Protein AF-0000000087713038 (afdb_homodimer)

pLDDT: mean 96.02, std 3.94, range [68.38, 98.88]

Sequence (460 aa):
MVIEFHNYREWTELLGDDREWKIQFSQHLLSSKMIWKASQMGSMLFPMRYDLLLVSSDGISNSKLNNFLGYVSRIAPVNLRACLGYSETPLKAQEKGYECVKKLEAGSTQLMEYPDSSVVIAHFDLNGFTSLTNETSPYTSFTEAQKFYTEVLETVYPLGGLVQYMGGDNIVALLSQDVIDQVITQVENNPRIKVGIGIGRNAREALRNATKALTDIRKDRREVWKLLQEMVIEFHNYREWTELLGDDREWKIQFSQHLLSSKMIWKASQMGSMLFPMRYDLLLVSSDGISNSKLNNFLGYVSRIAPVNLRACLGYSETPLKAQEKGYECVKKLEAGSTQLMEYPDSSVVIAHFDLNGFTSLTNETSPYTSFTEAQKFYTEVLETVYPLGGLVQYMGGDNIVALLSQDVIDQVITQVENNPRIKVGIGIGRNAREALRNATKALTDIRKDRREVWKLLQE

Organism: NCBI:txid1293036

Secondary structure (DSSP, 8-state):
-EEEETTHHHHHHTT-SS-HHHHHHHHHHHHHHHHHHHHHTT--EE-TTSSEEEE--TT--HHHHHHHHHHHHHH-SS-EEEE----SSHHHHHHHHHHHHTTSPTT-EE--------EEEEEEEETTHHHHHHHS-HHHHHHHHHHHHHHHHHHHGGGT-EEEEEETTEEEEEE-GGGHHHHHHHHHT-TTEEEEEEEESSHHHHHHHHHHHHHHHHHSTT-SEEEEE-/-EEEETTHHHHHHTT-TT-HHHHHHHHHHHHHHHHHHHHHTT--EE-TTSSEEEE--TT--HHHHHHHHHHHHHH-SS-EEEE----SSHHHHHHHHHHHHTTSPTT-EE--------EEEEEEEETTHHHHHHHS-HHHHHHHHHHHHHHHHHHHGGGT-EEEEEETTEEEEEE-GGGHHHHHHHHHT-TTEEEEEEEESSHHHHHHHHHHHHHHHHHSTT-SEEEEE-

Nearest PDB structures (foldseek):
  2qv6-assembly1_B  TM=8.670E-01  e=4.146E-17  Methanocaldococcus jannaschii
  5d0h-assembly1_B  TM=7.505E-01  e=4.498E-05  Mycobacterium avium subsp. avium 10-9275
  5d0h-assembly1_A  TM=7.548E-01  e=5.846E-05  Mycobacterium avium subsp. avium 10-9275
  4wp3-assembly2_B  TM=6.889E-01  e=4.757E-04  Mycobacterium avium
  8hbe-assembly1_A  TM=6.962E-01  e=1.190E-03  Homo sapiens

Foldseek 3Di:
DKKAQPCVVVLQVVCDPPRPVVVVVLLVVLQVVLQVLLVVQPWGKFCDPSRMIDIFCFLGDVVSVVVSQVVSCVSPPGFMEWEFFDDQALQNRVVRGVVVRVPDDTNDYYYDDDHHDKKKKKKKAFPCLVVVCVVPHPVVSVVVLVVVQVVVCVQCVVQRKDKHDPDRNIIMIITHPVCVVVVVVVQVVPVGMAMFMAIDSYHNRRVVRRVVQVVVCVVVVPHRYYYDYD/DKKAQPCVVVVQVVCDPPRVVVVVVLLVVLQVVLQVLLVVQPWGKACDPSRMIDIFCFLGDVVSVVVSQVVSCVSPPGFMEWEFFDDQALQVRVVRGVVVRVPDDTNDYYYDDDHHDKKKKKKKAFPCLVVVCVVPHPVVSVVVLVVVQVVVCVQCVVQRKDKHDPDRNIIMIITRPVCVVVVVVVQVVPVGMAMFMAIDSYHNRRVVRRVVQVVVCVVVVPHRYYYDYD

Structure (mmCIF, N/CA/C/O backbone):
data_AF-0000000087713038-model_v1
#
loop_
_entity.id
_entity.type
_entity.pdbx_description
1 polymer 'GTP cyclohydrolase III'
#
loop_
_atom_site.group_PDB
_atom_site.id
_atom_site.type_symbol
_atom_site.label_atom_id
_atom_site.label_alt_id
_atom_site.label_comp_id
_atom_site.label_asym_id
_atom_site.label_entity_id
_atom_site.label_seq_id
_atom_site.pdbx_PDB_ins_code
_atom_site.Cartn_x
_atom_site.Cartn_y
_atom_site.Cartn_z
_atom_site.occupancy
_atom_site.B_iso_or_equiv
_atom_site.auth_seq_id
_atom_site.auth_comp_id
_atom_site.auth_asym_id
_atom_site.auth_atom_id
_atom_site.pdbx_PDB_model_num
ATOM 1 N N . MET A 1 1 ? 1.886 17.422 10.555 1 98.19 1 MET A N 1
ATOM 2 C CA . MET A 1 1 ? 3.156 17 11.141 1 98.19 1 MET A CA 1
ATOM 3 C C . MET A 1 1 ? 3.865 15.992 10.242 1 98.19 1 MET A C 1
ATOM 5 O O . MET A 1 1 ? 3.24 15.062 9.727 1 98.19 1 MET A O 1
ATOM 9 N N . VAL A 1 2 ? 5.141 16.234 10.031 1 98.31 2 VAL A N 1
ATOM 10 C CA . VAL A 1 2 ? 5.996 15.32 9.273 1 98.31 2 VAL A CA 1
ATOM 11 C C . VAL A 1 2 ? 6.824 14.484 10.242 1 98.31 2 VAL A C 1
ATOM 13 O O . VAL A 1 2 ? 7.434 15.016 11.172 1 98.31 2 VAL A O 1
ATOM 16 N N . ILE A 1 3 ? 6.82 13.219 10.078 1 98.56 3 ILE A N 1
ATOM 17 C CA . ILE A 1 3 ? 7.613 12.273 10.867 1 98.56 3 ILE A CA 1
ATOM 18 C C . ILE A 1 3 ? 8.578 11.523 9.953 1 98.56 3 ILE A C 1
ATOM 20 O O . ILE A 1 3 ? 8.164 10.969 8.93 1 98.56 3 ILE A O 1
ATOM 24 N N . GLU A 1 4 ? 9.805 11.531 10.305 1 97.94 4 GLU A N 1
ATOM 25 C CA . GLU A 1 4 ? 10.82 10.781 9.562 1 97.94 4 GLU A CA 1
ATOM 26 C C . GLU A 1 4 ? 11.484 9.734 10.453 1 97.94 4 GLU A C 1
ATOM 28 O O . GLU A 1 4 ? 11.93 10.039 11.555 1 97.94 4 GLU A O 1
ATOM 33 N N . PHE A 1 5 ? 11.484 8.492 10.047 1 98.06 5 PHE A N 1
ATOM 34 C CA . PHE A 1 5 ? 12.336 7.48 10.664 1 98.06 5 PHE A CA 1
ATOM 35 C C . PHE A 1 5 ? 13.781 7.629 10.195 1 98.06 5 PHE A C 1
ATOM 37 O O . PHE A 1 5 ? 14.117 7.242 9.078 1 98.06 5 PHE A O 1
ATOM 44 N N . HIS A 1 6 ? 14.562 8.203 11.07 1 96.5 6 HIS A N 1
ATOM 45 C CA . HIS A 1 6 ? 15.93 8.594 10.742 1 96.5 6 HIS A CA 1
ATOM 46 C C . HIS A 1 6 ? 16.828 7.375 10.57 1 96.5 6 HIS A C 1
ATOM 48 O O . HIS A 1 6 ? 16.844 6.48 11.414 1 96.5 6 HIS A O 1
ATOM 54 N N . ASN A 1 7 ? 17.609 7.324 9.398 1 95.12 7 ASN A N 1
ATOM 55 C CA . ASN A 1 7 ? 18.516 6.23 9.039 1 95.12 7 ASN A CA 1
ATOM 56 C C . ASN A 1 7 ? 17.75 4.93 8.805 1 95.12 7 ASN A C 1
ATOM 58 O O . ASN A 1 7 ? 18.219 3.855 9.172 1 95.12 7 ASN A O 1
ATOM 62 N N . TYR A 1 8 ? 16.531 5.09 8.328 1 95.62 8 TYR A N 1
ATOM 63 C CA . TYR A 1 8 ? 15.68 3.945 8.047 1 95.62 8 TYR A CA 1
ATOM 64 C C . TYR A 1 8 ? 16.344 2.996 7.059 1 95.62 8 TYR A C 1
ATOM 66 O O . TYR A 1 8 ? 16.344 1.777 7.254 1 95.62 8 TYR A O 1
ATOM 74 N N . ARG A 1 9 ? 16.922 3.535 6.016 1 91.56 9 ARG A N 1
ATOM 75 C CA . ARG A 1 9 ? 17.594 2.713 5.008 1 91.56 9 ARG A CA 1
ATOM 76 C C . ARG A 1 9 ? 18.734 1.905 5.629 1 91.56 9 ARG A C 1
ATOM 78 O O . ARG A 1 9 ? 18.891 0.72 5.328 1 91.56 9 ARG A O 1
ATOM 85 N N . GLU A 1 10 ? 19.547 2.609 6.41 1 93.94 10 GLU A N 1
ATOM 86 C CA . GLU A 1 10 ? 20.641 1.917 7.09 1 93.94 10 GLU A CA 1
ATOM 87 C C . GLU A 1 10 ? 20.125 0.769 7.949 1 93.94 10 GLU A C 1
ATOM 89 O O . GLU A 1 10 ? 20.703 -0.32 7.957 1 93.94 10 GLU A O 1
ATOM 94 N N . TRP A 1 11 ? 19.062 1.013 8.672 1 96.69 11 TRP A N 1
ATOM 95 C CA . TRP A 1 11 ? 18.453 -0.031 9.492 1 96.69 11 TRP A CA 1
ATOM 96 C C . TRP A 1 11 ? 18.031 -1.214 8.633 1 96.69 11 TRP A C 1
ATOM 98 O O . TRP A 1 11 ? 18.297 -2.369 8.969 1 96.69 11 TRP A O 1
ATOM 108 N N . THR A 1 12 ? 17.328 -0.94 7.477 1 95.5 12 THR A N 1
ATOM 109 C CA . THR A 1 12 ? 16.828 -2.025 6.633 1 95.5 12 THR A CA 1
ATOM 110 C C . THR A 1 12 ? 18 -2.838 6.066 1 95.5 12 THR A C 1
ATOM 112 O O . THR A 1 12 ? 17.875 -4.051 5.879 1 95.5 12 THR A O 1
ATOM 115 N N . GLU A 1 13 ? 19.062 -2.223 5.77 1 91.88 13 GLU A N 1
ATOM 116 C CA . GLU A 1 13 ? 20.219 -2.914 5.199 1 91.88 13 GLU A CA 1
ATOM 117 C C . GLU A 1 13 ? 20.875 -3.826 6.23 1 91.88 13 GLU A C 1
ATOM 119 O O . GLU A 1 13 ? 21.484 -4.844 5.875 1 91.88 13 GLU A O 1
ATOM 124 N N . LEU A 1 14 ? 20.766 -3.455 7.496 1 95.38 14 LEU A N 1
ATOM 125 C CA . LEU A 1 14 ? 21.328 -4.27 8.57 1 95.38 14 LEU A CA 1
ATOM 126 C C . LEU A 1 14 ? 20.578 -5.59 8.703 1 95.38 14 LEU A C 1
ATOM 128 O O . LEU A 1 14 ? 21.078 -6.535 9.32 1 95.38 14 LEU A O 1
ATOM 132 N N . LEU A 1 15 ? 19.391 -5.727 8.062 1 96.38 15 LEU A N 1
ATOM 133 C CA . LEU A 1 15 ? 18.547 -6.898 8.211 1 96.38 15 LEU A CA 1
ATOM 134 C C . LEU A 1 15 ? 18.984 -8.016 7.27 1 96.38 15 LEU A C 1
ATOM 136 O O . LEU A 1 15 ? 18.406 -9.102 7.281 1 96.38 15 LEU A O 1
ATOM 140 N N . GLY A 1 16 ? 19.969 -7.793 6.387 1 95.62 16 GLY A N 1
ATOM 141 C CA . GLY A 1 16 ? 20.484 -8.805 5.477 1 95.62 16 GLY A CA 1
ATOM 142 C C . GLY A 1 16 ? 19.703 -8.883 4.176 1 95.62 16 GLY A C 1
ATOM 143 O O . GLY A 1 16 ? 18.891 -8.008 3.879 1 95.62 16 GLY A O 1
ATOM 144 N N . ASP A 1 17 ? 19.891 -9.93 3.406 1 94.81 17 ASP A N 1
ATOM 145 C CA . ASP A 1 17 ? 19.297 -10.055 2.082 1 94.81 17 ASP A CA 1
ATOM 146 C C . ASP A 1 17 ? 17.875 -10.609 2.174 1 94.81 17 ASP A C 1
ATOM 148 O O . ASP A 1 17 ? 17.094 -10.484 1.231 1 94.81 17 ASP A O 1
ATOM 152 N N . ASP A 1 18 ? 17.578 -11.297 3.332 1 97.44 18 ASP A N 1
ATOM 153 C CA . ASP A 1 18 ? 16.234 -11.812 3.578 1 97.44 18 ASP A CA 1
ATOM 154 C C . ASP A 1 18 ? 15.414 -10.828 4.406 1 97.44 18 ASP A C 1
ATOM 156 O O . ASP A 1 18 ? 14.734 -11.227 5.352 1 97.44 18 ASP A O 1
ATOM 160 N N . ARG A 1 19 ? 15.438 -9.609 3.963 1 97.75 19 ARG A N 1
ATOM 161 C CA . ARG A 1 19 ? 14.953 -8.547 4.844 1 97.75 19 ARG A CA 1
ATOM 162 C C . ARG A 1 19 ? 13.555 -8.094 4.438 1 97.75 19 ARG A C 1
ATOM 164 O O . ARG A 1 19 ? 12.852 -7.461 5.227 1 97.75 19 ARG A O 1
ATOM 171 N N . GLU A 1 20 ? 13.117 -8.367 3.258 1 97.44 20 GLU A N 1
ATOM 172 C CA . GLU A 1 20 ? 11.953 -7.684 2.719 1 97.44 20 GLU A CA 1
ATOM 173 C C . GLU A 1 20 ? 10.695 -8.016 3.523 1 97.44 20 GLU A C 1
ATOM 175 O O . GLU A 1 20 ? 9.883 -7.141 3.805 1 97.44 20 GLU A O 1
ATOM 180 N N . TRP A 1 21 ? 10.5 -9.375 3.859 1 97.88 21 TRP A N 1
ATOM 181 C CA . TRP A 1 21 ? 9.32 -9.711 4.645 1 97.88 21 TRP A CA 1
ATOM 182 C C . TRP A 1 21 ? 9.383 -9.07 6.027 1 97.88 21 TRP A C 1
ATOM 184 O O . TRP A 1 21 ? 8.352 -8.703 6.598 1 97.88 21 TRP A O 1
ATOM 194 N N . LYS A 1 22 ? 10.617 -8.898 6.621 1 98.38 22 LYS A N 1
ATOM 195 C CA . LYS A 1 22 ? 10.789 -8.242 7.918 1 98.38 22 LYS A CA 1
ATOM 196 C C . LYS A 1 22 ? 10.383 -6.77 7.848 1 98.38 22 LYS A C 1
ATOM 198 O O . LYS A 1 22 ? 9.703 -6.262 8.742 1 98.38 22 LYS A O 1
ATOM 203 N N . ILE A 1 23 ? 10.828 -6.188 6.762 1 98.25 23 ILE A N 1
ATOM 204 C CA . ILE A 1 23 ? 10.516 -4.777 6.543 1 98.25 23 ILE A CA 1
ATOM 205 C C . ILE A 1 23 ? 9.008 -4.602 6.379 1 98.25 23 ILE A C 1
ATOM 207 O O . ILE A 1 23 ? 8.406 -3.742 7.023 1 98.25 23 ILE A O 1
ATOM 211 N N . GLN A 1 24 ? 8.391 -5.414 5.523 1 98.25 24 GLN A N 1
ATOM 212 C CA . GLN A 1 24 ? 6.957 -5.328 5.277 1 98.25 24 GLN A CA 1
ATOM 213 C C . GLN A 1 24 ? 6.16 -5.586 6.555 1 98.25 24 GLN A C 1
ATOM 215 O O . GLN A 1 24 ? 5.18 -4.891 6.832 1 98.25 24 GLN A O 1
ATOM 220 N N . PHE A 1 25 ? 6.547 -6.656 7.293 1 98.5 25 PHE A N 1
ATOM 221 C CA . PHE A 1 25 ? 5.922 -6.957 8.578 1 98.5 25 PHE A CA 1
ATOM 222 C C . PHE A 1 25 ? 5.949 -5.738 9.492 1 98.5 25 PHE A C 1
ATOM 224 O O . PHE A 1 25 ? 4.918 -5.34 10.031 1 98.5 25 PHE A O 1
ATOM 231 N N . SER A 1 26 ? 7.141 -5.129 9.609 1 98.25 26 SER A N 1
ATOM 232 C CA . SER A 1 26 ? 7.344 -3.996 10.508 1 98.25 26 SER A CA 1
ATOM 233 C C . SER A 1 26 ? 6.555 -2.775 10.055 1 98.25 26 SER A C 1
ATOM 235 O O . SER A 1 26 ? 5.934 -2.088 10.867 1 98.25 26 SER A O 1
ATOM 237 N N . GLN A 1 27 ? 6.586 -2.516 8.742 1 98.38 27 GLN A N 1
ATOM 238 C CA . GLN A 1 27 ? 5.887 -1.362 8.188 1 98.38 27 GLN A CA 1
ATOM 239 C C . GLN A 1 27 ? 4.387 -1.442 8.453 1 98.38 27 GLN A C 1
ATOM 241 O O . GLN A 1 27 ? 3.779 -0.468 8.898 1 98.38 27 GLN A O 1
ATOM 246 N N . HIS A 1 28 ? 3.814 -2.582 8.227 1 98.5 28 HIS A N 1
ATOM 247 C CA . HIS A 1 28 ? 2.377 -2.748 8.414 1 98.5 28 HIS A CA 1
ATOM 248 C C . HIS A 1 28 ? 2.004 -2.723 9.891 1 98.5 28 HIS A C 1
ATOM 250 O O . HIS A 1 28 ? 0.994 -2.127 10.273 1 98.5 28 HIS A O 1
ATOM 256 N N . LEU A 1 29 ? 2.785 -3.41 10.688 1 98.5 29 LEU A N 1
ATOM 257 C CA . LEU A 1 29 ? 2.518 -3.414 12.117 1 98.5 29 LEU A CA 1
ATOM 258 C C . LEU A 1 29 ? 2.582 -2 12.688 1 98.5 29 LEU A C 1
ATOM 260 O O . LEU A 1 29 ? 1.672 -1.571 13.398 1 98.5 29 LEU A O 1
ATOM 264 N N . LEU A 1 30 ? 3.688 -1.295 12.352 1 98.62 30 LEU A N 1
ATOM 265 C CA . LEU A 1 30 ? 3.875 0.068 12.844 1 98.62 30 LEU A CA 1
ATOM 266 C C . LEU A 1 30 ? 2.744 0.975 12.359 1 98.62 30 LEU A C 1
ATOM 268 O O . LEU A 1 30 ? 2.205 1.764 13.141 1 98.62 30 LEU A O 1
ATOM 272 N N . SER A 1 31 ? 2.375 0.835 11.078 1 98.56 31 SER A N 1
ATOM 273 C CA . SER A 1 31 ? 1.285 1.642 10.539 1 98.56 31 SER A CA 1
ATOM 274 C C . SER A 1 31 ? -0.022 1.366 11.281 1 98.56 31 SER A C 1
ATOM 276 O O . SER A 1 31 ? -0.768 2.295 11.594 1 98.56 31 SER A O 1
ATOM 278 N N . SER A 1 32 ? -0.336 0.066 11.555 1 98.69 32 SER A N 1
ATOM 279 C CA . SER A 1 32 ? -1.55 -0.291 12.273 1 98.69 32 SER A CA 1
ATOM 280 C C . SER A 1 32 ? -1.593 0.378 13.648 1 98.69 32 SER A C 1
ATOM 282 O O . SER A 1 32 ? -2.592 1.003 14.008 1 98.69 32 SER A O 1
ATOM 284 N N . LYS A 1 33 ? -0.528 0.336 14.352 1 98.75 33 LYS A N 1
ATOM 285 C CA . LYS A 1 33 ? -0.448 0.899 15.695 1 98.75 33 LYS A CA 1
ATOM 286 C C . LYS A 1 33 ? -0.525 2.424 15.656 1 98.75 33 LYS A C 1
ATOM 288 O O . LYS A 1 33 ? -1.182 3.037 16.5 1 98.75 33 LYS A O 1
ATOM 293 N N . MET A 1 34 ? 0.142 3 14.695 1 98.88 34 MET A N 1
ATOM 294 C CA . MET A 1 34 ? 0.13 4.457 14.586 1 98.88 34 MET A CA 1
ATOM 295 C C . MET A 1 34 ? -1.252 4.961 14.18 1 98.88 34 MET A C 1
ATOM 297 O O . MET A 1 34 ? -1.694 6.012 14.648 1 98.88 34 MET A O 1
ATOM 301 N N . ILE A 1 35 ? -1.904 4.211 13.305 1 98.75 35 ILE A N 1
ATOM 302 C CA . ILE A 1 35 ? -3.258 4.562 12.891 1 98.75 35 ILE A CA 1
ATOM 303 C C . ILE A 1 35 ? -4.188 4.543 14.102 1 98.75 35 ILE A C 1
ATOM 305 O O . ILE A 1 35 ? -4.965 5.477 14.312 1 98.75 35 ILE A O 1
ATOM 309 N N . TRP A 1 36 ? -4.105 3.508 14.859 1 98.62 36 TRP A N 1
ATOM 310 C CA . TRP A 1 36 ? -4.91 3.391 16.078 1 98.62 36 TRP A CA 1
ATOM 311 C C . TRP A 1 36 ? -4.66 4.566 17.016 1 98.62 36 TRP A C 1
ATOM 313 O O . TRP A 1 36 ? -5.602 5.238 17.438 1 98.62 36 TRP A O 1
ATOM 323 N N . LYS A 1 37 ? -3.408 4.844 17.312 1 98.75 37 LYS A N 1
ATOM 324 C CA . LYS A 1 37 ? -3.066 5.906 18.25 1 98.75 37 LYS A CA 1
ATOM 325 C C . LYS A 1 37 ? -3.488 7.273 17.719 1 98.75 37 LYS A C 1
ATOM 327 O O . LYS A 1 37 ? -3.996 8.109 18.469 1 98.75 37 LYS A O 1
ATOM 332 N N . ALA A 1 38 ? -3.25 7.508 16.422 1 98.75 38 ALA A N 1
ATOM 333 C CA . ALA A 1 38 ? -3.684 8.758 15.805 1 98.75 38 ALA A CA 1
ATOM 334 C C . ALA A 1 38 ? -5.195 8.93 15.906 1 98.75 38 ALA A C 1
ATOM 336 O O . ALA A 1 38 ? -5.691 10.023 16.172 1 98.75 38 ALA A O 1
ATOM 337 N N . SER A 1 39 ? -5.926 7.801 15.695 1 98.38 39 SER A N 1
ATOM 338 C CA . SER A 1 39 ? -7.379 7.867 15.797 1 98.38 39 SER A CA 1
ATOM 339 C C . SER A 1 39 ? -7.824 8.211 17.219 1 98.38 39 SER A C 1
ATOM 341 O O . SER A 1 39 ? -8.82 8.906 17.406 1 98.38 39 SER A O 1
ATOM 343 N N . GLN A 1 40 ? -7.121 7.773 18.188 1 98.12 40 GLN A N 1
ATOM 344 C CA . GLN A 1 40 ? -7.473 8.047 19.578 1 98.12 40 GLN A CA 1
ATOM 345 C C . GLN A 1 40 ? -7.379 9.539 19.891 1 98.12 40 GLN A C 1
ATOM 347 O O . GLN A 1 40 ? -8.094 10.039 20.766 1 98.12 40 GLN A O 1
ATOM 352 N N . MET A 1 41 ? -6.602 10.258 19.203 1 97.88 41 MET A N 1
ATOM 353 C CA . MET A 1 41 ? -6.484 11.688 19.484 1 97.88 41 MET A CA 1
ATOM 354 C C . MET A 1 41 ? -7.312 12.5 18.484 1 97.88 41 MET A C 1
ATOM 356 O O . MET A 1 41 ? -7.348 13.734 18.562 1 97.88 41 MET A O 1
ATOM 360 N N . GLY A 1 42 ? -7.949 11.789 17.562 1 98.06 42 GLY A N 1
ATOM 361 C CA . GLY A 1 42 ? -8.852 12.469 16.656 1 98.06 42 GLY A CA 1
ATOM 362 C C . GLY A 1 42 ? -8.203 12.836 15.328 1 98.06 42 GLY A C 1
ATOM 363 O O . GLY A 1 42 ? -8.68 13.727 14.617 1 98.06 42 GLY A O 1
ATOM 364 N N . SER A 1 43 ? -7.125 12.164 15.031 1 98.38 43 SER A N 1
ATOM 365 C CA . SER A 1 43 ? -6.379 12.5 13.82 1 98.38 43 SER A CA 1
ATOM 366 C C . SER A 1 43 ? -6.34 11.328 12.852 1 98.38 43 SER A C 1
ATOM 368 O O . SER A 1 43 ? -7.047 10.336 13.031 1 98.38 43 SER A O 1
ATOM 370 N N . MET A 1 44 ? -5.695 11.594 11.758 1 98.12 44 MET A N 1
ATOM 371 C CA . MET A 1 44 ? -5.496 10.602 10.711 1 98.12 44 MET A CA 1
ATOM 372 C C . MET A 1 44 ? -4.023 10.5 10.328 1 98.12 44 MET A C 1
ATOM 374 O O . MET A 1 44 ? -3.336 11.516 10.219 1 98.12 44 MET A O 1
ATOM 378 N N . LEU A 1 45 ? -3.557 9.312 10.195 1 98.31 45 LEU A N 1
ATOM 379 C CA . LEU A 1 45 ? -2.189 9.055 9.758 1 98.31 45 LEU A CA 1
ATOM 380 C C . LEU A 1 45 ? -2.143 8.781 8.258 1 98.31 45 LEU A C 1
ATOM 382 O O . LEU A 1 45 ? -2.984 8.047 7.727 1 98.31 45 LEU A O 1
ATOM 386 N N . PHE A 1 46 ? -1.236 9.391 7.574 1 97.81 46 PHE A N 1
ATOM 387 C CA . PHE A 1 46 ? -0.814 9.016 6.23 1 97.81 46 PHE A CA 1
ATOM 388 C C . PHE A 1 46 ? 0.501 8.25 6.27 1 97.81 46 PHE A C 1
ATOM 390 O O . PHE A 1 46 ? 1.559 8.836 6.523 1 97.81 46 PHE A O 1
ATOM 397 N N . PRO A 1 47 ? 0.455 7.004 5.957 1 97.12 47 PRO A N 1
ATOM 398 C CA . PRO A 1 47 ? 1.682 6.207 6.047 1 97.12 47 PRO A CA 1
ATOM 399 C C . PRO A 1 47 ? 2.693 6.559 4.957 1 97.12 47 PRO A C 1
ATOM 401 O O . PRO A 1 47 ? 3.879 6.246 5.086 1 97.12 47 PRO A O 1
ATOM 404 N N . MET A 1 48 ? 2.246 7.172 3.846 1 95.19 48 MET A N 1
ATOM 405 C CA . MET A 1 48 ? 3.09 7.59 2.729 1 95.19 48 MET A CA 1
ATOM 406 C C . MET A 1 48 ? 4.02 6.461 2.299 1 95.19 48 MET A C 1
ATOM 408 O O . MET A 1 48 ? 3.562 5.391 1.889 1 95.19 48 MET A O 1
ATOM 412 N N . ARG A 1 49 ? 5.371 6.668 2.451 1 94.69 49 ARG A N 1
ATOM 413 C CA . ARG A 1 49 ? 6.352 5.68 2.018 1 94.69 49 ARG A CA 1
ATOM 414 C C . ARG A 1 49 ? 6.828 4.828 3.191 1 94.69 49 ARG A C 1
ATOM 416 O O . ARG A 1 49 ? 7.805 4.09 3.07 1 94.69 49 ARG A O 1
ATOM 423 N N . TYR A 1 50 ? 6.258 4.867 4.305 1 96.81 50 TYR A N 1
ATOM 424 C CA . TYR A 1 50 ? 6.449 4.086 5.523 1 96.81 50 TYR A CA 1
ATOM 425 C C . TYR A 1 50 ? 7.648 4.594 6.312 1 96.81 50 TYR A C 1
ATOM 427 O O . TYR A 1 50 ? 7.746 4.371 7.52 1 96.81 50 TYR A O 1
ATOM 435 N N . ASP A 1 51 ? 8.641 5.23 5.707 1 96.44 51 ASP A N 1
ATOM 436 C CA . ASP A 1 51 ? 9.75 5.824 6.445 1 96.44 51 ASP A CA 1
ATOM 437 C C . ASP A 1 51 ? 9.523 7.32 6.66 1 96.44 51 ASP A C 1
ATOM 439 O O . ASP A 1 51 ? 10.242 7.953 7.441 1 96.44 51 ASP A O 1
ATOM 443 N N . LEU A 1 52 ? 8.695 7.852 5.895 1 97.31 52 LEU A N 1
ATOM 444 C CA . LEU A 1 52 ? 8.18 9.211 6.004 1 97.31 52 LEU A CA 1
ATOM 445 C C . LEU A 1 52 ? 6.66 9.203 6.137 1 97.31 52 LEU A C 1
ATOM 447 O O . LEU A 1 52 ? 5.961 8.641 5.293 1 97.31 52 LEU A O 1
ATOM 451 N N . LEU A 1 53 ? 6.16 9.781 7.195 1 98.12 53 LEU A N 1
ATOM 452 C CA . LEU A 1 53 ? 4.734 9.734 7.504 1 98.12 53 LEU A CA 1
ATOM 453 C C . LEU A 1 53 ? 4.191 11.133 7.773 1 98.12 53 LEU A C 1
ATOM 455 O O . LEU A 1 53 ? 4.945 12.031 8.141 1 98.12 53 LEU A O 1
ATOM 459 N N . LEU A 1 54 ? 2.932 11.273 7.594 1 98.44 54 LEU A N 1
ATOM 460 C CA . LEU A 1 54 ? 2.26 12.539 7.875 1 98.44 54 LEU A CA 1
ATOM 461 C C . LEU A 1 54 ? 1.076 12.328 8.812 1 98.44 54 LEU A C 1
ATOM 463 O O . LEU A 1 54 ? 0.351 11.336 8.695 1 98.44 54 LEU A O 1
ATOM 467 N N . VAL A 1 55 ? 0.854 13.203 9.68 1 98.38 55 VAL A N 1
ATOM 468 C CA . VAL A 1 55 ? -0.298 13.242 10.57 1 98.38 55 VAL A CA 1
ATOM 469 C C . VAL A 1 55 ? -0.973 14.609 10.484 1 98.38 55 VAL A C 1
ATOM 471 O O . VAL A 1 55 ? -0.315 15.641 10.625 1 98.38 55 VAL A O 1
ATOM 474 N N . SER A 1 56 ? -2.232 14.578 10.133 1 97.75 56 SER A N 1
ATOM 475 C CA . SER A 1 56 ? -2.988 15.82 10.203 1 97.75 56 SER A CA 1
ATOM 476 C C . SER A 1 56 ? -3.145 16.297 11.641 1 97.75 56 SER A C 1
ATOM 478 O O . SER A 1 56 ? -3.656 15.555 12.492 1 97.75 56 SER A O 1
ATOM 480 N N . SER A 1 57 ? -2.773 17.531 11.938 1 97.94 57 SER A N 1
ATOM 481 C CA . SER A 1 57 ? -2.623 17.906 13.344 1 97.94 57 SER A CA 1
ATOM 482 C C . SER A 1 57 ? -3.592 19.016 13.719 1 97.94 57 SER A C 1
ATOM 484 O O . SER A 1 57 ? -3.615 19.469 14.867 1 97.94 57 SER A O 1
ATOM 486 N N . ASP A 1 58 ? -4.41 19.469 12.805 1 97.31 58 ASP A N 1
ATOM 487 C CA . ASP A 1 58 ? -5.414 20.469 13.172 1 97.31 58 ASP A CA 1
ATOM 488 C C . ASP A 1 58 ? -6.387 19.906 14.211 1 97.31 58 ASP A C 1
ATOM 490 O O . 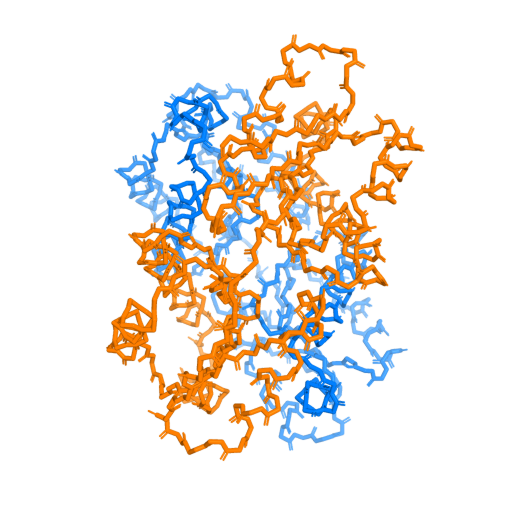ASP A 1 58 ? -6.832 18.766 14.102 1 97.31 58 ASP A O 1
ATOM 494 N N . GLY A 1 59 ? -6.652 20.703 15.219 1 97.19 59 GLY A N 1
ATOM 495 C CA . GLY A 1 59 ? -7.59 20.312 16.266 1 97.19 59 GLY A CA 1
ATOM 496 C C . GLY A 1 59 ? -6.98 19.391 17.297 1 97.19 59 GLY A C 1
ATOM 497 O O . GLY A 1 59 ? -7.688 18.875 18.156 1 97.19 59 GLY A O 1
ATOM 498 N N . ILE A 1 60 ? -5.727 19.172 17.203 1 98.06 60 ILE A N 1
ATOM 499 C CA . ILE A 1 60 ? -5.035 18.297 18.141 1 98.06 60 ILE A CA 1
ATOM 500 C C . ILE A 1 60 ? -4.027 19.109 18.953 1 98.06 60 ILE A C 1
ATOM 502 O O . ILE A 1 60 ? -3.213 19.844 18.391 1 98.06 60 ILE A O 1
ATOM 506 N N . SER A 1 61 ? -4.062 19 20.281 1 97 61 SER A N 1
ATOM 507 C CA . SER A 1 61 ? -3.141 19.75 21.125 1 97 61 SER A CA 1
ATOM 508 C C . SER A 1 61 ? -1.72 19.203 21.016 1 97 61 SER A C 1
ATOM 510 O O . SER A 1 61 ? -1.521 18.031 20.719 1 97 61 SER A O 1
ATOM 512 N N . ASN A 1 62 ? -0.745 20.047 21.266 1 97.12 62 ASN A N 1
ATOM 513 C CA . ASN A 1 62 ? 0.651 19.625 21.25 1 97.12 62 ASN A CA 1
ATOM 514 C C . ASN A 1 62 ? 0.913 18.531 22.266 1 97.12 62 ASN A C 1
ATOM 516 O O . ASN A 1 62 ? 1.757 17.656 22.047 1 97.12 62 ASN A O 1
ATOM 520 N N . SER A 1 63 ? 0.224 18.578 23.359 1 97.56 63 SER A N 1
ATOM 521 C CA . SER A 1 63 ? 0.365 17.547 24.359 1 97.56 63 SER A CA 1
ATOM 522 C C . SER A 1 63 ? -0.003 16.172 23.812 1 97.56 63 SER A C 1
ATOM 524 O O . SER A 1 63 ? 0.717 15.195 24.016 1 97.56 63 SER A O 1
ATOM 526 N N . LYS A 1 64 ? -1.127 16.109 23.078 1 98.25 64 LYS A N 1
ATOM 527 C CA . LYS A 1 64 ? -1.553 14.859 22.469 1 98.25 64 LYS A CA 1
ATOM 528 C C . LYS A 1 64 ? -0.563 14.414 21.391 1 98.25 64 LYS A C 1
ATOM 530 O O . LYS A 1 64 ? -0.257 13.227 21.281 1 98.25 64 LYS A O 1
ATOM 535 N N . LEU A 1 65 ? -0.046 15.352 20.641 1 98.5 65 LEU A N 1
ATOM 536 C CA . LEU A 1 65 ? 0.93 15.047 19.609 1 98.5 65 LEU A CA 1
ATOM 537 C C . LEU A 1 65 ? 2.221 14.508 20.203 1 98.5 65 LEU A C 1
ATOM 539 O O . LEU A 1 65 ? 2.807 13.555 19.688 1 98.5 65 LEU A O 1
ATOM 543 N N . ASN A 1 66 ? 2.625 15.195 21.281 1 98 66 ASN A N 1
ATOM 544 C CA . ASN A 1 66 ? 3.818 14.727 21.984 1 98 66 ASN A CA 1
ATOM 545 C C . ASN A 1 66 ? 3.637 13.305 22.516 1 98 66 ASN A C 1
ATOM 547 O O . ASN A 1 66 ? 4.559 12.492 22.438 1 98 66 ASN A O 1
ATOM 551 N N . ASN A 1 67 ? 2.506 13.055 23.078 1 98.44 67 ASN A N 1
ATOM 552 C CA . ASN A 1 67 ? 2.201 11.703 23.562 1 98.44 67 ASN A CA 1
ATOM 553 C C . ASN A 1 67 ? 2.242 10.688 22.422 1 98.44 67 ASN A C 1
ATOM 555 O O . ASN A 1 67 ? 2.76 9.586 22.578 1 98.44 67 ASN A O 1
ATOM 559 N N . PHE A 1 68 ? 1.672 11.055 21.312 1 98.81 68 PHE A N 1
ATOM 560 C CA . PHE A 1 68 ? 1.701 10.219 20.109 1 98.81 68 PHE A CA 1
ATOM 561 C C . PHE A 1 68 ? 3.137 9.93 19.688 1 98.81 68 PHE A C 1
ATOM 563 O O . PHE A 1 68 ? 3.506 8.781 19.469 1 98.81 68 PHE A O 1
ATOM 570 N N . LEU A 1 69 ? 3.973 10.953 19.594 1 98.69 69 LEU A N 1
ATOM 571 C CA . LEU A 1 69 ? 5.359 10.797 19.172 1 98.69 69 LEU A CA 1
ATOM 572 C C . LEU A 1 69 ? 6.145 9.953 20.156 1 98.69 69 LEU A C 1
ATOM 574 O O . LEU A 1 69 ? 7.023 9.18 19.766 1 98.69 69 LEU A O 1
ATOM 578 N N . GLY A 1 70 ? 5.863 10.203 21.469 1 98.5 70 GLY A N 1
ATOM 579 C CA . GLY A 1 70 ? 6.465 9.336 22.469 1 98.5 70 GLY A CA 1
ATOM 580 C C . GLY A 1 70 ? 6.133 7.871 22.266 1 98.5 70 GLY A C 1
ATOM 581 O O . GLY A 1 70 ? 7.008 7.012 22.391 1 98.5 70 GLY A O 1
ATOM 582 N N . TYR A 1 71 ? 4.848 7.59 22 1 98.62 71 TYR A N 1
ATOM 583 C CA . TYR A 1 71 ? 4.402 6.23 21.703 1 98.62 71 TYR A CA 1
ATOM 584 C C . TYR A 1 71 ? 5.141 5.656 20.5 1 98.62 71 TYR A C 1
ATOM 586 O O . TYR A 1 71 ? 5.672 4.547 20.562 1 98.62 71 TYR A O 1
ATOM 594 N N . VAL A 1 72 ? 5.234 6.41 19.406 1 98.5 72 VAL A N 1
ATOM 595 C CA . VAL A 1 72 ? 5.859 5.969 18.156 1 98.5 72 VAL A CA 1
ATOM 596 C C . VAL A 1 72 ? 7.344 5.699 18.391 1 98.5 72 VAL A C 1
ATOM 598 O O . VAL A 1 72 ? 7.891 4.715 17.891 1 98.5 72 VAL A O 1
ATOM 601 N N . SER A 1 73 ? 8 6.586 19.156 1 98.12 73 SER A N 1
ATOM 602 C CA . SER A 1 73 ? 9.422 6.449 19.422 1 98.12 73 SER A CA 1
ATOM 603 C C . SER A 1 73 ? 9.727 5.133 20.125 1 98.12 73 SER A C 1
ATOM 605 O O . SER A 1 73 ? 10.805 4.559 19.953 1 98.12 73 SER A O 1
ATOM 607 N N . ARG A 1 74 ? 8.789 4.613 20.906 1 97.75 74 ARG A N 1
ATOM 608 C CA . ARG A 1 74 ? 9 3.393 21.688 1 97.75 74 ARG A CA 1
ATOM 609 C C . ARG A 1 74 ? 8.859 2.156 20.797 1 97.75 74 ARG A C 1
ATOM 611 O O . ARG A 1 74 ? 9.461 1.118 21.078 1 97.75 74 ARG A O 1
ATOM 618 N N . ILE A 1 75 ? 8.094 2.324 19.75 1 97.81 75 ILE A N 1
ATOM 619 C CA . ILE A 1 75 ? 7.801 1.111 19 1 97.81 75 ILE A CA 1
ATOM 620 C C . ILE A 1 75 ? 8.586 1.122 17.688 1 97.81 75 ILE A C 1
ATOM 622 O O . ILE A 1 75 ? 8.695 0.094 17.016 1 97.81 75 ILE A O 1
ATOM 626 N N . ALA A 1 76 ? 9.062 2.277 17.219 1 97.69 76 ALA A N 1
ATOM 627 C CA . ALA A 1 76 ? 9.773 2.412 15.953 1 97.69 76 ALA A CA 1
ATOM 628 C C . ALA A 1 76 ? 11.125 1.697 16 1 97.69 76 ALA A C 1
ATOM 630 O O . ALA A 1 76 ? 11.781 1.673 17.047 1 97.69 76 ALA A O 1
ATOM 631 N N . PRO A 1 77 ? 11.555 1.189 14.906 1 96.5 77 PRO A N 1
ATOM 632 C CA . PRO A 1 77 ? 12.828 0.468 14.875 1 96.5 77 PRO A CA 1
ATOM 633 C C . PRO A 1 77 ? 14.031 1.403 14.875 1 96.5 77 PRO A C 1
ATOM 635 O O . PRO A 1 77 ? 15.164 0.96 15.109 1 96.5 77 PRO A O 1
ATOM 638 N N . VAL A 1 78 ? 13.898 2.648 14.484 1 98 78 VAL A N 1
ATOM 639 C CA . VAL A 1 78 ? 14.945 3.664 14.469 1 98 78 VAL A CA 1
ATOM 640 C C . VAL A 1 78 ? 14.453 4.934 15.148 1 98 78 VAL A C 1
ATOM 642 O O . VAL A 1 78 ? 13.258 5.074 15.414 1 98 78 VAL A O 1
ATOM 645 N N . ASN A 1 79 ? 15.359 5.824 15.391 1 97.81 79 ASN A N 1
ATOM 646 C CA . ASN A 1 79 ? 14.969 7.121 15.93 1 97.81 79 ASN A CA 1
ATOM 647 C C . ASN A 1 79 ? 14.109 7.906 14.938 1 97.81 79 ASN A C 1
ATOM 649 O O . ASN A 1 79 ? 14.281 7.773 13.727 1 97.81 79 ASN A O 1
ATOM 653 N N . LEU A 1 80 ? 13.273 8.68 15.516 1 98.56 80 LEU A N 1
ATOM 654 C CA . LEU A 1 80 ? 12.461 9.492 14.617 1 98.56 80 LEU A CA 1
ATOM 655 C C . LEU A 1 80 ? 12.789 10.977 14.797 1 98.56 80 LEU A C 1
ATOM 657 O O . LEU A 1 80 ? 13.43 11.367 15.773 1 98.56 80 LEU A O 1
ATOM 661 N N . ARG A 1 81 ? 12.531 11.727 13.82 1 98.62 81 ARG A N 1
ATOM 662 C CA . ARG A 1 81 ? 12.461 13.18 13.828 1 98.62 81 ARG A CA 1
ATOM 663 C C . ARG A 1 81 ? 11.094 13.664 13.359 1 98.62 81 ARG A C 1
ATOM 665 O O . ARG A 1 81 ? 10.5 13.078 12.453 1 98.62 81 ARG A O 1
ATOM 672 N N . ALA A 1 82 ? 10.625 14.711 14.008 1 98.69 82 ALA A N 1
ATOM 673 C CA . ALA A 1 82 ? 9.289 15.164 13.633 1 98.69 82 ALA A CA 1
ATOM 674 C C . ALA A 1 82 ? 9.141 16.672 13.836 1 98.69 82 ALA A C 1
ATOM 676 O O . ALA A 1 82 ? 9.734 17.234 14.75 1 98.69 82 ALA A O 1
ATOM 677 N N . CYS A 1 83 ? 8.406 17.266 12.945 1 98.5 83 CYS A N 1
ATOM 678 C CA . CYS A 1 83 ? 8.109 18.688 13.016 1 98.5 83 CYS A CA 1
ATOM 679 C C . CYS A 1 83 ? 6.691 18.969 12.539 1 98.5 83 CYS A C 1
ATOM 681 O O . CYS A 1 83 ? 6.188 18.297 11.633 1 98.5 83 CYS A O 1
ATOM 683 N N . LEU A 1 84 ? 6.125 19.938 13.172 1 97.56 84 LEU A N 1
ATOM 684 C CA . LEU A 1 84 ? 4.871 20.484 12.672 1 97.56 84 LEU A CA 1
ATOM 685 C C . LEU A 1 84 ? 5.125 21.5 11.562 1 97.56 84 LEU A C 1
ATOM 687 O O . LEU A 1 84 ? 6.066 22.297 11.648 1 97.56 84 LEU A O 1
ATOM 691 N N . GLY A 1 85 ? 4.383 21.344 10.516 1 96.81 85 GLY A N 1
ATOM 692 C CA . GLY A 1 85 ? 4.363 22.359 9.469 1 96.81 85 GLY A CA 1
ATOM 693 C C . GLY A 1 85 ? 3.004 23 9.281 1 96.81 85 GLY A C 1
ATOM 694 O O . GLY A 1 85 ? 1.974 22.344 9.438 1 96.81 85 GLY A O 1
ATOM 695 N N . TYR A 1 86 ? 3.031 24.266 9.008 1 96.31 86 TYR A N 1
ATOM 696 C CA . TYR A 1 86 ? 1.801 25.031 8.836 1 96.31 86 TYR A CA 1
ATOM 697 C C . TYR A 1 86 ? 1.871 25.906 7.594 1 96.31 86 TYR A C 1
ATOM 699 O O . TYR A 1 86 ? 2.881 26.562 7.352 1 96.31 86 TYR A O 1
ATOM 707 N N . SER A 1 87 ? 0.846 25.812 6.773 1 97.19 87 SER A N 1
ATOM 708 C CA . SER A 1 87 ? 0.749 26.641 5.574 1 97.19 87 SER A CA 1
ATOM 709 C C . SER A 1 87 ? -0.675 26.656 5.027 1 97.19 87 SER A C 1
ATOM 711 O O . SER A 1 87 ? -1.585 26.094 5.637 1 97.19 87 SER A O 1
ATOM 713 N N . GLU A 1 88 ? -0.917 27.328 3.959 1 95.94 88 GLU A N 1
ATOM 714 C CA . GLU A 1 88 ? -2.242 27.547 3.387 1 95.94 88 GLU A CA 1
ATOM 715 C C . GLU A 1 88 ? -2.803 26.266 2.773 1 95.94 88 GLU A C 1
ATOM 717 O O . GLU A 1 88 ? -4.016 26.141 2.605 1 95.94 88 GLU A O 1
ATOM 722 N N . THR A 1 89 ? -1.926 25.375 2.385 1 97.81 89 THR A N 1
ATOM 723 C CA . THR A 1 89 ? -2.367 24.094 1.831 1 97.81 89 THR A CA 1
ATOM 724 C C . THR A 1 89 ? -1.67 22.938 2.531 1 97.81 89 THR A C 1
ATOM 726 O O . THR A 1 89 ? -0.562 23.094 3.049 1 97.81 89 THR A O 1
ATOM 729 N N . PRO A 1 90 ? -2.279 21.781 2.559 1 97.88 90 PRO A N 1
ATOM 730 C CA . PRO A 1 90 ? -1.625 20.609 3.145 1 97.88 90 PRO A CA 1
ATOM 731 C C . PRO A 1 90 ? -0.261 20.328 2.52 1 97.88 90 PRO A C 1
ATOM 733 O O . PRO A 1 90 ? 0.685 19.969 3.23 1 97.88 90 PRO A O 1
ATOM 736 N N . LEU A 1 91 ? -0.143 20.469 1.198 1 98.12 91 LEU A N 1
ATOM 737 C CA . LEU A 1 91 ? 1.104 20.219 0.485 1 98.12 91 LEU A CA 1
ATOM 738 C C . LEU A 1 91 ? 2.205 21.156 0.968 1 98.12 91 LEU A C 1
ATOM 740 O O . LEU A 1 91 ? 3.309 20.719 1.293 1 98.12 91 LEU A O 1
ATOM 744 N N . LYS A 1 92 ? 1.948 22.453 1.014 1 97.81 92 LYS A N 1
ATOM 745 C CA . LYS A 1 92 ? 2.934 23.422 1.482 1 97.81 92 LYS A CA 1
ATOM 746 C C . LYS A 1 92 ? 3.26 23.203 2.957 1 97.81 92 LYS A C 1
ATOM 748 O O . LYS A 1 92 ? 4.402 23.406 3.381 1 97.81 92 LYS A O 1
ATOM 753 N N . ALA A 1 93 ? 2.234 22.844 3.742 1 97.62 93 ALA A N 1
ATOM 754 C CA . ALA A 1 93 ? 2.461 22.578 5.16 1 97.62 93 ALA A CA 1
ATOM 755 C C . ALA A 1 93 ? 3.459 21.438 5.352 1 97.62 93 ALA A C 1
ATOM 757 O O . ALA A 1 93 ? 4.387 21.547 6.156 1 97.62 93 ALA A O 1
ATOM 758 N N . GLN A 1 94 ? 3.266 20.328 4.676 1 97.25 94 GLN A N 1
ATOM 759 C CA . GLN A 1 94 ? 4.184 19.203 4.828 1 97.25 94 GLN A CA 1
ATOM 760 C C . GLN A 1 94 ? 5.582 19.578 4.344 1 97.25 94 GLN A C 1
ATOM 762 O O . GLN A 1 94 ? 6.578 19.094 4.891 1 97.25 94 GLN A O 1
ATOM 767 N N . GLU A 1 95 ? 5.715 20.453 3.273 1 97.5 95 GLU A N 1
ATOM 768 C CA . GLU A 1 95 ? 7.016 20.906 2.807 1 97.5 95 GLU A CA 1
ATOM 769 C C . GLU A 1 95 ? 7.754 21.688 3.902 1 97.5 95 GLU A C 1
ATOM 771 O O . GLU A 1 95 ? 8.945 21.453 4.133 1 97.5 95 GLU A O 1
ATOM 776 N N . LYS A 1 96 ? 7.043 22.594 4.512 1 97.25 96 LYS A N 1
ATOM 777 C CA . LYS A 1 96 ? 7.629 23.359 5.609 1 97.25 96 LYS A CA 1
ATOM 778 C C . LYS A 1 96 ? 8.016 22.453 6.773 1 97.25 96 LYS A C 1
ATOM 780 O O . LYS A 1 96 ? 9.07 22.625 7.387 1 97.25 96 LYS A O 1
ATOM 785 N N . GLY A 1 97 ? 7.102 21.516 7.109 1 97.56 97 GLY A N 1
ATOM 786 C CA . GLY A 1 97 ? 7.43 20.547 8.141 1 97.56 97 GLY A CA 1
ATOM 787 C C . GLY A 1 97 ? 8.688 19.75 7.844 1 97.56 97 GLY A C 1
ATOM 788 O O . GLY A 1 97 ? 9.492 19.5 8.742 1 97.56 97 GLY A O 1
ATOM 789 N N . TYR A 1 98 ? 8.875 19.359 6.582 1 97.69 98 TYR A N 1
ATOM 790 C CA . TYR A 1 98 ? 10.047 18.578 6.219 1 97.69 98 TYR A CA 1
ATOM 791 C C . TYR A 1 98 ? 11.312 19.422 6.285 1 97.69 98 TYR A C 1
ATOM 793 O O . TYR A 1 98 ? 12.375 18.922 6.672 1 97.69 98 TYR A O 1
ATOM 801 N N . GLU A 1 99 ? 11.289 20.656 5.875 1 96.75 99 GLU A N 1
ATOM 802 C CA . GLU A 1 99 ? 12.438 21.562 6.008 1 96.75 99 GLU A CA 1
ATOM 803 C C . GLU A 1 99 ? 12.906 21.641 7.457 1 96.75 99 GLU A C 1
ATOM 805 O O . GLU A 1 99 ? 14.109 21.719 7.719 1 96.75 99 GLU A O 1
ATOM 810 N N . CYS A 1 100 ? 11.922 21.688 8.289 1 97.69 100 CYS A N 1
ATOM 811 C CA . CYS A 1 100 ? 12.227 21.703 9.719 1 97.69 100 CYS A CA 1
ATOM 812 C C . CYS A 1 100 ? 12.844 20.375 10.156 1 97.69 100 CYS A C 1
ATOM 814 O O . CYS A 1 100 ? 13.844 20.359 10.883 1 97.69 100 CYS A O 1
ATOM 816 N N . VAL A 1 101 ? 12.32 19.25 9.781 1 97.81 101 VAL A N 1
ATOM 817 C CA . VAL A 1 101 ? 12.781 17.906 10.156 1 97.81 101 VAL A CA 1
ATOM 818 C C . VAL A 1 101 ? 14.242 17.734 9.75 1 97.81 101 VAL A C 1
ATOM 820 O O . VAL A 1 101 ? 15.047 17.203 10.516 1 97.81 101 VAL A O 1
ATOM 823 N N . LYS A 1 102 ? 14.609 18.234 8.602 1 95.38 102 LYS A N 1
ATOM 824 C CA . LYS A 1 102 ? 15.953 18.062 8.047 1 95.38 102 LYS A CA 1
ATOM 825 C C . LYS A 1 102 ? 17 18.719 8.938 1 95.38 102 LYS A C 1
ATOM 827 O O . LYS A 1 102 ? 18.172 18.359 8.898 1 95.38 102 LYS A O 1
ATOM 832 N N . LYS A 1 103 ? 16.641 19.641 9.742 1 96.38 103 LYS A N 1
ATOM 833 C CA . LYS A 1 103 ? 17.562 20.406 10.57 1 96.38 103 LYS A CA 1
ATOM 834 C C . LYS A 1 103 ? 17.656 19.812 11.977 1 96.38 103 LYS A C 1
ATOM 836 O O . LYS A 1 103 ? 18.438 20.281 12.797 1 96.38 103 LYS A O 1
ATOM 841 N N . LEU A 1 104 ? 16.859 18.828 12.258 1 97.75 104 LEU A N 1
ATOM 842 C CA . LEU A 1 104 ? 16.812 18.266 13.602 1 97.75 104 LEU A CA 1
ATOM 843 C C . LEU A 1 104 ? 17.812 17.125 13.758 1 97.75 104 LEU A C 1
ATOM 845 O O . LEU A 1 104 ? 18.125 16.422 12.789 1 97.75 104 LEU A O 1
ATOM 849 N N . GLU A 1 105 ? 18.234 16.938 14.961 1 97.19 105 GLU A N 1
ATOM 850 C CA . GLU A 1 105 ? 19.031 15.773 15.328 1 97.19 105 GLU A CA 1
ATOM 851 C C . GLU A 1 105 ? 18.172 14.523 15.469 1 97.19 105 GLU A C 1
ATOM 853 O O . GLU A 1 105 ? 16.953 14.625 15.656 1 97.19 105 GLU A O 1
ATOM 858 N N . ALA A 1 106 ? 18.812 13.406 15.391 1 94.81 106 ALA A N 1
ATOM 859 C CA . ALA A 1 106 ? 18.109 12.141 15.578 1 94.81 106 ALA A CA 1
ATOM 860 C C . ALA A 1 106 ? 17.375 12.109 16.922 1 94.81 106 ALA A C 1
ATOM 862 O O . ALA A 1 106 ? 17.938 12.469 17.953 1 94.81 106 ALA A O 1
ATOM 863 N N . GLY A 1 107 ? 16.047 11.727 16.828 1 96.25 107 GLY A N 1
ATOM 864 C CA . GLY A 1 107 ? 15.266 11.578 18.047 1 96.25 107 GLY A CA 1
ATOM 865 C C . GLY A 1 107 ? 14.648 12.875 18.516 1 96.25 107 GLY A C 1
ATOM 866 O O . GLY A 1 107 ? 13.953 12.898 19.547 1 96.25 107 GLY A O 1
ATOM 867 N N . SER A 1 108 ? 14.859 13.969 17.797 1 97.31 108 SER A N 1
ATOM 868 C CA . SER A 1 108 ? 14.336 15.266 18.219 1 97.31 108 SER A CA 1
ATOM 869 C C . SER A 1 108 ? 13.047 15.609 17.5 1 97.31 108 SER A C 1
ATOM 871 O O . SER A 1 108 ? 12.828 15.172 16.359 1 97.31 108 SER A O 1
ATOM 873 N N . THR A 1 109 ? 12.25 16.297 18.172 1 97.62 109 THR A N 1
ATOM 874 C CA . THR A 1 109 ? 10.984 16.766 17.609 1 97.62 109 THR A CA 1
ATOM 875 C C . THR A 1 109 ? 10.773 18.25 17.906 1 97.62 109 THR A C 1
ATOM 877 O O . THR A 1 109 ? 11.32 18.766 18.875 1 97.62 109 THR A O 1
ATOM 880 N N . GLN A 1 110 ? 10.086 18.906 17.062 1 96.75 110 GLN A N 1
ATOM 881 C CA . GLN A 1 110 ? 9.727 20.312 17.234 1 96.75 110 GLN A CA 1
ATOM 882 C C . GLN A 1 110 ? 8.266 20.562 16.906 1 96.75 110 GLN A C 1
ATOM 884 O O . GLN A 1 110 ? 7.859 20.453 15.742 1 96.75 110 GLN A O 1
ATOM 889 N N . LEU A 1 111 ? 7.516 20.891 17.906 1 96.75 111 LEU A N 1
ATOM 890 C CA . LEU A 1 111 ? 6.09 21.156 17.75 1 96.75 111 LEU A CA 1
ATOM 891 C C . LEU A 1 111 ? 5.766 22.609 18.109 1 96.75 111 LEU A C 1
ATOM 893 O O . LEU A 1 111 ? 5.336 22.891 19.219 1 96.75 111 LEU A O 1
ATOM 897 N N . MET A 1 112 ? 5.879 23.438 17.156 1 94.94 112 MET A N 1
ATOM 898 C CA . MET A 1 112 ? 5.527 24.844 17.375 1 94.94 112 MET A CA 1
ATOM 899 C C . MET A 1 112 ? 4.016 25.031 17.375 1 94.94 112 MET A C 1
ATOM 901 O O . MET A 1 112 ? 3.281 24.219 16.828 1 94.94 112 MET A O 1
ATOM 905 N N . GLU A 1 113 ? 3.656 26.047 17.984 1 93.38 113 GLU A N 1
ATOM 906 C CA . GLU A 1 113 ? 2.229 26.359 18.031 1 93.38 113 GLU A CA 1
ATOM 907 C C . GLU A 1 113 ? 1.783 27.078 16.75 1 93.38 113 GLU A C 1
ATOM 909 O O . GLU A 1 113 ? 2.41 28.047 16.328 1 93.38 113 GLU A O 1
ATOM 914 N N . TYR A 1 114 ? 0.785 26.516 16.188 1 94.44 114 TYR A N 1
ATOM 915 C CA . TYR A 1 114 ? 0.161 27.125 15.023 1 94.44 114 TYR A CA 1
ATOM 916 C C . TYR A 1 114 ? -1.35 27.219 15.203 1 94.44 114 TYR A C 1
ATOM 918 O O . TYR A 1 114 ? -1.936 26.5 16.016 1 94.44 114 TYR A O 1
ATOM 926 N N . PRO A 1 115 ? -1.988 28.172 14.547 1 93.88 115 PRO A N 1
ATOM 927 C CA . PRO A 1 115 ? -3.451 28.219 14.586 1 93.88 115 PRO A CA 1
ATOM 928 C C . PRO A 1 115 ? -4.098 26.969 13.992 1 93.88 115 PRO A C 1
ATOM 930 O O . PRO A 1 115 ? -3.52 26.328 13.102 1 93.88 115 PRO A O 1
ATOM 933 N N . ASP A 1 116 ? -5.258 26.656 14.516 1 93.19 116 ASP A N 1
ATOM 934 C CA . ASP A 1 116 ? -6.031 25.547 13.977 1 93.19 116 ASP A CA 1
ATOM 935 C C . ASP A 1 116 ? -6.961 26.016 12.859 1 93.19 116 ASP A C 1
ATOM 937 O O . ASP A 1 116 ? -7.438 27.156 12.883 1 93.19 116 ASP A O 1
ATOM 941 N N . SER A 1 117 ? -7.191 25.203 11.906 1 93.25 117 SER A N 1
ATOM 942 C CA . SER A 1 117 ? -8.188 25.375 10.852 1 93.25 117 SER A CA 1
ATOM 943 C C . SER A 1 117 ? -9.07 24.141 10.711 1 93.25 117 SER A C 1
ATOM 945 O O . SER A 1 117 ? -8.734 23.078 11.234 1 93.25 117 SER A O 1
ATOM 947 N N . SER A 1 118 ? -10.227 24.422 10.07 1 96.56 118 SER A N 1
ATOM 948 C CA . SER A 1 118 ? -11.039 23.25 9.734 1 96.56 118 SER A CA 1
ATOM 949 C C . SER A 1 118 ? -10.305 22.344 8.758 1 96.56 118 SER A C 1
ATOM 951 O O . SER A 1 118 ? -9.523 22.797 7.926 1 96.56 118 SER A O 1
ATOM 953 N N . VAL A 1 119 ? -10.617 21.078 8.953 1 98.25 119 VAL A N 1
ATOM 954 C CA . VAL A 1 119 ? -10.016 20.078 8.086 1 98.25 119 VAL A CA 1
ATOM 955 C C . VAL A 1 119 ? -11.031 19.625 7.027 1 98.25 119 VAL A C 1
ATOM 957 O O . VAL A 1 119 ? -12.203 19.422 7.336 1 98.25 119 VAL A O 1
ATOM 960 N N . VAL A 1 120 ? -10.602 19.562 5.789 1 98.75 120 VAL A N 1
ATOM 961 C CA . VAL A 1 120 ? -11.445 19.125 4.684 1 98.75 120 VAL A CA 1
ATOM 962 C C . VAL A 1 120 ? -10.898 17.812 4.109 1 98.75 120 VAL A C 1
ATOM 964 O O . VAL A 1 120 ? -9.727 17.734 3.742 1 98.75 120 VAL A O 1
ATOM 967 N N . ILE A 1 121 ? -11.773 16.797 4.031 1 98.81 121 ILE A N 1
ATOM 968 C CA . ILE A 1 121 ? -11.391 15.523 3.447 1 98.81 121 ILE A CA 1
ATOM 969 C C . ILE A 1 121 ? -12.383 15.133 2.355 1 98.81 121 ILE A C 1
ATOM 971 O O . ILE A 1 121 ? -13.602 15.242 2.547 1 98.81 121 ILE A O 1
ATOM 975 N N . ALA A 1 122 ? -11.906 14.828 1.216 1 98.81 122 ALA A N 1
ATOM 976 C CA . ALA A 1 122 ? -12.695 14.234 0.14 1 98.81 122 ALA A CA 1
ATOM 977 C C . ALA A 1 122 ? -12.484 12.727 0.079 1 98.81 122 ALA A C 1
ATOM 979 O O . ALA A 1 122 ? -11.344 12.242 0.081 1 98.81 122 ALA A O 1
ATOM 980 N N . HIS A 1 123 ? -13.508 11.992 0.144 1 98.56 123 HIS A N 1
ATOM 981 C CA . HIS A 1 123 ? -13.523 10.531 0.023 1 98.56 123 HIS A CA 1
ATOM 982 C C . HIS A 1 123 ? -14.086 10.102 -1.328 1 98.56 123 HIS A C 1
ATOM 984 O O . HIS A 1 123 ? -15.289 10.211 -1.571 1 98.56 123 HIS A O 1
ATOM 990 N N . PHE A 1 124 ? -13.195 9.594 -2.195 1 97.75 124 PHE A N 1
ATOM 991 C CA . PHE A 1 124 ? -13.555 9.219 -3.557 1 97.75 124 PHE A CA 1
ATOM 992 C C . PHE A 1 124 ? -13.906 7.738 -3.629 1 97.75 124 PHE A C 1
ATOM 994 O O . PHE A 1 124 ? -13.328 6.918 -2.914 1 97.75 124 PHE A O 1
ATOM 1001 N N . ASP A 1 125 ? -14.781 7.492 -4.52 1 93.25 125 ASP A N 1
ATOM 1002 C CA . ASP A 1 125 ? -15.219 6.129 -4.801 1 93.25 125 ASP A CA 1
ATOM 1003 C C . ASP A 1 125 ? -15.438 5.922 -6.297 1 93.25 125 ASP A C 1
ATOM 1005 O O . ASP A 1 125 ? -15.852 6.84 -7.004 1 93.25 125 ASP A O 1
ATOM 1009 N N . LEU A 1 126 ? -15.086 4.75 -6.734 1 92.19 126 LEU A N 1
ATOM 1010 C CA . LEU A 1 126 ? -15.219 4.387 -8.141 1 92.19 126 LEU A CA 1
ATOM 1011 C C . LEU A 1 126 ? -16.516 3.619 -8.391 1 92.19 126 LEU A C 1
ATOM 1013 O O . LEU A 1 126 ? -16.766 2.596 -7.75 1 92.19 126 LEU A O 1
ATOM 1017 N N . ASN A 1 127 ? -17.297 4.07 -9.406 1 89.25 127 ASN A N 1
ATOM 1018 C CA . ASN A 1 127 ? -18.531 3.385 -9.766 1 89.25 127 ASN A CA 1
ATOM 1019 C C . ASN A 1 127 ? -18.266 2.051 -10.445 1 89.25 127 ASN A C 1
ATOM 1021 O O . ASN A 1 127 ? -17.359 1.952 -11.289 1 89.25 127 ASN A O 1
ATOM 1025 N N . GLY A 1 128 ? -19.047 1.075 -10.016 1 86.88 128 GLY A N 1
ATOM 1026 C CA . GLY A 1 128 ? -19 -0.204 -10.703 1 86.88 128 GLY A CA 1
ATOM 1027 C C . GLY A 1 128 ? -17.75 -1.004 -10.406 1 86.88 128 GLY A C 1
ATOM 1028 O O . GLY A 1 128 ? -17.344 -1.857 -11.203 1 86.88 128 GLY A O 1
ATOM 1029 N N . PHE A 1 129 ? -17.078 -0.696 -9.352 1 89.06 129 PHE A N 1
ATOM 1030 C CA . PHE A 1 129 ? -15.812 -1.361 -9.039 1 89.06 129 PHE A CA 1
ATOM 1031 C C . PHE A 1 129 ? -16.047 -2.828 -8.695 1 89.06 129 PHE A C 1
ATOM 1033 O O . PHE A 1 129 ? -15.273 -3.697 -9.102 1 89.06 129 PHE A O 1
ATOM 1040 N N . THR A 1 130 ? -17.094 -3.066 -7.93 1 84 130 THR A N 1
ATOM 1041 C CA . THR A 1 130 ? -17.422 -4.441 -7.57 1 84 130 THR A CA 1
ATOM 1042 C C . THR A 1 130 ? -17.719 -5.27 -8.812 1 84 130 THR A C 1
ATOM 1044 O O . THR A 1 130 ? -17.234 -6.391 -8.953 1 84 130 THR A O 1
ATOM 1047 N N . SER A 1 131 ? -18.531 -4.723 -9.688 1 88.12 131 SER A N 1
ATOM 1048 C CA . SER A 1 131 ? -18.844 -5.398 -10.938 1 88.12 131 SER A CA 1
ATOM 1049 C C . SER A 1 131 ? -17.594 -5.621 -11.781 1 88.12 131 SER A C 1
ATOM 1051 O O . SER A 1 131 ? -17.438 -6.672 -12.406 1 88.12 131 SER A O 1
ATOM 1053 N N . LEU A 1 132 ? -16.688 -4.652 -11.797 1 89.5 132 LEU A N 1
ATOM 1054 C CA . LEU A 1 132 ? -15.438 -4.777 -12.523 1 89.5 132 LEU A CA 1
ATOM 1055 C C . LEU A 1 132 ? -14.641 -5.98 -12.031 1 89.5 132 LEU A C 1
ATOM 1057 O O . LEU A 1 132 ? -14.125 -6.762 -12.828 1 89.5 132 LEU A O 1
ATOM 1061 N N . THR A 1 133 ? -14.539 -6.133 -10.75 1 87.75 133 THR A N 1
ATOM 1062 C CA . THR A 1 133 ? -13.805 -7.246 -10.172 1 87.75 133 THR A CA 1
ATOM 1063 C C . THR A 1 133 ? -14.438 -8.578 -10.562 1 87.75 133 THR A C 1
ATOM 1065 O O . THR A 1 133 ? -13.734 -9.5 -10.992 1 87.75 133 THR A 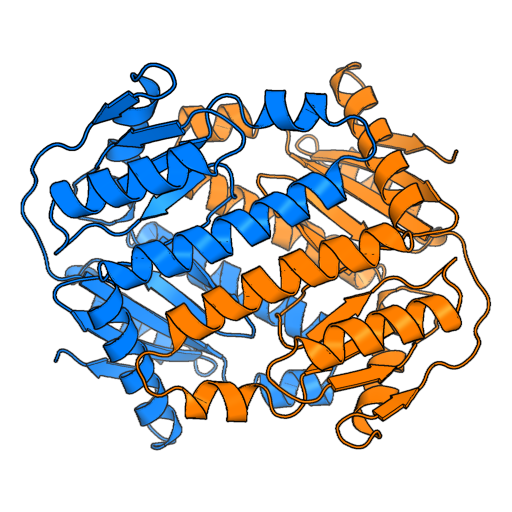O 1
ATOM 1068 N N . ASN A 1 134 ? -15.805 -8.594 -10.438 1 89 134 ASN A N 1
ATOM 1069 C CA . ASN A 1 134 ? -16.516 -9.828 -10.758 1 89 134 ASN A CA 1
ATOM 1070 C C . ASN A 1 134 ? -16.375 -10.195 -12.227 1 89 134 ASN A C 1
ATOM 1072 O O . ASN A 1 134 ? -16.344 -11.383 -12.57 1 89 134 ASN A O 1
ATOM 1076 N N . GLU A 1 135 ? -16.281 -9.203 -13.07 1 91.5 135 GLU A N 1
ATOM 1077 C CA . GLU A 1 135 ? -16.266 -9.43 -14.516 1 91.5 135 GLU A CA 1
ATOM 1078 C C . GLU A 1 135 ? -14.836 -9.656 -15.023 1 91.5 135 GLU A C 1
ATOM 1080 O O . GLU A 1 135 ? -14.641 -10.078 -16.172 1 91.5 135 GLU A O 1
ATOM 1085 N N . THR A 1 136 ? -13.859 -9.352 -14.227 1 91.19 136 THR A N 1
ATOM 1086 C CA . THR A 1 136 ? -12.469 -9.523 -14.625 1 91.19 136 THR A CA 1
ATOM 1087 C C . THR A 1 136 ? -11.727 -10.391 -13.617 1 91.19 136 THR A C 1
ATOM 1089 O O . THR A 1 136 ? -11.977 -11.594 -13.523 1 91.19 136 THR A O 1
ATOM 1092 N N . SER A 1 137 ? -10.789 -9.852 -12.805 1 92.25 137 SER A N 1
ATOM 1093 C CA . SER A 1 137 ? -10.023 -10.555 -11.781 1 92.25 137 SER A CA 1
ATOM 1094 C C . SER A 1 137 ? -9.578 -9.609 -10.672 1 92.25 137 SER A C 1
ATOM 1096 O O . SER A 1 137 ? -9.609 -8.391 -10.836 1 92.25 137 SER A O 1
ATOM 1098 N N . PRO A 1 138 ? -9.242 -10.281 -9.562 1 92.31 138 PRO A N 1
ATOM 1099 C CA . PRO A 1 138 ? -8.758 -9.461 -8.453 1 92.31 138 PRO A CA 1
ATOM 1100 C C . PRO A 1 138 ? -7.609 -8.539 -8.852 1 92.31 138 PRO A C 1
ATOM 1102 O O . PRO A 1 138 ? -7.621 -7.352 -8.523 1 92.31 138 PRO A O 1
ATOM 1105 N N . TYR A 1 139 ? -6.676 -9.039 -9.617 1 96.12 139 TYR A N 1
ATOM 1106 C CA . TYR A 1 139 ? -5.5 -8.234 -9.938 1 96.12 139 TYR A CA 1
ATOM 1107 C C . TYR A 1 139 ? -5.836 -7.172 -10.977 1 96.12 139 TYR A C 1
ATOM 1109 O O . TYR A 1 139 ? -5.32 -6.051 -10.922 1 96.12 139 TYR A O 1
ATOM 1117 N N . THR A 1 140 ? -6.707 -7.496 -11.945 1 94.69 140 THR A N 1
ATOM 1118 C CA . THR A 1 140 ? -7.133 -6.496 -12.914 1 94.69 140 THR A CA 1
ATOM 1119 C C . THR A 1 140 ? -7.863 -5.348 -12.227 1 94.69 140 THR A C 1
ATOM 1121 O O . THR A 1 140 ? -7.609 -4.176 -12.523 1 94.69 140 THR A O 1
ATOM 1124 N N . SER A 1 141 ? -8.812 -5.727 -11.352 1 95 141 SER A N 1
ATOM 1125 C CA . SER A 1 141 ? -9.5 -4.68 -10.609 1 95 141 SER A CA 1
ATOM 1126 C C . SER A 1 141 ? -8.516 -3.877 -9.758 1 95 141 SER A C 1
ATOM 1128 O O . SER A 1 141 ? -8.672 -2.664 -9.602 1 95 141 SER A O 1
ATOM 1130 N N . PHE A 1 142 ? -7.5 -4.57 -9.141 1 96.19 142 PHE A N 1
ATOM 1131 C CA . PHE A 1 142 ? -6.461 -3.902 -8.367 1 96.19 142 PHE A CA 1
ATOM 1132 C C . PHE A 1 142 ? -5.699 -2.904 -9.227 1 96.19 142 PHE A C 1
ATOM 1134 O O . PHE A 1 142 ? -5.484 -1.761 -8.82 1 96.19 142 PHE A O 1
ATOM 1141 N N . THR A 1 143 ? -5.316 -3.297 -10.438 1 95.81 143 THR A N 1
ATOM 1142 C CA . THR A 1 143 ? -4.594 -2.428 -11.352 1 95.81 143 THR A CA 1
ATOM 1143 C C . THR A 1 143 ? -5.422 -1.195 -11.703 1 95.81 143 THR A C 1
ATOM 1145 O O . THR A 1 143 ? -4.895 -0.081 -11.75 1 95.81 143 THR A O 1
ATOM 1148 N N . GLU A 1 144 ? -6.684 -1.427 -11.875 1 94.19 144 GLU A N 1
ATOM 1149 C CA . GLU A 1 144 ? -7.582 -0.312 -12.164 1 94.19 144 GLU A CA 1
ATOM 1150 C C . GLU A 1 144 ? -7.684 0.637 -10.977 1 94.19 144 GLU A C 1
ATOM 1152 O O . GLU A 1 144 ? -7.746 1.855 -11.148 1 94.19 144 GLU A O 1
ATOM 1157 N N . ALA A 1 145 ? -7.781 0.074 -9.781 1 95.38 145 ALA A N 1
ATOM 1158 C CA . ALA A 1 145 ? -7.816 0.897 -8.578 1 95.38 145 ALA A CA 1
ATOM 1159 C C . ALA A 1 145 ? -6.555 1.745 -8.453 1 95.38 145 ALA A C 1
ATOM 1161 O O . ALA A 1 145 ? -6.621 2.918 -8.078 1 95.38 145 ALA A O 1
ATOM 1162 N N . GLN A 1 146 ? -5.391 1.16 -8.789 1 96.5 146 GLN A N 1
ATOM 1163 C CA . GLN A 1 146 ? -4.129 1.891 -8.711 1 96.5 146 GLN A CA 1
ATOM 1164 C C . GLN A 1 146 ? -4.074 3.004 -9.758 1 96.5 146 GLN A C 1
ATOM 1166 O O . GLN A 1 146 ? -3.537 4.082 -9.492 1 96.5 146 GLN A O 1
ATOM 1171 N N . LYS A 1 147 ? -4.527 2.729 -10.938 1 94.19 147 LYS A N 1
ATOM 1172 C CA . LYS A 1 147 ? -4.609 3.768 -11.953 1 94.19 147 LYS A CA 1
ATOM 1173 C C . LYS A 1 147 ? -5.508 4.914 -11.5 1 94.19 147 LYS A C 1
ATOM 1175 O O . LYS A 1 147 ? -5.172 6.086 -11.695 1 94.19 147 LYS A O 1
ATOM 1180 N N . PHE A 1 148 ? -6.668 4.527 -10.938 1 95.12 148 PHE A N 1
ATOM 1181 C CA . PHE A 1 148 ? -7.582 5.527 -10.398 1 95.12 148 PHE A CA 1
ATOM 1182 C C . PHE A 1 148 ? -6.895 6.355 -9.32 1 95.12 148 PHE A C 1
ATOM 1184 O O . PHE A 1 148 ? -7.016 7.582 -9.305 1 95.12 148 PHE A O 1
ATOM 1191 N N . TYR A 1 149 ? -6.18 5.664 -8.445 1 97 149 TYR A N 1
ATOM 1192 C CA . TYR A 1 149 ? -5.426 6.332 -7.387 1 97 149 TYR A CA 1
ATOM 1193 C C . TYR A 1 149 ? -4.457 7.352 -7.969 1 97 149 TYR A C 1
ATOM 1195 O O . TYR A 1 149 ? -4.422 8.508 -7.531 1 97 149 TYR A O 1
ATOM 1203 N N . THR A 1 150 ? -3.738 6.973 -8.961 1 96.06 150 THR A N 1
ATOM 1204 C CA . THR A 1 150 ? -2.766 7.848 -9.602 1 96.06 150 THR A CA 1
ATOM 1205 C C . THR A 1 150 ? -3.461 9.031 -10.266 1 96.06 150 THR A C 1
ATOM 1207 O O . THR A 1 150 ? -2.951 10.156 -10.242 1 96.06 150 THR A O 1
ATOM 1210 N N . GLU A 1 151 ? -4.578 8.781 -10.836 1 94.62 151 GLU A N 1
ATOM 1211 C CA . GLU A 1 151 ? -5.367 9.852 -11.438 1 94.62 151 GLU A CA 1
ATOM 1212 C C . GLU A 1 151 ? -5.781 10.883 -10.391 1 94.62 151 GLU A C 1
ATOM 1214 O O . GLU A 1 151 ? -5.684 12.086 -10.625 1 94.62 151 GLU A O 1
ATOM 1219 N N . VAL A 1 152 ? -6.297 10.391 -9.258 1 96.81 152 VAL A N 1
ATOM 1220 C CA . VAL A 1 152 ? -6.711 11.289 -8.188 1 96.81 152 VAL A CA 1
ATOM 1221 C C . VAL A 1 152 ? -5.5 12.062 -7.668 1 96.81 152 VAL A C 1
ATOM 1223 O O . VAL A 1 152 ? -5.578 13.273 -7.445 1 96.81 152 VAL A O 1
ATOM 1226 N N . LEU A 1 153 ? -4.324 11.367 -7.547 1 97.12 153 LEU A N 1
ATOM 1227 C CA . LEU A 1 153 ? -3.088 12.016 -7.117 1 97.12 153 LEU A CA 1
ATOM 1228 C C . LEU A 1 153 ? -2.727 13.172 -8.047 1 97.12 153 LEU A C 1
ATOM 1230 O O . LEU A 1 153 ? -2.463 14.281 -7.582 1 97.12 153 LEU A O 1
ATOM 1234 N N . GLU A 1 154 ? -2.793 12.938 -9.297 1 95 154 GLU A N 1
ATOM 1235 C CA . GLU A 1 154 ? -2.391 13.914 -10.305 1 95 154 GLU A CA 1
ATOM 1236 C C . GLU A 1 154 ? -3.352 15.102 -10.336 1 95 154 GLU A C 1
ATOM 1238 O O . GLU A 1 154 ? -2.955 16.219 -10.672 1 95 154 GLU A O 1
ATOM 1243 N N . THR A 1 155 ? -4.598 14.875 -9.977 1 95.19 155 THR A N 1
ATOM 1244 C CA . THR A 1 155 ? -5.617 15.914 -9.984 1 95.19 155 THR A CA 1
ATOM 1245 C C . THR A 1 155 ? -5.516 16.781 -8.727 1 95.19 155 THR A C 1
ATOM 1247 O O . THR A 1 155 ? -5.664 18 -8.789 1 95.19 155 THR A O 1
ATOM 1250 N N . VAL A 1 156 ? -5.207 16.125 -7.621 1 97.75 156 VAL A N 1
ATOM 1251 C CA . VAL A 1 156 ? -5.285 16.781 -6.32 1 97.75 156 VAL A CA 1
ATOM 1252 C C . VAL A 1 156 ? -3.959 17.469 -6.008 1 97.75 156 VAL A C 1
ATOM 1254 O O . VAL A 1 156 ? -3.936 18.516 -5.359 1 97.75 156 VAL A O 1
ATOM 1257 N N . TYR A 1 157 ? -2.865 17.016 -6.586 1 97.75 157 TYR A N 1
ATOM 1258 C CA . TYR A 1 157 ? -1.532 17.531 -6.285 1 97.75 157 TYR A CA 1
ATOM 1259 C C . TYR A 1 157 ? -1.414 19 -6.668 1 97.75 157 TYR A C 1
ATOM 1261 O O . TYR A 1 157 ? -1.042 19.844 -5.836 1 97.75 157 TYR A O 1
ATOM 1269 N N . PRO A 1 158 ? -1.757 19.438 -7.898 1 97.31 158 PRO A N 1
ATOM 1270 C CA . PRO A 1 158 ? -1.642 20.844 -8.258 1 97.31 158 PRO A CA 1
ATOM 1271 C C . PRO A 1 158 ? -2.559 21.75 -7.422 1 97.31 158 PRO A C 1
ATOM 1273 O O . PRO A 1 158 ? -2.375 22.969 -7.391 1 97.31 158 PRO A O 1
ATOM 1276 N N . LEU A 1 159 ? -3.582 21.172 -6.734 1 98 159 LEU A N 1
ATOM 1277 C CA . LEU A 1 159 ? -4.504 21.938 -5.906 1 98 159 LEU A CA 1
ATOM 1278 C C . LEU A 1 159 ? -3.961 22.094 -4.488 1 98 159 LEU A C 1
ATOM 1280 O O . LEU A 1 159 ? -4.598 22.719 -3.639 1 98 159 LEU A O 1
ATOM 1284 N N . GLY A 1 160 ? -2.766 21.406 -4.227 1 98.06 160 GLY A N 1
ATOM 1285 C CA . GLY A 1 160 ? -2.137 21.531 -2.922 1 98.06 160 GLY A CA 1
ATOM 1286 C C . GLY A 1 160 ? -2.621 20.5 -1.924 1 98.06 160 GLY A C 1
ATOM 1287 O O . GLY A 1 160 ? -2.447 20.672 -0.715 1 98.06 160 GLY A O 1
ATOM 1288 N N . GLY A 1 161 ? -3.344 19.484 -2.412 1 98.38 161 GLY A N 1
ATOM 1289 C CA . GLY A 1 161 ? -3.877 18.453 -1.539 1 98.38 161 GLY A CA 1
ATOM 1290 C C . GLY A 1 161 ? -2.961 17.25 -1.404 1 98.38 161 GLY A C 1
ATOM 1291 O O . GLY A 1 161 ? -1.948 17.156 -2.102 1 98.38 161 GLY A O 1
ATOM 1292 N N . LEU A 1 162 ? -3.248 16.422 -0.455 1 98.5 162 LEU A N 1
ATOM 1293 C CA . LEU A 1 162 ? -2.57 15.156 -0.205 1 98.5 162 LEU A CA 1
ATOM 1294 C C . LEU A 1 162 ? -3.537 13.984 -0.353 1 98.5 162 LEU A C 1
ATOM 1296 O O . LEU A 1 162 ? -4.664 14.039 0.148 1 98.5 162 LEU A O 1
ATOM 1300 N N . VAL A 1 163 ? -3.129 12.953 -1.013 1 98.25 163 VAL A N 1
ATOM 1301 C CA . VAL A 1 163 ? -4.023 11.844 -1.316 1 98.25 163 VAL A CA 1
ATOM 1302 C C . VAL A 1 163 ? -3.488 10.555 -0.691 1 98.25 163 VAL A C 1
ATOM 1304 O O . VAL A 1 163 ? -2.273 10.336 -0.648 1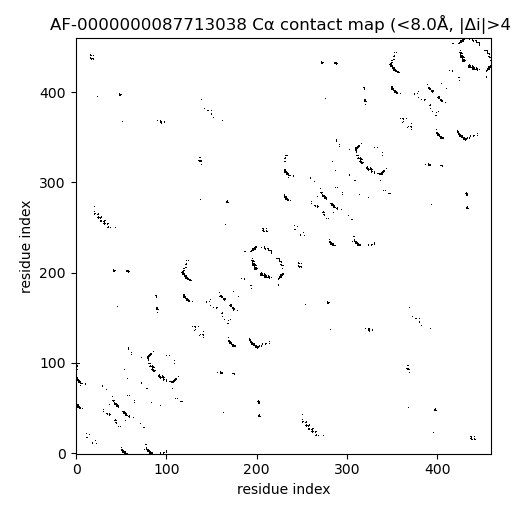 98.25 163 VAL A O 1
ATOM 1307 N N . GLN A 1 164 ? -4.328 9.766 -0.187 1 97.19 164 GLN A N 1
ATOM 1308 C CA . GLN A 1 164 ? -3.986 8.469 0.396 1 97.19 164 GLN A CA 1
ATOM 1309 C C . GLN A 1 164 ? -4.902 7.367 -0.132 1 97.19 164 GLN A C 1
ATOM 1311 O O . GLN A 1 164 ? -6.117 7.555 -0.224 1 97.19 164 GLN A O 1
ATOM 1316 N N . TYR A 1 165 ? -4.355 6.277 -0.513 1 96.62 165 TYR A N 1
ATOM 1317 C CA . TYR A 1 165 ? -5.094 5.066 -0.867 1 96.62 165 TYR A CA 1
ATOM 1318 C C . TYR A 1 165 ? -5.543 4.316 0.381 1 96.62 165 TYR A C 1
ATOM 1320 O O . TYR A 1 165 ? -4.723 3.988 1.244 1 96.62 165 TYR A O 1
ATOM 1328 N N . MET A 1 166 ? -6.891 3.969 0.543 1 96.19 166 MET A N 1
ATOM 1329 C CA . MET A 1 166 ? -7.449 3.396 1.765 1 96.19 166 MET A CA 1
ATOM 1330 C C . MET A 1 166 ? -7.75 1.912 1.581 1 96.19 166 MET A C 1
ATOM 1332 O O . MET A 1 166 ? -8.195 1.245 2.516 1 96.19 166 MET A O 1
ATOM 1336 N N . GLY A 1 167 ? -7.527 1.39 0.372 1 94.94 167 GLY A N 1
ATOM 1337 C CA . GLY A 1 167 ? -7.867 0.007 0.079 1 94.94 167 GLY A CA 1
ATOM 1338 C C . GLY A 1 167 ? -9.078 -0.13 -0.829 1 94.94 167 GLY A C 1
ATOM 1339 O O . GLY A 1 167 ? -9.969 0.718 -0.812 1 94.94 167 GLY A O 1
ATOM 1340 N N . GLY A 1 168 ? -9.188 -1.237 -1.564 1 94.25 168 GLY A N 1
ATOM 1341 C CA . GLY A 1 168 ? -10.258 -1.373 -2.543 1 94.25 168 GLY A CA 1
ATOM 1342 C C . GLY A 1 168 ? -10.195 -0.331 -3.643 1 94.25 168 GLY A C 1
ATOM 1343 O O . GLY A 1 168 ? -9.219 -0.272 -4.395 1 94.25 168 GLY A O 1
ATOM 1344 N N . ASP A 1 169 ? -11.242 0.413 -3.631 1 93.25 169 ASP A N 1
ATOM 1345 C CA . ASP A 1 169 ? -11.305 1.532 -4.566 1 93.25 169 ASP A CA 1
ATOM 1346 C C . ASP A 1 169 ? -11.414 2.863 -3.822 1 93.25 169 ASP A C 1
ATOM 1348 O O . ASP A 1 169 ? -11.727 3.893 -4.426 1 93.25 169 ASP A O 1
ATOM 1352 N N . ASN A 1 170 ? -11.203 2.836 -2.494 1 95.25 170 ASN A N 1
ATOM 1353 C CA . ASN A 1 170 ? -11.391 4.012 -1.652 1 95.25 170 ASN A CA 1
ATOM 1354 C C . ASN A 1 170 ? -10.141 4.887 -1.619 1 95.25 170 ASN A C 1
ATOM 1356 O O . ASN A 1 170 ? -9.062 4.418 -1.264 1 95.25 170 ASN A O 1
ATOM 1360 N N . ILE A 1 171 ? -10.297 6.094 -1.994 1 97.75 171 ILE A N 1
ATOM 1361 C CA . ILE A 1 171 ? -9.219 7.074 -1.999 1 97.75 171 ILE A CA 1
ATOM 1362 C C . ILE A 1 171 ? -9.656 8.328 -1.25 1 97.75 171 ILE A C 1
ATOM 1364 O O . ILE A 1 171 ? -10.766 8.828 -1.46 1 97.75 171 ILE A O 1
ATOM 1368 N N . VAL A 1 172 ? -8.805 8.852 -0.378 1 98.38 172 VAL A N 1
ATOM 1369 C CA . VAL A 1 172 ? -9.133 10.055 0.382 1 98.38 172 VAL A CA 1
ATOM 1370 C C . VAL A 1 172 ? -8.094 11.141 0.111 1 98.38 172 VAL A C 1
ATOM 1372 O O . VAL A 1 172 ? -6.922 10.836 -0.135 1 98.38 172 VAL A O 1
ATOM 1375 N N . ALA A 1 173 ? -8.547 12.336 0.155 1 98.62 173 ALA A N 1
ATOM 1376 C CA . ALA A 1 173 ? -7.676 13.492 -0.041 1 98.62 173 ALA A CA 1
ATOM 1377 C C . ALA A 1 173 ? -7.875 14.523 1.062 1 98.62 173 ALA A C 1
ATOM 1379 O O . ALA A 1 173 ? -9.016 14.844 1.423 1 98.62 173 ALA A O 1
ATOM 1380 N N . LEU A 1 174 ? -6.801 14.953 1.626 1 98.75 174 LEU A N 1
ATOM 1381 C CA . LEU A 1 174 ? -6.793 16.141 2.48 1 98.75 174 LEU A CA 1
ATOM 1382 C C . LEU A 1 174 ? -6.676 17.406 1.646 1 98.75 174 LEU A C 1
ATOM 1384 O O . LEU A 1 174 ? -5.738 17.547 0.86 1 98.75 174 LEU A O 1
ATOM 1388 N N . LEU A 1 175 ? -7.609 18.312 1.843 1 98.56 175 LEU A N 1
ATOM 1389 C CA . LEU A 1 175 ? -7.727 19.484 0.98 1 98.56 175 LEU A CA 1
ATOM 1390 C C . LEU A 1 175 ? -7.773 20.766 1.806 1 98.56 175 LEU A C 1
ATOM 1392 O O . LEU A 1 175 ? -8.047 20.734 3.008 1 98.56 175 LEU A O 1
ATOM 1396 N N . SER A 1 176 ? -7.445 21.844 1.035 1 97.88 176 SER A N 1
ATOM 1397 C CA . SER A 1 176 ? -7.844 23.156 1.546 1 97.88 176 SER A CA 1
ATOM 1398 C C . SER A 1 176 ? -9.289 23.469 1.188 1 97.88 176 SER A C 1
ATOM 1400 O O . SER A 1 176 ? -9.812 22.984 0.188 1 97.88 176 SER A O 1
ATOM 1402 N N . GLN A 1 177 ? -9.867 24.297 1.967 1 96.88 177 GLN A N 1
ATOM 1403 C CA . GLN A 1 177 ? -11.273 24.656 1.78 1 96.88 177 GLN A CA 1
ATOM 1404 C C . GLN A 1 177 ? -11.492 25.328 0.431 1 96.88 177 GLN A C 1
ATOM 1406 O O . GLN A 1 177 ? -12.539 25.141 -0.201 1 96.88 177 GLN A O 1
ATOM 1411 N N . ASP A 1 178 ? -10.586 26.062 -0.074 1 97.19 178 ASP A N 1
ATOM 1412 C CA . ASP A 1 178 ? -10.766 26.922 -1.236 1 97.19 178 ASP A CA 1
ATOM 1413 C C . ASP A 1 178 ? -10.758 26.109 -2.531 1 97.19 178 ASP A C 1
ATOM 1415 O O . ASP A 1 178 ? -11.078 26.641 -3.6 1 97.19 178 ASP A O 1
ATOM 1419 N N . VAL A 1 179 ? -10.414 24.812 -2.443 1 98.19 179 VAL A N 1
ATOM 1420 C CA . VAL A 1 179 ? -10.312 24.047 -3.686 1 98.19 179 VAL A CA 1
ATOM 1421 C C . VAL A 1 179 ? -11.477 23.062 -3.779 1 98.19 179 VAL A C 1
ATOM 1423 O O . VAL A 1 179 ? -11.531 22.25 -4.703 1 98.19 179 VAL A O 1
ATOM 1426 N N . ILE A 1 180 ? -12.398 23.109 -2.873 1 98.19 180 ILE A N 1
ATOM 1427 C CA . ILE A 1 180 ? -13.531 22.203 -2.83 1 98.19 180 ILE A CA 1
ATOM 1428 C C . ILE A 1 180 ? -14.281 22.25 -4.16 1 98.19 180 ILE A C 1
ATOM 1430 O O . ILE A 1 180 ? -14.578 21.203 -4.75 1 98.19 180 ILE A O 1
ATOM 1434 N N . ASP A 1 181 ? -14.516 23.438 -4.648 1 98.06 181 ASP A N 1
ATOM 1435 C CA . ASP A 1 181 ? -15.281 23.594 -5.879 1 98.06 181 ASP A CA 1
ATOM 1436 C C . ASP A 1 181 ? -14.562 22.969 -7.07 1 98.06 181 ASP A C 1
ATOM 1438 O O . ASP A 1 181 ? -15.195 22.422 -7.973 1 98.06 181 ASP A O 1
ATOM 1442 N N . GLN A 1 182 ? -13.281 23.094 -7.102 1 97.94 182 GLN A N 1
ATOM 1443 C CA . GLN A 1 182 ? -12.5 22.516 -8.188 1 97.94 182 GLN A CA 1
ATOM 1444 C C . GLN A 1 182 ? -12.594 20.984 -8.18 1 97.94 182 GLN A C 1
ATOM 1446 O O . GLN A 1 182 ? -12.711 20.359 -9.227 1 97.94 182 GLN A O 1
ATOM 1451 N N . VAL A 1 183 ? -12.57 20.406 -7.008 1 97.56 183 VAL A N 1
ATOM 1452 C CA . VAL A 1 183 ? -12.695 18.953 -6.867 1 97.56 183 VAL A CA 1
ATOM 1453 C C . VAL A 1 183 ? -14.086 18.516 -7.332 1 97.56 183 VAL A C 1
ATOM 1455 O O . VAL A 1 183 ? -14.211 17.547 -8.094 1 97.56 183 VAL A O 1
ATOM 1458 N N . ILE A 1 184 ? -15.109 19.25 -6.898 1 97.12 184 ILE A N 1
ATOM 1459 C CA . ILE A 1 184 ? -16.484 18.953 -7.277 1 97.12 184 ILE A CA 1
ATOM 1460 C C . ILE A 1 184 ? -16.625 18.984 -8.797 1 97.12 184 ILE A C 1
ATOM 1462 O O . ILE A 1 184 ? -17.203 18.078 -9.398 1 97.12 184 ILE A O 1
ATOM 1466 N N . THR A 1 185 ? -16.062 19.984 -9.438 1 96.56 185 THR A N 1
ATOM 1467 C CA . THR A 1 185 ? -16.141 20.141 -10.891 1 96.56 185 THR A CA 1
ATOM 1468 C C . THR A 1 185 ? -15.484 18.969 -11.594 1 96.56 185 THR A C 1
ATOM 1470 O O . THR A 1 185 ? -16.016 18.453 -12.586 1 96.56 185 THR A O 1
ATOM 1473 N N . GLN A 1 186 ? -14.383 18.531 -11.086 1 94.19 186 GLN A N 1
ATOM 1474 C CA . GLN A 1 186 ? -13.68 17.406 -11.68 1 94.19 186 GLN A CA 1
ATOM 1475 C C . GLN A 1 186 ? -14.516 16.141 -11.602 1 94.19 186 GLN A C 1
ATOM 1477 O O . GLN A 1 186 ? -14.57 15.367 -12.562 1 94.19 186 GLN A O 1
ATOM 1482 N N . VAL A 1 187 ? -15.133 15.93 -10.523 1 94.38 187 VAL A N 1
ATOM 1483 C CA . VAL A 1 187 ? -15.938 14.727 -10.312 1 94.38 187 VAL A CA 1
ATOM 1484 C C . VAL A 1 187 ? -17.188 14.789 -11.188 1 94.38 187 VAL A C 1
ATOM 1486 O O . VAL A 1 187 ? -17.594 13.781 -11.773 1 94.38 187 VAL A O 1
ATOM 1489 N N . GLU A 1 188 ? -17.812 15.945 -11.266 1 93.81 188 GLU A N 1
ATOM 1490 C CA . GLU A 1 188 ? -19.016 16.109 -12.094 1 93.81 188 GLU A CA 1
ATOM 1491 C C . GLU A 1 188 ? -18.719 15.82 -13.562 1 93.81 188 GLU A C 1
ATOM 1493 O O . GLU A 1 188 ? -19.594 15.375 -14.305 1 93.81 188 GLU A O 1
ATOM 1498 N N . ASN A 1 189 ? -17.453 15.969 -13.945 1 93 189 ASN A N 1
ATOM 1499 C CA . ASN A 1 189 ? -17.062 15.758 -15.328 1 93 189 ASN A CA 1
ATOM 1500 C C . ASN A 1 189 ? -16.562 14.328 -15.562 1 93 189 ASN A C 1
ATOM 1502 O O . ASN A 1 189 ? -16.125 13.992 -16.656 1 93 189 ASN A O 1
ATOM 1506 N N . ASN A 1 190 ? -16.594 13.508 -14.555 1 91.94 190 ASN A N 1
ATOM 1507 C CA . ASN A 1 190 ? -16.156 12.117 -14.633 1 91.94 190 ASN A CA 1
ATOM 1508 C C . ASN A 1 190 ? -17.234 11.164 -14.109 1 91.94 190 ASN A C 1
ATOM 1510 O O . ASN A 1 190 ? -17.297 10.898 -12.906 1 91.94 190 ASN A O 1
ATOM 1514 N N . PRO A 1 191 ? -18.016 10.586 -14.961 1 88.69 191 PRO A N 1
ATOM 1515 C CA . PRO A 1 191 ? -19.172 9.781 -14.555 1 88.69 191 PRO A CA 1
ATOM 1516 C C . PRO A 1 191 ? -18.781 8.508 -13.805 1 88.69 191 PRO A C 1
ATOM 1518 O O . PRO A 1 191 ? -19.625 7.84 -13.219 1 88.69 191 PRO A O 1
ATOM 1521 N N . ARG A 1 192 ? -17.578 8.211 -13.68 1 91.44 192 ARG A N 1
ATOM 1522 C CA . ARG A 1 192 ? -17.141 6.965 -13.047 1 91.44 192 ARG A CA 1
ATOM 1523 C C . ARG A 1 192 ? -16.875 7.168 -11.562 1 91.44 192 ARG A C 1
ATOM 1525 O O . ARG A 1 192 ? -16.625 6.203 -10.828 1 91.44 192 ARG A O 1
ATOM 1532 N N . ILE A 1 193 ? -16.953 8.438 -11.117 1 95 193 ILE A N 1
ATOM 1533 C CA . ILE A 1 193 ? -16.453 8.703 -9.773 1 95 193 ILE A CA 1
ATOM 1534 C C . ILE A 1 193 ? -17.531 9.406 -8.953 1 95 193 ILE A C 1
ATOM 1536 O O . ILE A 1 193 ? -18.312 10.188 -9.492 1 95 193 ILE A O 1
ATOM 1540 N N . LYS A 1 194 ? -17.625 9.117 -7.668 1 95.94 194 LYS A N 1
ATOM 1541 C CA . LYS A 1 194 ? -18.375 9.844 -6.648 1 95.94 194 LYS A CA 1
ATOM 1542 C C . LYS A 1 194 ? -17.453 10.359 -5.547 1 95.94 194 LYS A C 1
ATOM 1544 O O . LYS A 1 194 ? -16.375 9.812 -5.332 1 95.94 194 LYS A O 1
ATOM 1549 N N . VAL A 1 195 ? -17.938 11.414 -4.949 1 97.88 195 VAL A N 1
ATOM 1550 C CA . VAL A 1 195 ? -17.062 11.945 -3.902 1 97.88 195 VAL A CA 1
ATOM 1551 C C . VAL A 1 195 ? -17.922 12.453 -2.742 1 97.88 195 VAL A C 1
ATOM 1553 O O . VAL A 1 195 ? -18.891 13.195 -2.949 1 97.88 195 VAL A O 1
ATOM 1556 N N . GLY A 1 196 ? -17.703 11.977 -1.521 1 98.06 196 GLY A N 1
ATOM 1557 C CA . GLY A 1 196 ? -18.172 12.586 -0.283 1 98.06 196 GLY A CA 1
ATOM 1558 C C . GLY A 1 196 ? -17.141 13.516 0.335 1 98.06 196 GLY A C 1
ATOM 1559 O O . GLY A 1 196 ? -15.984 13.125 0.55 1 98.06 196 GLY A O 1
ATOM 1560 N N . ILE A 1 197 ? -17.5 14.688 0.58 1 98.75 197 ILE A N 1
ATOM 1561 C CA . ILE A 1 197 ? -16.609 15.664 1.174 1 98.75 197 ILE A CA 1
ATOM 1562 C C . ILE A 1 197 ? -17.047 15.984 2.6 1 98.75 197 ILE A C 1
ATOM 1564 O O . ILE A 1 197 ? -18.234 16.25 2.84 1 98.75 197 ILE A O 1
ATOM 1568 N N . GLY A 1 198 ? -16.109 15.859 3.523 1 98.75 198 GLY A N 1
ATOM 1569 C CA . GLY A 1 198 ? -16.375 16.156 4.922 1 98.75 198 GLY A CA 1
ATOM 1570 C C . GLY A 1 198 ? -15.508 17.266 5.477 1 98.75 198 GLY A C 1
ATOM 1571 O O . GLY A 1 198 ? -14.312 17.344 5.164 1 98.75 198 GLY A O 1
ATOM 1572 N N . ILE A 1 199 ? -16.078 18.125 6.242 1 98.56 199 ILE A N 1
ATOM 1573 C CA . ILE A 1 199 ? -15.375 19.188 6.98 1 98.56 199 ILE A CA 1
ATOM 1574 C C . ILE A 1 199 ? -15.516 18.938 8.484 1 98.56 199 ILE A C 1
ATOM 1576 O O . ILE A 1 199 ? -16.594 18.578 8.961 1 98.56 199 ILE A O 1
ATOM 1580 N N . GLY A 1 200 ? -14.43 19.016 9.203 1 98.25 200 GLY A N 1
ATOM 1581 C CA . GLY A 1 200 ? -14.438 18.812 10.648 1 98.25 200 GLY A CA 1
ATOM 1582 C C . GLY A 1 200 ? -13.352 19.609 11.359 1 98.25 200 GLY A C 1
ATOM 1583 O O . GLY A 1 200 ? -12.508 20.234 10.719 1 98.25 200 GLY A O 1
ATOM 1584 N N . ARG A 1 201 ? -13.422 19.594 12.734 1 97.31 201 ARG A N 1
ATOM 1585 C CA . ARG A 1 201 ? -12.453 20.312 13.57 1 97.31 201 ARG A CA 1
ATOM 1586 C C . ARG A 1 201 ? -11.102 19.609 13.562 1 97.31 201 ARG A C 1
ATOM 1588 O O . ARG A 1 201 ? -10.086 20.203 13.914 1 97.31 201 ARG A O 1
ATOM 1595 N N . ASN A 1 202 ? -11.148 18.328 13.273 1 98 202 ASN A N 1
ATOM 1596 C CA . ASN A 1 202 ? -9.945 17.516 13.109 1 98 202 ASN A CA 1
ATOM 1597 C C . ASN A 1 202 ? -10.109 16.469 12.008 1 98 202 ASN A C 1
ATOM 1599 O O . ASN A 1 202 ? -11.195 16.359 11.422 1 98 202 ASN A O 1
ATOM 1603 N N . ALA A 1 203 ? -9.102 15.82 11.703 1 98.44 203 ALA A N 1
ATOM 1604 C CA . ALA A 1 203 ? -9.086 14.938 10.539 1 98.44 203 ALA A CA 1
ATOM 1605 C C . ALA A 1 203 ? -10.062 13.789 10.711 1 98.44 203 ALA A C 1
ATOM 1607 O O . ALA A 1 203 ? -10.711 13.367 9.75 1 98.44 203 ALA A O 1
ATOM 1608 N N . ARG A 1 204 ? -10.195 13.242 11.914 1 98.56 204 ARG A N 1
ATOM 1609 C CA . ARG A 1 204 ? -11.109 12.125 12.133 1 98.56 204 ARG A CA 1
ATOM 1610 C C . ARG A 1 204 ? -12.555 12.547 11.883 1 98.56 204 ARG A C 1
ATOM 1612 O O . ARG A 1 204 ? -13.312 11.836 11.219 1 98.56 204 ARG A O 1
ATOM 1619 N N . GLU A 1 205 ? -12.93 13.672 12.453 1 98.38 205 GLU A N 1
ATOM 1620 C CA . GLU A 1 205 ? -14.273 14.195 12.227 1 98.38 205 GLU A CA 1
ATOM 1621 C C . GLU A 1 205 ? -14.531 14.445 10.742 1 98.38 205 GLU A C 1
ATOM 1623 O O . GLU A 1 205 ? -15.602 14.102 10.227 1 98.38 205 GLU A O 1
ATOM 1628 N N . ALA A 1 206 ? -13.586 15.055 10.078 1 98.75 206 ALA A N 1
ATOM 1629 C CA . ALA A 1 206 ? -13.734 15.32 8.648 1 98.75 206 ALA A CA 1
ATOM 1630 C C . ALA A 1 206 ? -13.898 14.023 7.859 1 98.75 206 ALA A C 1
ATOM 1632 O O . ALA A 1 206 ? -14.742 13.93 6.969 1 98.75 206 ALA A O 1
ATOM 1633 N N . LEU A 1 207 ? -13.102 13.039 8.18 1 98.69 207 LEU A N 1
ATOM 1634 C CA . LEU A 1 207 ? -13.164 11.75 7.5 1 98.69 207 LEU A CA 1
ATOM 1635 C C . LEU A 1 207 ? -14.5 11.062 7.766 1 98.69 207 LEU A C 1
ATOM 1637 O O . LEU A 1 207 ? -15.094 10.477 6.855 1 98.69 207 LEU A O 1
ATOM 1641 N N . ARG A 1 208 ? -14.969 11.078 9 1 98.5 208 ARG A N 1
ATOM 1642 C CA . ARG A 1 208 ? -16.281 10.547 9.336 1 98.5 208 ARG A CA 1
ATOM 1643 C C . ARG A 1 208 ? -17.375 11.195 8.484 1 98.5 208 ARG A C 1
ATOM 1645 O O . ARG A 1 208 ? -18.234 10.508 7.938 1 98.5 208 ARG A O 1
ATOM 1652 N N . ASN A 1 209 ? -17.328 12.516 8.438 1 98.69 209 ASN A N 1
ATOM 1653 C CA . ASN A 1 209 ? -18.297 13.258 7.648 1 98.69 209 ASN A CA 1
ATOM 1654 C C . ASN A 1 209 ? -18.219 12.906 6.164 1 98.69 209 ASN A C 1
ATOM 1656 O O . ASN A 1 209 ? -19.234 12.781 5.488 1 98.69 209 ASN A O 1
ATOM 1660 N N . ALA A 1 210 ? -17.047 12.797 5.633 1 98.56 210 ALA A N 1
ATOM 1661 C CA . ALA A 1 210 ? -16.844 12.43 4.234 1 98.56 210 ALA A CA 1
ATOM 1662 C C . ALA A 1 210 ? -17.406 11.031 3.955 1 98.56 210 ALA A C 1
ATOM 1664 O O . ALA A 1 210 ? -18.047 10.812 2.926 1 98.56 210 ALA A O 1
ATOM 1665 N N . THR A 1 211 ? -17.141 10.094 4.836 1 97.62 211 THR A N 1
ATOM 1666 C CA . THR A 1 211 ? -17.641 8.727 4.711 1 97.62 211 THR A CA 1
ATOM 1667 C C . THR A 1 211 ? -19.156 8.703 4.762 1 97.62 211 THR A C 1
ATOM 1669 O O . THR A 1 211 ? -19.797 8.016 3.969 1 97.62 211 THR A O 1
ATOM 1672 N N . LYS A 1 212 ? -19.688 9.422 5.738 1 97.38 212 LYS A N 1
ATOM 1673 C CA . LYS A 1 212 ? -21.141 9.539 5.82 1 97.38 212 LYS A CA 1
ATOM 1674 C C . LYS A 1 212 ? -21.719 10.102 4.527 1 97.38 212 LYS A C 1
ATOM 1676 O O . LYS A 1 212 ? -22.734 9.602 4.027 1 97.38 212 LYS A O 1
ATOM 1681 N N . ALA A 1 213 ? -21.109 11.148 4.035 1 97.5 213 ALA A N 1
ATOM 1682 C CA . ALA A 1 213 ? -21.547 11.75 2.781 1 97.5 213 ALA A CA 1
ATOM 1683 C C . ALA A 1 213 ? -21.562 10.719 1.653 1 97.5 213 ALA A C 1
ATOM 1685 O O . ALA A 1 213 ? -22.531 10.648 0.88 1 97.5 213 ALA A O 1
ATOM 1686 N N . LEU A 1 214 ? -20.547 9.93 1.546 1 94.69 214 LEU A N 1
ATOM 1687 C CA . LEU A 1 214 ? -20.453 8.906 0.511 1 94.69 214 LEU A CA 1
ATOM 1688 C C . LEU A 1 214 ? -21.547 7.844 0.696 1 94.69 214 LEU A C 1
ATOM 1690 O O . LEU A 1 214 ? -22.125 7.375 -0.281 1 94.69 214 LEU A O 1
ATOM 1694 N N . THR A 1 215 ? -21.766 7.445 1.942 1 92.88 215 THR A N 1
ATOM 1695 C CA . THR A 1 215 ? -22.828 6.496 2.25 1 92.88 215 THR A CA 1
ATOM 1696 C C . THR A 1 215 ? -24.188 7.031 1.797 1 92.88 215 THR A C 1
ATOM 1698 O O . THR A 1 215 ? -25 6.293 1.235 1 92.88 215 THR A O 1
ATOM 1701 N N . ASP A 1 216 ? -24.406 8.289 2.021 1 93.31 216 ASP A N 1
ATOM 1702 C CA . ASP A 1 216 ? -25.656 8.93 1.616 1 93.31 216 ASP A CA 1
ATOM 1703 C C . ASP A 1 216 ? -25.812 8.93 0.096 1 93.31 216 ASP A C 1
ATOM 1705 O O . ASP A 1 216 ? -26.906 8.734 -0.425 1 93.31 216 ASP A O 1
ATOM 1709 N N . ILE A 1 217 ? -24.734 9.164 -0.66 1 93.38 217 ILE A N 1
ATOM 1710 C CA . ILE A 1 217 ? -24.75 9.172 -2.119 1 93.38 217 ILE A CA 1
ATOM 1711 C C . ILE A 1 217 ? -25.156 7.797 -2.637 1 93.38 217 ILE A C 1
ATOM 1713 O O . ILE A 1 217 ? -25.922 7.691 -3.594 1 93.38 217 ILE A O 1
ATOM 1717 N N . ARG A 1 218 ? -24.625 6.758 -1.987 1 85.5 218 ARG A N 1
ATOM 1718 C CA . ARG A 1 218 ? -24.891 5.391 -2.434 1 85.5 218 ARG A CA 1
ATOM 1719 C C . ARG A 1 218 ? -26.359 5.031 -2.256 1 85.5 218 ARG A C 1
ATOM 1721 O O . ARG A 1 218 ? -26.891 4.207 -2.998 1 85.5 218 ARG A O 1
ATOM 1728 N N . LYS A 1 219 ? -26.906 5.641 -1.342 1 85.06 219 LYS A N 1
ATOM 1729 C CA . LYS A 1 219 ? -28.328 5.422 -1.12 1 85.06 219 LYS A CA 1
ATOM 1730 C C . LYS A 1 219 ? -29.172 6.164 -2.156 1 85.06 219 LYS A C 1
ATOM 1732 O O . LYS A 1 219 ? -30.203 5.668 -2.588 1 85.06 219 LYS A O 1
ATOM 1737 N N . ASP A 1 220 ? -28.641 7.363 -2.439 1 75.75 220 ASP A N 1
ATOM 1738 C CA . ASP A 1 220 ? -29.328 8.18 -3.434 1 75.75 220 ASP A CA 1
ATOM 1739 C C . ASP A 1 220 ? -28.672 8.047 -4.805 1 75.75 220 ASP A C 1
ATOM 1741 O O . ASP A 1 220 ? -27.672 8.711 -5.094 1 75.75 220 ASP A O 1
ATOM 1745 N N . ARG A 1 221 ? -29.016 7.238 -5.758 1 68.38 221 ARG A N 1
ATOM 1746 C CA . ARG A 1 221 ? -28.344 6.863 -6.996 1 68.38 221 ARG A CA 1
ATOM 1747 C C . ARG A 1 221 ? -28.234 8.055 -7.949 1 68.38 221 ARG A C 1
ATOM 1749 O O . ARG A 1 221 ? -27.578 7.973 -8.984 1 68.38 221 ARG A O 1
ATOM 1756 N N . ARG A 1 222 ? -28.719 9.25 -7.602 1 77.69 222 ARG A N 1
ATOM 1757 C CA . ARG A 1 222 ? -28.672 10.375 -8.531 1 77.69 222 ARG A CA 1
ATOM 1758 C C . ARG A 1 222 ? -27.562 11.352 -8.172 1 77.69 222 ARG A C 1
ATOM 1760 O O . ARG A 1 222 ? -26.984 12 -9.047 1 77.69 222 ARG A O 1
ATOM 1767 N N . GLU A 1 223 ? -27.047 11.328 -6.992 1 89.31 223 GLU A N 1
ATOM 1768 C CA . GLU A 1 223 ? -26.016 12.258 -6.566 1 89.31 223 GLU A CA 1
ATOM 1769 C C . GLU A 1 223 ? -24.609 11.688 -6.809 1 89.31 223 GLU A C 1
ATOM 1771 O O . GLU A 1 223 ? -24.391 10.492 -6.625 1 89.31 223 GLU A O 1
ATOM 1776 N N . VAL A 1 224 ? -23.828 12.656 -7.305 1 93.88 224 VAL A N 1
ATOM 1777 C CA . VAL A 1 224 ? -22.469 12.188 -7.555 1 93.88 224 VAL A CA 1
ATOM 1778 C C . VAL A 1 224 ? -21.516 12.805 -6.539 1 93.88 224 VAL A C 1
ATOM 1780 O O . VAL A 1 224 ? -20.344 12.406 -6.461 1 93.88 224 VAL A O 1
ATOM 1783 N N . TRP A 1 225 ? -21.969 13.797 -5.797 1 96.69 225 TRP A N 1
ATOM 1784 C CA . TRP A 1 225 ? -21.172 14.359 -4.715 1 96.69 225 TRP A CA 1
ATOM 1785 C C . TRP A 1 225 ? -22.062 14.859 -3.584 1 96.69 225 TRP A C 1
ATOM 1787 O O . TRP A 1 225 ? -23.25 15.086 -3.777 1 96.69 225 TRP A O 1
ATOM 1797 N N . LYS A 1 226 ? -21.531 15 -2.369 1 97.19 226 LYS A N 1
ATOM 1798 C CA . LYS A 1 226 ? -22.203 15.531 -1.182 1 97.19 226 LYS A CA 1
ATOM 1799 C C . LYS A 1 226 ? -21.188 16.078 -0.184 1 97.19 226 LYS A C 1
ATOM 1801 O O . LYS A 1 226 ? -20.109 15.492 0.002 1 97.19 226 LYS A O 1
ATOM 1806 N N . LEU A 1 227 ? -21.484 17.188 0.31 1 97.56 227 LEU A N 1
ATOM 1807 C CA . LEU A 1 227 ? -20.656 17.828 1.32 1 97.56 227 LEU A CA 1
ATOM 1808 C C . LEU A 1 227 ? -21.359 17.844 2.676 1 97.56 227 LEU A C 1
ATOM 1810 O O . LEU A 1 227 ? -22.516 18.234 2.777 1 97.56 227 LEU A O 1
ATOM 1814 N N . LEU A 1 228 ? -20.656 17.375 3.711 1 97.38 228 LEU A N 1
ATOM 1815 C CA . LEU A 1 228 ? -21.172 17.359 5.074 1 97.38 228 LEU A CA 1
ATOM 1816 C C . LEU A 1 228 ? -20.219 18.062 6.027 1 97.38 228 LEU A C 1
ATOM 1818 O O . LEU A 1 228 ? -19 17.844 5.973 1 97.38 228 LEU A O 1
ATOM 1822 N N . GLN A 1 229 ? -20.734 18.938 6.754 1 92.5 229 GLN A N 1
ATOM 1823 C CA . GLN A 1 229 ? -20.016 19.609 7.844 1 92.5 229 GLN A CA 1
ATOM 1824 C C . GLN A 1 229 ? -20.797 19.5 9.148 1 92.5 229 GLN A C 1
ATOM 1826 O O . GLN A 1 229 ? -21.891 20.047 9.273 1 92.5 229 GLN A O 1
ATOM 1831 N N . GLU A 1 230 ? -20.484 18.531 10.016 1 78.12 230 GLU A N 1
ATOM 1832 C CA . GLU A 1 230 ? -21.219 18.422 11.273 1 78.12 230 GLU A CA 1
ATOM 1833 C C . GLU A 1 230 ? -20.422 19 12.43 1 78.12 230 GLU A C 1
ATOM 1835 O O . GLU A 1 230 ? -19.188 18.984 12.398 1 78.12 230 GLU A O 1
ATOM 1840 N N . MET B 1 1 ? -2.273 -18.594 -4.77 1 98.25 1 MET B N 1
ATOM 1841 C CA . MET B 1 1 ? -3.527 -18.75 -4.035 1 98.25 1 MET B CA 1
ATOM 1842 C C . MET B 1 1 ? -4.25 -17.406 -3.91 1 98.25 1 MET B C 1
ATOM 1844 O O . MET B 1 1 ? -3.625 -16.391 -3.609 1 98.25 1 MET B O 1
ATOM 1848 N N . VAL B 1 2 ? -5.52 -17.453 -4.207 1 98.25 2 VAL B N 1
ATOM 1849 C CA . VAL B 1 2 ? -6.387 -16.281 -4.047 1 98.25 2 VAL B CA 1
ATOM 1850 C C . VAL B 1 2 ? -7.188 -16.422 -2.75 1 98.25 2 VAL B C 1
ATOM 1852 O O . VAL B 1 2 ? -7.773 -17.469 -2.477 1 98.25 2 VAL B O 1
ATOM 1855 N N . ILE B 1 3 ? -7.18 -15.414 -1.968 1 98.56 3 ILE B N 1
ATOM 1856 C CA . ILE B 1 3 ? -7.945 -15.344 -0.729 1 98.56 3 ILE B CA 1
ATOM 1857 C C . ILE B 1 3 ? -8.922 -14.172 -0.793 1 98.56 3 ILE B C 1
ATOM 1859 O O . ILE B 1 3 ? -8.523 -13.047 -1.106 1 98.56 3 ILE B O 1
ATOM 1863 N N . GLU B 1 4 ? -10.117 -14.477 -0.512 1 97.94 4 GLU B N 1
ATOM 1864 C CA . GLU B 1 4 ? -11.148 -13.438 -0.459 1 97.94 4 GLU B CA 1
ATOM 1865 C C . GLU B 1 4 ? -11.781 -13.359 0.928 1 97.94 4 GLU B C 1
ATOM 1867 O O . GLU B 1 4 ? -12.203 -14.375 1.481 1 97.94 4 GLU B O 1
ATOM 1872 N N . PHE B 1 5 ? -11.797 -12.211 1.556 1 97.94 5 PHE B N 1
ATOM 1873 C CA . PHE B 1 5 ? -12.625 -11.961 2.732 1 97.94 5 PHE B CA 1
ATOM 1874 C C . PHE B 1 5 ? -14.078 -11.742 2.334 1 97.94 5 PHE B C 1
ATOM 1876 O O . PHE B 1 5 ? -14.438 -10.664 1.849 1 97.94 5 PHE B O 1
ATOM 1883 N N . HIS B 1 6 ? -14.82 -12.781 2.506 1 96.38 6 HIS B N 1
ATOM 1884 C CA . HIS B 1 6 ? -16.203 -12.836 2.029 1 96.38 6 HIS B CA 1
ATOM 1885 C C . HIS B 1 6 ? -17.094 -11.875 2.814 1 96.38 6 HIS B C 1
ATOM 1887 O O . HIS B 1 6 ? -17.062 -11.867 4.047 1 96.38 6 HIS B O 1
ATOM 1893 N N . ASN B 1 7 ? -17.906 -11.008 2.1 1 95.06 7 ASN B N 1
ATOM 1894 C CA . ASN B 1 7 ? -18.797 -10.008 2.668 1 95.06 7 ASN B CA 1
ATOM 1895 C C . ASN B 1 7 ? -18.031 -8.93 3.422 1 95.06 7 ASN B C 1
ATOM 1897 O O . ASN B 1 7 ? -18.469 -8.461 4.469 1 95.06 7 ASN B O 1
ATOM 1901 N N . TYR B 1 8 ? -16.828 -8.688 2.91 1 95.56 8 TYR B N 1
ATOM 1902 C CA . TYR B 1 8 ? -15.969 -7.676 3.52 1 95.56 8 TYR B CA 1
ATOM 1903 C C . TYR B 1 8 ? -16.656 -6.316 3.529 1 95.56 8 TYR B C 1
ATOM 1905 O O . TYR B 1 8 ? -16.625 -5.605 4.535 1 95.56 8 TYR B O 1
ATOM 1913 N N . ARG B 1 9 ? -17.266 -5.953 2.475 1 91.25 9 ARG B N 1
ATOM 1914 C CA . ARG B 1 9 ? -17.953 -4.668 2.383 1 91.25 9 ARG B CA 1
ATOM 1915 C C . ARG B 1 9 ? -19.078 -4.566 3.418 1 91.25 9 ARG B C 1
ATOM 1917 O O . ARG B 1 9 ? -19.234 -3.531 4.07 1 91.25 9 ARG B O 1
ATOM 1924 N N . GLU B 1 10 ? -19.859 -5.641 3.484 1 93.44 10 GLU B N 1
ATOM 1925 C CA . GLU B 1 10 ? -20.938 -5.66 4.48 1 93.44 10 GLU B CA 1
ATOM 1926 C C . GLU B 1 10 ? -20.375 -5.473 5.891 1 93.44 10 GLU B C 1
ATOM 1928 O O . GLU B 1 10 ? -20.938 -4.727 6.695 1 93.44 10 GLU B O 1
ATOM 1933 N N . TRP B 1 11 ? -19.312 -6.137 6.148 1 96.5 11 TRP B N 1
ATOM 1934 C CA . TRP B 1 11 ? -18.672 -5.996 7.453 1 96.5 11 TRP B CA 1
ATOM 1935 C C . TRP B 1 11 ? -18.25 -4.551 7.695 1 96.5 11 TRP B C 1
ATOM 1937 O O . TRP B 1 11 ? -18.484 -4 8.773 1 96.5 11 TRP B O 1
ATOM 1947 N N . THR B 1 12 ? -17.594 -3.9 6.73 1 95.19 12 THR B N 1
ATOM 1948 C CA . THR B 1 12 ? -17.109 -2.535 6.918 1 95.19 12 THR B CA 1
ATOM 1949 C C . THR B 1 12 ? -18.281 -1.576 7.137 1 95.19 12 THR B C 1
ATOM 1951 O O . THR B 1 12 ? -18.156 -0.596 7.875 1 95.19 12 THR B O 1
ATOM 1954 N N . GLU B 1 13 ? -19.344 -1.826 6.477 1 91.62 13 GLU B N 1
ATOM 1955 C CA . GLU B 1 13 ? -20.516 -0.951 6.609 1 91.62 13 GLU B CA 1
ATOM 1956 C C . GLU B 1 13 ? -21.141 -1.067 7.996 1 91.62 13 GLU B C 1
ATOM 1958 O O . GLU B 1 13 ? -21.734 -0.112 8.5 1 91.62 13 GLU B O 1
ATOM 1963 N N . LEU B 1 14 ? -21.031 -2.199 8.617 1 94.69 14 LEU B N 1
ATOM 1964 C CA . LEU B 1 14 ? -21.547 -2.412 9.961 1 94.69 14 LEU B CA 1
ATOM 1965 C C . LEU B 1 14 ? -20.781 -1.581 10.984 1 94.69 14 LEU B C 1
ATOM 1967 O O . LEU B 1 14 ? -21.25 -1.374 12.102 1 94.69 14 LEU B O 1
ATOM 1971 N N . LEU B 1 15 ? -19.625 -1.031 10.617 1 96 15 LEU B N 1
ATOM 1972 C CA . LEU B 1 15 ? -18.75 -0.314 11.539 1 96 15 LEU B CA 1
ATOM 1973 C C . LEU B 1 15 ? -19.203 1.135 11.695 1 96 15 LEU B C 1
ATOM 1975 O O . LEU B 1 15 ? -18.609 1.889 12.477 1 96 15 LEU B O 1
ATOM 1979 N N . GLY B 1 16 ? -20.219 1.616 10.945 1 95.25 16 GLY B N 1
ATOM 1980 C CA . GLY B 1 16 ? -20.75 2.969 11.062 1 95.25 16 GLY B CA 1
ATOM 1981 C C . GLY B 1 16 ? -19.984 3.973 10.203 1 95.25 16 GLY B C 1
ATOM 1982 O O . GLY B 1 16 ? -19.188 3.59 9.352 1 95.25 16 GLY B O 1
ATOM 1983 N N . ASP B 1 17 ? -20.219 5.211 10.477 1 94.31 17 ASP B N 1
ATOM 1984 C CA . ASP B 1 17 ? -19.641 6.258 9.641 1 94.31 17 ASP B CA 1
ATOM 1985 C C . ASP B 1 17 ? -18.219 6.586 10.07 1 94.31 17 ASP B C 1
ATOM 1987 O O . ASP B 1 17 ? -17.453 7.184 9.312 1 94.31 17 ASP B O 1
ATOM 1991 N N . ASP B 1 18 ? -17.891 6.273 11.312 1 97.31 18 ASP B N 1
ATOM 1992 C CA . ASP B 1 18 ? -16.531 6.469 11.82 1 97.31 18 ASP B CA 1
ATOM 1993 C C . ASP B 1 18 ? -15.703 5.199 11.664 1 97.31 18 ASP B C 1
ATOM 1995 O O . ASP B 1 18 ? -14.992 4.793 12.586 1 97.31 18 ASP B O 1
ATOM 1999 N N . ARG B 1 19 ? -15.766 4.645 10.492 1 97.62 19 ARG B N 1
ATOM 2000 C CA . ARG B 1 19 ? -15.266 3.283 10.328 1 97.62 19 ARG B CA 1
ATOM 2001 C C . ARG B 1 19 ? -13.883 3.281 9.688 1 97.62 19 ARG B C 1
ATOM 2003 O O . ARG B 1 19 ? -13.164 2.283 9.758 1 97.62 19 ARG B O 1
ATOM 2010 N N . GLU B 1 20 ? -13.422 4.348 9.07 1 97.44 20 GLU B N 1
ATOM 2011 C CA . GLU B 1 20 ? -12.273 4.27 8.172 1 97.44 20 GLU B CA 1
ATOM 2012 C C . GLU B 1 20 ? -10.992 3.941 8.945 1 97.44 20 GLU B C 1
ATOM 2014 O O . GLU B 1 20 ? -10.18 3.141 8.484 1 97.44 20 GLU B O 1
ATOM 2019 N N . TRP B 1 21 ? -10.828 4.648 10.094 1 97.75 21 TRP B N 1
ATOM 2020 C CA . TRP B 1 21 ? -9.625 4.328 10.859 1 97.75 21 TRP B CA 1
ATOM 2021 C C . TRP B 1 21 ? -9.656 2.887 11.352 1 97.75 21 TRP B C 1
ATOM 2023 O O . TRP B 1 21 ? -8.617 2.23 11.445 1 97.75 21 TRP B O 1
ATOM 2033 N N . LYS B 1 22 ? -10.852 2.318 11.719 1 98.25 22 LYS B N 1
ATOM 2034 C CA . LYS B 1 22 ? -10.992 0.928 12.141 1 98.25 22 LYS B CA 1
ATOM 2035 C C . LYS B 1 22 ? -10.602 -0.031 11.023 1 98.25 22 LYS B C 1
ATOM 2037 O O . LYS B 1 22 ? -9.914 -1.026 11.266 1 98.25 22 LYS B O 1
ATOM 2042 N N . ILE B 1 23 ? -11.102 0.345 9.836 1 98.19 23 ILE B N 1
ATOM 2043 C CA . ILE B 1 23 ? -10.805 -0.468 8.664 1 98.19 23 ILE B CA 1
ATOM 2044 C C . ILE B 1 23 ? -9.305 -0.454 8.391 1 98.19 23 ILE B C 1
ATOM 2046 O O . ILE B 1 23 ? -8.688 -1.508 8.203 1 98.19 23 ILE B O 1
ATOM 2050 N N . GLN B 1 24 ? -8.656 0.709 8.398 1 98.25 24 GLN B N 1
ATOM 2051 C CA . GLN B 1 24 ? -7.23 0.837 8.125 1 98.25 24 GLN B CA 1
ATOM 2052 C C . GLN B 1 24 ? -6.402 0.105 9.18 1 98.25 24 GLN B C 1
ATOM 2054 O O . GLN B 1 24 ? -5.426 -0.567 8.852 1 98.25 24 GLN B O 1
ATOM 2059 N N . PHE B 1 25 ? -6.824 0.324 10.438 1 98.38 25 PHE B N 1
ATOM 2060 C CA . PHE B 1 25 ? -6.164 -0.387 11.531 1 98.38 25 PHE B CA 1
ATOM 2061 C C . PHE B 1 25 ? -6.184 -1.891 11.281 1 98.38 25 PHE B C 1
ATOM 2063 O O . PHE B 1 25 ? -5.141 -2.547 11.344 1 98.38 25 PHE B O 1
ATOM 2070 N N . SER B 1 26 ? -7.352 -2.404 10.992 1 98.12 26 SER B N 1
ATOM 2071 C CA . SER B 1 26 ? -7.543 -3.84 10.805 1 98.12 26 SER B CA 1
ATOM 2072 C C . SER B 1 26 ? -6.777 -4.344 9.586 1 98.12 26 SER B C 1
ATOM 2074 O O . SER B 1 26 ? -6.141 -5.398 9.641 1 98.12 26 SER B O 1
ATOM 2076 N N . GLN B 1 27 ? -6.848 -3.607 8.469 1 98.31 27 GLN B N 1
ATOM 2077 C CA . GLN B 1 27 ? -6.176 -3.996 7.23 1 98.31 27 GLN B CA 1
ATOM 2078 C C . GLN B 1 27 ? -4.672 -4.121 7.441 1 98.31 27 GLN B C 1
ATOM 2080 O O . GLN B 1 27 ? -4.062 -5.109 7.027 1 98.31 27 GLN B O 1
ATOM 2085 N N . HIS B 1 28 ? -4.062 -3.146 8.117 1 98.5 28 HIS B N 1
ATOM 2086 C CA . HIS B 1 28 ? -2.617 -3.154 8.32 1 98.5 28 HIS B CA 1
ATOM 2087 C C . HIS B 1 28 ? -2.209 -4.23 9.32 1 98.5 28 HIS B C 1
ATOM 2089 O O . HIS B 1 28 ? -1.195 -4.906 9.133 1 98.5 28 HIS B O 1
ATOM 2095 N N . LEU B 1 29 ? -3.008 -4.336 10.367 1 98.5 29 LEU B N 1
ATOM 2096 C CA . LEU B 1 29 ? -2.709 -5.367 11.352 1 98.5 29 LEU B CA 1
ATOM 2097 C C . LEU B 1 29 ? -2.766 -6.754 10.727 1 98.5 29 LEU B C 1
ATOM 2099 O O . LEU B 1 29 ? -1.841 -7.555 10.883 1 98.5 29 LEU B O 1
ATOM 2103 N N . LEU B 1 30 ? -3.893 -7.008 10.023 1 98.62 30 LEU B N 1
ATOM 2104 C CA . LEU B 1 30 ? -4.074 -8.305 9.375 1 98.62 30 LEU B CA 1
ATOM 2105 C C . LEU B 1 30 ? -2.961 -8.57 8.375 1 98.62 30 LEU B C 1
ATOM 2107 O O . LEU B 1 30 ? -2.408 -9.672 8.328 1 98.62 30 LEU B O 1
ATOM 2111 N N . SER B 1 31 ? -2.6 -7.555 7.57 1 98.56 31 SER B N 1
ATOM 2112 C CA . SER B 1 31 ? -1.53 -7.715 6.59 1 98.56 31 SER B CA 1
ATOM 2113 C C . SER B 1 31 ? -0.203 -8.039 7.266 1 98.56 31 SER B C 1
ATOM 2115 O O . SER B 1 31 ? 0.541 -8.906 6.805 1 98.56 31 SER B O 1
ATOM 2117 N N . SER B 1 32 ? 0.119 -7.32 8.383 1 98.69 32 SER B N 1
ATOM 2118 C CA . SER B 1 32 ? 1.354 -7.586 9.117 1 98.69 32 SER B CA 1
ATOM 2119 C C . SER B 1 32 ? 1.422 -9.039 9.578 1 98.69 32 SER B C 1
ATOM 2121 O O . SER B 1 32 ? 2.424 -9.719 9.352 1 98.69 32 SER B O 1
ATOM 2123 N N . LYS B 1 33 ? 0.356 -9.516 10.133 1 98.75 33 LYS B N 1
ATOM 2124 C CA . LYS B 1 33 ? 0.302 -10.883 10.656 1 98.75 33 LYS B CA 1
ATOM 2125 C C . LYS B 1 33 ? 0.369 -11.906 9.523 1 98.75 33 LYS B C 1
ATOM 2127 O O . LYS B 1 33 ? 1.042 -12.93 9.656 1 98.75 33 LYS B O 1
ATOM 2132 N N . MET B 1 34 ? -0.335 -11.633 8.461 1 98.88 34 MET B N 1
ATOM 2133 C CA . MET B 1 34 ? -0.336 -12.555 7.328 1 98.88 34 MET B CA 1
ATOM 2134 C C . MET B 1 34 ? 1.032 -12.594 6.656 1 98.88 34 MET B C 1
ATOM 2136 O O . MET B 1 34 ? 1.476 -13.656 6.207 1 98.88 34 MET B O 1
ATOM 2140 N N . ILE B 1 35 ? 1.698 -11.43 6.57 1 98.75 35 ILE B N 1
ATOM 2141 C CA . ILE B 1 35 ? 3.039 -11.359 5.996 1 98.75 35 ILE B CA 1
ATOM 2142 C C . ILE B 1 35 ? 3.998 -12.219 6.824 1 98.75 35 ILE B C 1
ATOM 2144 O O . ILE B 1 35 ? 4.766 -13.008 6.273 1 98.75 35 ILE B O 1
ATOM 2148 N N . TRP B 1 36 ? 3.904 -12.055 8.102 1 98.62 36 TRP B N 1
ATOM 2149 C CA . TRP B 1 36 ? 4.738 -12.844 9 1 98.62 36 TRP B CA 1
ATOM 2150 C C . TRP B 1 36 ? 4.5 -14.336 8.797 1 98.62 36 TRP B C 1
ATOM 2152 O O . TRP B 1 36 ? 5.445 -15.102 8.586 1 98.62 36 TRP B O 1
ATOM 2162 N N . LYS B 1 37 ? 3.254 -14.742 8.859 1 98.75 37 LYS B N 1
ATOM 2163 C CA . LYS B 1 37 ? 2.924 -16.156 8.75 1 98.75 37 LYS B CA 1
ATOM 2164 C C . LYS B 1 37 ? 3.324 -16.719 7.387 1 98.75 37 LYS B C 1
ATOM 2166 O O . LYS B 1 37 ? 3.842 -17.828 7.293 1 98.75 37 LYS B O 1
ATOM 2171 N N . ALA B 1 38 ? 3.051 -15.953 6.301 1 98.75 38 ALA B N 1
ATOM 2172 C CA . ALA B 1 38 ? 3.459 -16.375 4.961 1 98.75 38 ALA B CA 1
ATOM 2173 C C . ALA B 1 38 ? 4.973 -16.547 4.879 1 98.75 38 ALA B C 1
ATOM 2175 O O . ALA B 1 38 ? 5.457 -17.5 4.262 1 98.75 38 ALA B O 1
ATOM 2176 N N . SER B 1 39 ? 5.734 -15.594 5.551 1 98.38 39 SER B N 1
ATOM 2177 C CA . SER B 1 39 ? 7.188 -15.695 5.539 1 98.38 39 SER B CA 1
ATOM 2178 C C . SER B 1 39 ? 7.656 -16.953 6.258 1 98.38 39 SER B C 1
ATOM 2180 O O . SER B 1 39 ? 8.648 -17.562 5.863 1 98.38 39 SER B O 1
ATOM 2182 N N . GLN B 1 40 ? 6.918 -17.375 7.266 1 98.12 40 GLN B N 1
ATOM 2183 C CA . GLN B 1 40 ? 7.297 -18.562 8.023 1 98.12 40 GLN B CA 1
ATOM 2184 C C . GLN B 1 40 ? 7.195 -19.828 7.156 1 98.12 40 GLN B C 1
ATOM 2186 O O . GLN B 1 40 ? 7.926 -20.797 7.371 1 98.12 40 GLN B O 1
ATOM 2191 N N . MET B 1 41 ? 6.41 -19.828 6.172 1 97.94 41 MET B N 1
ATOM 2192 C CA . MET B 1 41 ? 6.281 -21 5.332 1 97.94 41 MET B CA 1
ATOM 2193 C C . MET B 1 41 ? 7.086 -20.844 4.043 1 97.94 41 MET B C 1
ATOM 2195 O O . MET B 1 41 ? 7.109 -21.75 3.207 1 97.94 41 MET B O 1
ATOM 2199 N N . GLY B 1 42 ? 7.707 -19.672 3.902 1 98.12 42 GLY B N 1
ATOM 2200 C CA . GLY B 1 42 ? 8.586 -19.484 2.758 1 98.12 42 GLY B CA 1
ATOM 2201 C C . GLY B 1 42 ? 7.906 -18.781 1.598 1 98.12 42 GLY B C 1
ATOM 2202 O O . GLY B 1 42 ? 8.352 -18.891 0.454 1 98.12 42 GLY B O 1
ATOM 2203 N N . SER B 1 43 ? 6.891 -18.094 1.888 1 98.38 43 SER B N 1
ATOM 2204 C CA . SER B 1 43 ? 6.117 -17.469 0.823 1 98.38 43 SER B CA 1
ATOM 2205 C C . SER B 1 43 ? 6.062 -15.953 1.002 1 98.38 43 SER B C 1
ATOM 2207 O O . SER B 1 43 ? 6.785 -15.398 1.83 1 98.38 43 SER B O 1
ATOM 2209 N N . MET B 1 44 ? 5.32 -15.391 0.093 1 98.12 44 MET B N 1
ATOM 2210 C CA . MET B 1 44 ? 5.105 -13.945 0.088 1 98.12 44 MET B CA 1
ATOM 2211 C C . MET B 1 44 ? 3.627 -13.609 -0.075 1 98.12 44 MET B C 1
ATOM 2213 O O . MET B 1 44 ? 2.928 -14.25 -0.869 1 98.12 44 MET B O 1
ATOM 2217 N N . LEU B 1 45 ? 3.248 -12.68 0.682 1 98.31 45 LEU B N 1
ATOM 2218 C CA . LEU B 1 45 ? 1.874 -12.195 0.602 1 98.31 45 LEU B CA 1
ATOM 2219 C C . LEU B 1 45 ? 1.794 -10.922 -0.232 1 98.31 45 LEU B C 1
ATOM 2221 O O . LEU B 1 45 ? 2.633 -10.023 -0.092 1 98.31 45 LEU B O 1
ATOM 2225 N N . PHE B 1 46 ? 0.819 -10.883 -1.148 1 97.75 46 PHE B N 1
ATOM 2226 C CA . PHE B 1 46 ? 0.364 -9.664 -1.801 1 97.75 46 PHE B CA 1
ATOM 2227 C C . PHE B 1 46 ? -0.946 -9.18 -1.191 1 97.75 46 PHE B C 1
ATOM 2229 O O . PHE B 1 46 ? -1.999 -9.781 -1.412 1 97.75 46 PHE B O 1
ATOM 2236 N N . PRO B 1 47 ? -0.862 -8.078 -0.47 1 97.12 47 PRO B N 1
ATOM 2237 C CA . PRO B 1 47 ? -2.078 -7.609 0.196 1 97.12 47 PRO B CA 1
ATOM 2238 C C . PRO B 1 47 ? -3.121 -7.074 -0.784 1 97.12 47 PRO B C 1
ATOM 2240 O O . PRO B 1 47 ? -4.301 -6.969 -0.439 1 97.12 47 PRO B O 1
ATOM 2243 N N . MET B 1 48 ? -2.697 -6.703 -2.02 1 95.12 48 MET B N 1
ATOM 2244 C CA . MET B 1 48 ? -3.574 -6.195 -3.07 1 95.12 48 MET B CA 1
ATOM 2245 C C . MET B 1 48 ? -4.504 -5.113 -2.527 1 95.12 48 MET B C 1
ATOM 2247 O O . MET B 1 48 ? -4.043 -4.078 -2.047 1 95.12 48 MET B O 1
ATOM 2251 N N . ARG B 1 49 ? -5.836 -5.359 -2.527 1 94.5 49 ARG B N 1
ATOM 2252 C CA . ARG B 1 49 ? -6.824 -4.375 -2.088 1 94.5 49 ARG B CA 1
ATOM 2253 C C . ARG B 1 49 ? -7.254 -4.637 -0.648 1 94.5 49 ARG B C 1
ATOM 2255 O O . ARG B 1 49 ? -8.219 -4.043 -0.166 1 94.5 49 ARG B O 1
ATOM 2262 N N . TYR B 1 50 ? -6.672 -5.496 0.063 1 96.69 50 TYR B N 1
ATOM 2263 C CA . TYR B 1 50 ? -6.824 -5.84 1.473 1 96.69 50 TYR B CA 1
ATOM 2264 C C . TYR B 1 50 ? -8.008 -6.77 1.684 1 96.69 50 TYR B C 1
ATOM 2266 O O . TYR B 1 50 ? -8.078 -7.48 2.689 1 96.69 50 TYR B O 1
ATOM 2274 N N . ASP B 1 51 ? -9.039 -6.754 0.83 1 96.31 51 ASP B N 1
ATOM 2275 C CA . ASP B 1 51 ? -10.141 -7.711 0.938 1 96.31 51 ASP B CA 1
ATOM 2276 C C . ASP B 1 51 ? -9.922 -8.898 0.007 1 96.31 51 ASP B C 1
ATOM 2278 O O . ASP B 1 51 ? -10.609 -9.914 0.119 1 96.31 51 ASP B O 1
ATOM 2282 N N . LEU B 1 52 ? -9.102 -8.719 -0.909 1 97.12 52 LEU B N 1
ATOM 2283 C CA . LEU B 1 52 ? -8.594 -9.734 -1.822 1 97.12 52 LEU B CA 1
ATOM 2284 C C . LEU B 1 52 ? -7.07 -9.805 -1.758 1 97.12 52 LEU B C 1
ATOM 2286 O O . LEU B 1 52 ? -6.387 -8.797 -1.938 1 97.12 52 LEU B O 1
ATOM 2290 N N . LEU B 1 53 ? -6.566 -10.969 -1.498 1 98.12 53 LEU B N 1
ATOM 2291 C CA . LEU B 1 53 ? -5.133 -11.133 -1.288 1 98.12 53 LEU B CA 1
ATOM 2292 C C . LEU B 1 53 ? -4.594 -12.289 -2.129 1 98.12 53 LEU B C 1
ATOM 2294 O O . LEU B 1 53 ? -5.348 -13.18 -2.521 1 98.12 53 LEU B O 1
ATOM 2298 N N . LEU B 1 54 ? -3.328 -12.227 -2.383 1 98.44 54 LEU B N 1
ATOM 2299 C CA . LEU B 1 54 ? -2.66 -13.297 -3.117 1 98.44 54 LEU B CA 1
ATOM 2300 C C . LEU B 1 54 ? -1.451 -13.812 -2.346 1 98.44 54 LEU B C 1
ATOM 2302 O O . LEU B 1 54 ? -0.72 -13.039 -1.731 1 98.44 54 LEU B O 1
ATOM 2306 N N . VAL B 1 55 ? -1.24 -15.031 -2.391 1 98.44 55 VAL B N 1
ATOM 2307 C CA . VAL B 1 55 ? -0.068 -15.688 -1.827 1 98.44 55 VAL B CA 1
ATOM 2308 C C . VAL B 1 55 ? 0.593 -16.562 -2.889 1 98.44 55 VAL B C 1
ATOM 2310 O O . VAL B 1 55 ? -0.068 -17.391 -3.518 1 98.44 55 VAL B O 1
ATOM 2313 N N . SER B 1 56 ? 1.815 -16.281 -3.119 1 97.81 56 SER B N 1
ATOM 2314 C CA . SER B 1 56 ? 2.561 -17.172 -3.988 1 97.81 56 SER B CA 1
ATOM 2315 C C . SER B 1 56 ? 2.756 -18.547 -3.332 1 97.81 56 SER B C 1
ATOM 2317 O O . SER B 1 56 ? 3.297 -18.641 -2.229 1 97.81 56 SER B O 1
ATOM 2319 N N . SER B 1 57 ? 2.396 -19.609 -4.012 1 98 57 SER B N 1
ATOM 2320 C CA . SER B 1 57 ? 2.271 -20.891 -3.312 1 98 57 SER B CA 1
ATOM 2321 C C . SER B 1 57 ? 3.232 -21.922 -3.883 1 98 57 SER B C 1
ATOM 2323 O O . SER B 1 57 ? 3.266 -23.078 -3.422 1 98 57 SER B O 1
ATOM 2325 N N . ASP B 1 58 ? 4.008 -21.547 -4.867 1 97.44 58 ASP B N 1
ATOM 2326 C CA . ASP B 1 58 ? 5.008 -22.5 -5.352 1 97.44 58 ASP B CA 1
ATOM 2327 C C . ASP B 1 58 ? 6.008 -22.859 -4.254 1 97.44 58 ASP B C 1
ATOM 2329 O O . ASP B 1 58 ? 6.461 -21.984 -3.512 1 97.44 58 ASP B O 1
ATOM 2333 N N . GLY B 1 59 ? 6.32 -24.125 -4.152 1 97.25 59 GLY B N 1
ATOM 2334 C CA . GLY B 1 59 ? 7.281 -24.609 -3.172 1 97.25 59 GLY B CA 1
ATOM 2335 C C . GLY B 1 59 ? 6.703 -24.719 -1.774 1 97.25 59 GLY B C 1
ATOM 2336 O O . GLY B 1 59 ? 7.434 -24.969 -0.814 1 97.25 59 GLY B O 1
ATOM 2337 N N . ILE B 1 60 ? 5.398 -24.547 -1.634 1 98.12 60 ILE B N 1
ATOM 2338 C CA . ILE B 1 60 ? 4.73 -24.625 -0.339 1 98.12 60 ILE B CA 1
ATOM 2339 C C . ILE B 1 60 ? 3.734 -25.781 -0.344 1 98.12 60 ILE B C 1
ATOM 2341 O O . ILE B 1 60 ? 2.9 -25.891 -1.247 1 98.12 60 ILE B O 1
ATOM 2345 N N . SER B 1 61 ? 3.838 -26.641 0.65 1 97.12 61 SER B N 1
ATOM 2346 C CA . SER B 1 61 ? 2.928 -27.781 0.711 1 97.12 61 SER B CA 1
ATOM 2347 C C . SER B 1 61 ? 1.51 -27.344 1.058 1 97.12 61 SER B C 1
ATOM 2349 O O . SER B 1 61 ? 1.316 -26.312 1.708 1 97.12 61 SER B O 1
ATOM 2351 N N . ASN B 1 62 ? 0.532 -28.109 0.641 1 97.25 62 ASN B N 1
ATOM 2352 C CA . ASN B 1 62 ? -0.859 -27.828 0.972 1 97.25 62 ASN B CA 1
ATOM 2353 C C . ASN B 1 62 ? -1.084 -27.797 2.482 1 97.25 62 ASN B C 1
ATOM 2355 O O . ASN B 1 62 ? -1.923 -27.047 2.98 1 97.25 62 ASN B O 1
ATOM 2359 N N . SER B 1 63 ? -0.375 -28.625 3.178 1 97.56 63 SER B N 1
ATOM 2360 C CA . SER B 1 63 ? -0.482 -28.641 4.633 1 97.56 63 SER B CA 1
ATOM 2361 C C . SER B 1 63 ? -0.114 -27.281 5.23 1 97.56 63 SER B C 1
ATOM 2363 O O . SER B 1 63 ? -0.821 -26.766 6.102 1 97.56 63 SER B O 1
ATOM 2365 N N . LYS B 1 64 ? 1.005 -26.703 4.758 1 98.31 64 LYS B N 1
ATOM 2366 C CA . LYS B 1 64 ? 1.43 -25.391 5.219 1 98.31 64 LYS B CA 1
ATOM 2367 C C . LYS B 1 64 ? 0.417 -24.312 4.828 1 98.31 64 LYS B C 1
ATOM 2369 O O . LYS B 1 64 ? 0.126 -23.406 5.617 1 98.31 64 LYS B O 1
ATOM 2374 N N . LEU B 1 65 ? -0.118 -24.453 3.609 1 98.56 65 LEU B N 1
ATOM 2375 C CA . LEU B 1 65 ? -1.118 -23.5 3.137 1 98.56 65 LEU B CA 1
ATOM 2376 C C . LEU B 1 65 ? -2.389 -23.578 3.975 1 98.56 65 LEU B C 1
ATOM 2378 O O . LEU B 1 65 ? -2.979 -22.547 4.32 1 98.56 65 LEU B O 1
ATOM 2382 N N . ASN B 1 66 ? -2.76 -24.812 4.285 1 98 66 ASN B N 1
ATOM 2383 C CA . ASN B 1 66 ? -3.93 -25.016 5.137 1 98 66 ASN B CA 1
ATOM 2384 C C . ASN B 1 66 ? -3.725 -24.406 6.523 1 98 66 ASN B C 1
ATOM 2386 O O . ASN B 1 66 ? -4.641 -23.812 7.086 1 98 66 ASN B O 1
ATOM 2390 N N . ASN B 1 67 ? -2.604 -24.656 7.016 1 98.44 67 ASN B N 1
ATOM 2391 C CA . ASN B 1 67 ? -2.273 -24.062 8.305 1 98.44 67 ASN B CA 1
ATOM 2392 C C . ASN B 1 67 ? -2.33 -22.547 8.25 1 98.44 67 ASN B C 1
ATOM 2394 O O . ASN B 1 67 ? -2.83 -21.906 9.18 1 98.44 67 ASN B O 1
ATOM 2398 N N . PHE B 1 68 ? -1.776 -21.969 7.254 1 98.75 68 PHE B N 1
ATOM 2399 C CA . PHE B 1 68 ? -1.823 -20.531 7.031 1 98.75 68 PHE B CA 1
ATOM 2400 C C . PHE B 1 68 ? -3.266 -20.047 6.977 1 98.75 68 PHE B C 1
ATOM 2402 O O . PHE B 1 68 ? -3.625 -19.078 7.664 1 98.75 68 PHE B O 1
ATOM 2409 N N . LEU B 1 69 ? -4.105 -20.719 6.164 1 98.69 69 LEU B N 1
ATOM 2410 C CA . LEU B 1 69 ? -5.5 -20.312 6.016 1 98.69 69 LEU B CA 1
ATOM 2411 C C . LEU B 1 69 ? -6.254 -20.453 7.336 1 98.69 69 LEU B C 1
ATOM 2413 O O . LEU B 1 69 ? -7.137 -19.656 7.641 1 98.69 69 LEU B O 1
ATOM 2417 N N . GLY B 1 70 ? -5.945 -21.562 8.07 1 98.44 70 GLY B N 1
ATOM 2418 C CA . GLY B 1 70 ? -6.52 -21.688 9.398 1 98.44 70 GLY B CA 1
ATOM 2419 C C . GLY B 1 70 ? -6.18 -20.531 10.312 1 98.44 70 GLY B C 1
ATOM 2420 O O . GLY B 1 70 ? -7.047 -20.016 11.031 1 98.44 70 GLY B O 1
ATOM 2421 N N . TYR B 1 71 ? -4.895 -20.109 10.289 1 98.62 71 TYR B N 1
ATOM 2422 C CA . TYR B 1 71 ? -4.438 -18.953 11.055 1 98.62 71 TYR B CA 1
ATOM 2423 C C . TYR B 1 71 ? -5.199 -17.703 10.656 1 98.62 71 TYR B C 1
ATOM 2425 O O . TYR B 1 71 ? -5.715 -16.984 11.508 1 98.62 71 TYR B O 1
ATOM 2433 N N . VAL B 1 72 ? -5.336 -17.453 9.336 1 98.5 72 VAL B N 1
ATOM 2434 C CA . VAL B 1 72 ? -5.984 -16.266 8.812 1 98.5 72 VAL B CA 1
ATOM 2435 C C . VAL B 1 72 ? -7.461 -16.266 9.203 1 98.5 72 VAL B C 1
ATOM 2437 O O . VAL B 1 72 ? -8.016 -15.219 9.578 1 98.5 72 VAL B O 1
ATOM 2440 N N . SER B 1 73 ? -8.062 -17.422 9.141 1 98.06 73 SER B N 1
ATOM 2441 C CA . SER B 1 73 ? -9.477 -17.531 9.469 1 98.06 73 SER B CA 1
ATOM 2442 C C . SER B 1 73 ? -9.75 -17.141 10.914 1 98.06 73 SER B C 1
ATOM 2444 O O . SER B 1 73 ? -10.828 -16.625 11.227 1 98.06 73 SER B O 1
ATOM 2446 N N . ARG B 1 74 ? -8.859 -17.328 11.75 1 97.69 74 ARG B N 1
ATOM 2447 C CA . ARG B 1 74 ? -9.039 -17.047 13.172 1 97.69 74 ARG B CA 1
ATOM 2448 C C . ARG B 1 74 ? -8.906 -15.562 13.461 1 97.69 74 ARG B C 1
ATOM 2450 O O . ARG B 1 74 ? -9.5 -15.055 14.414 1 97.69 74 ARG B O 1
ATOM 2457 N N . ILE B 1 75 ? -8.125 -14.891 12.625 1 97.81 75 ILE B N 1
ATOM 2458 C CA . ILE B 1 75 ? -7.84 -13.508 12.969 1 97.81 75 ILE B CA 1
ATOM 2459 C C . ILE B 1 75 ? -8.656 -12.57 12.078 1 97.81 75 ILE B C 1
ATOM 2461 O O . ILE B 1 75 ? -8.773 -11.375 12.359 1 97.81 75 ILE B O 1
ATOM 2465 N N . ALA B 1 76 ? -9.188 -13.094 10.898 1 97.62 76 ALA B N 1
ATOM 2466 C CA . ALA B 1 76 ? -9.93 -12.273 9.938 1 97.62 76 ALA B CA 1
ATOM 2467 C C . ALA B 1 76 ? -11.273 -11.836 10.523 1 97.62 76 ALA B C 1
ATOM 2469 O O . ALA B 1 76 ? -11.898 -12.578 11.281 1 97.62 76 ALA B O 1
ATOM 2470 N N . PRO B 1 77 ? -11.703 -10.68 10.18 1 96.25 77 PRO B N 1
ATOM 2471 C CA . PRO B 1 77 ? -12.977 -10.18 10.711 1 96.25 77 PRO B CA 1
ATOM 2472 C C . PRO B 1 77 ? -14.188 -10.836 10.062 1 96.25 77 PRO B C 1
ATOM 2474 O O . PRO B 1 77 ? -15.312 -10.711 10.562 1 96.25 77 PRO B O 1
ATOM 2477 N N . VAL B 1 78 ? -14.055 -11.414 8.906 1 97.94 78 VAL B N 1
ATOM 2478 C CA . VAL B 1 78 ? -15.109 -12.109 8.18 1 97.94 78 VAL B CA 1
ATOM 2479 C C . VAL B 1 78 ? -14.602 -13.477 7.723 1 97.94 78 VAL B C 1
ATOM 2481 O O . VAL B 1 78 ? -13.406 -13.758 7.785 1 97.94 78 VAL B O 1
ATOM 2484 N N . ASN B 1 79 ? -15.523 -14.266 7.258 1 97.69 79 ASN B N 1
ATOM 2485 C CA . ASN B 1 79 ? -15.125 -15.547 6.688 1 97.69 79 ASN B CA 1
ATOM 2486 C C . ASN B 1 79 ? -14.305 -15.359 5.418 1 97.69 79 ASN B C 1
ATOM 2488 O O . ASN B 1 79 ? -14.5 -14.398 4.68 1 97.69 79 ASN B O 1
ATOM 2492 N N . LEU B 1 80 ? -13.445 -16.312 5.23 1 98.56 80 LEU B N 1
ATOM 2493 C CA . LEU B 1 80 ? -12.656 -16.234 4.008 1 98.56 80 LEU B CA 1
ATOM 2494 C C . LEU B 1 80 ? -12.984 -17.375 3.064 1 98.56 80 LEU B C 1
ATOM 2496 O O . LEU B 1 80 ? -13.617 -18.359 3.469 1 98.56 80 LEU B O 1
ATOM 2500 N N . ARG B 1 81 ? -12.789 -17.156 1.872 1 98.62 81 ARG B N 1
ATOM 2501 C CA . ARG B 1 81 ? -12.727 -18.172 0.822 1 98.62 81 ARG B CA 1
ATOM 2502 C C . ARG B 1 81 ? -11.375 -18.156 0.118 1 98.62 81 ARG B C 1
ATOM 2504 O O . ARG B 1 81 ? -10.797 -17.094 -0.094 1 98.62 81 ARG B O 1
ATOM 2511 N N . ALA B 1 82 ? -10.891 -19.344 -0.235 1 98.75 82 ALA B N 1
ATOM 2512 C CA . ALA B 1 82 ? -9.57 -19.375 -0.85 1 98.75 82 ALA B CA 1
ATOM 2513 C C . ALA B 1 82 ? -9.438 -20.547 -1.808 1 98.75 82 ALA B C 1
ATOM 2515 O O . ALA B 1 82 ? -10.016 -21.625 -1.576 1 98.75 82 ALA B O 1
ATOM 2516 N N . CYS B 1 83 ? -8.734 -20.297 -2.807 1 98.5 83 CYS B N 1
ATOM 2517 C CA . CYS B 1 83 ? -8.445 -21.328 -3.793 1 98.5 83 CYS B CA 1
ATOM 2518 C C . CYS B 1 83 ? -7.039 -21.156 -4.359 1 98.5 83 CYS B C 1
ATOM 2520 O O . CYS B 1 83 ? -6.559 -20.031 -4.52 1 98.5 83 CYS B O 1
ATOM 2522 N N . LEU B 1 84 ? -6.461 -22.281 -4.676 1 97.81 84 LEU B N 1
ATOM 2523 C CA . LEU B 1 84 ? -5.227 -22.281 -5.453 1 97.81 84 LEU B CA 1
ATOM 2524 C C . LEU B 1 84 ? -5.52 -22.188 -6.945 1 97.81 84 LEU B C 1
ATOM 2526 O O . LEU B 1 84 ? -6.473 -22.797 -7.438 1 97.81 84 LEU B O 1
ATOM 2530 N N . GLY B 1 85 ? -4.82 -21.312 -7.535 1 96.88 85 GLY B N 1
ATOM 2531 C CA . GLY B 1 85 ? -4.84 -21.25 -8.992 1 96.88 85 GLY B CA 1
ATOM 2532 C C . GLY B 1 85 ? -3.488 -21.547 -9.617 1 96.88 85 GLY B C 1
ATOM 2533 O O . GLY B 1 85 ? -2.449 -21.203 -9.055 1 96.88 85 GLY B O 1
ATOM 2534 N N . TYR B 1 86 ? -3.516 -22.188 -10.773 1 96.88 86 TYR B N 1
ATOM 2535 C CA . TYR B 1 86 ? -2.301 -22.578 -11.477 1 96.88 86 TYR B CA 1
ATOM 2536 C C . TYR B 1 86 ? -2.412 -22.297 -12.969 1 96.88 86 TYR B C 1
ATOM 2538 O O . TYR B 1 86 ? -3.438 -22.578 -13.586 1 96.88 86 TYR B O 1
ATOM 2546 N N . SER B 1 87 ? -1.425 -21.641 -13.492 1 97.12 87 SER B N 1
ATOM 2547 C CA . SER B 1 87 ? -1.359 -21.344 -14.922 1 97.12 87 SER B CA 1
ATOM 2548 C C . SER B 1 87 ? 0.052 -20.953 -15.344 1 97.12 87 SER B C 1
ATOM 2550 O O . SER B 1 87 ? 0.98 -21 -14.531 1 97.12 87 SER B O 1
ATOM 2552 N N . GLU B 1 88 ? 0.265 -20.609 -16.609 1 95.94 88 GLU B N 1
ATOM 2553 C CA . GLU B 1 88 ? 1.573 -20.344 -17.203 1 95.94 88 GLU B CA 1
ATOM 2554 C C . GLU B 1 88 ? 2.131 -19 -16.703 1 95.94 88 GLU B C 1
ATOM 2556 O O . GLU B 1 88 ? 3.344 -18.781 -16.75 1 95.94 88 GLU B O 1
ATOM 2561 N N . THR B 1 89 ? 1.263 -18.156 -16.281 1 97.81 89 THR B N 1
ATOM 2562 C CA . THR B 1 89 ? 1.7 -16.859 -15.75 1 97.81 89 THR B CA 1
ATOM 2563 C C . THR B 1 89 ? 1.027 -16.578 -14.414 1 97.81 89 THR B C 1
ATOM 2565 O O . THR B 1 89 ? -0.069 -17.078 -14.141 1 97.81 89 THR B O 1
ATOM 2568 N N . PRO B 1 90 ? 1.661 -15.805 -13.586 1 97.88 90 PRO B N 1
ATOM 2569 C CA . PRO B 1 90 ? 1.031 -15.422 -12.32 1 97.88 90 PRO B CA 1
ATOM 2570 C C . PRO B 1 90 ? -0.342 -14.781 -12.508 1 97.88 90 PRO B C 1
ATOM 2572 O O . PRO B 1 90 ? -1.27 -15.062 -11.742 1 97.88 90 PRO B O 1
ATOM 2575 N N . LEU B 1 91 ? -0.491 -13.938 -13.531 1 98.12 91 LEU B N 1
ATOM 2576 C CA . LEU B 1 91 ? -1.751 -13.258 -13.82 1 98.12 91 LEU B CA 1
ATOM 2577 C C . LEU B 1 91 ? -2.852 -14.266 -14.141 1 98.12 91 LEU B C 1
ATOM 2579 O O . LEU B 1 91 ? -3.941 -14.203 -13.57 1 98.12 91 LEU B O 1
ATOM 2583 N N . LYS B 1 92 ? -2.578 -15.188 -15.023 1 97.94 92 LYS B N 1
ATOM 2584 C CA . LYS B 1 92 ? -3.561 -16.203 -15.375 1 97.94 92 LYS B CA 1
ATOM 2585 C C . LYS B 1 92 ? -3.855 -17.125 -14.188 1 97.94 92 LYS B C 1
ATOM 2587 O O . LYS B 1 92 ? -4.988 -17.578 -14.008 1 97.94 92 LYS B O 1
ATOM 2592 N N . ALA B 1 93 ? -2.836 -17.422 -13.414 1 97.69 93 ALA B N 1
ATOM 2593 C CA . ALA B 1 93 ? -3.025 -18.266 -12.234 1 97.69 93 ALA B CA 1
ATOM 2594 C C . ALA B 1 93 ? -4.008 -17.625 -11.258 1 97.69 93 ALA B C 1
ATOM 2596 O O . ALA B 1 93 ? -4.918 -18.297 -10.758 1 97.69 93 ALA B O 1
ATOM 2597 N N . GLN B 1 94 ? -3.805 -16.375 -10.938 1 97.25 94 GLN B N 1
ATOM 2598 C CA . GLN B 1 94 ? -4.707 -15.727 -9.992 1 97.25 94 GLN B CA 1
ATOM 2599 C C . GLN B 1 94 ? -6.121 -15.641 -10.555 1 97.25 94 GLN B C 1
ATOM 2601 O O . GLN B 1 94 ? -7.098 -15.711 -9.812 1 97.25 94 GLN B O 1
ATOM 2606 N N . GLU B 1 95 ? -6.285 -15.477 -11.922 1 97.5 95 GLU B N 1
ATOM 2607 C CA . GLU B 1 95 ? -7.602 -15.484 -12.547 1 97.5 95 GLU B CA 1
ATOM 2608 C C . GLU B 1 95 ? -8.312 -16.812 -12.328 1 97.5 95 GLU B C 1
ATOM 2610 O O . GLU B 1 95 ? -9.492 -16.844 -11.969 1 97.5 95 GLU B O 1
ATOM 2615 N N . LYS B 1 96 ? -7.578 -17.875 -12.562 1 97.44 96 LYS B N 1
ATOM 2616 C CA . LYS B 1 96 ? -8.148 -19.203 -12.344 1 97.44 96 LYS B CA 1
ATOM 2617 C C . LYS B 1 96 ? -8.492 -19.422 -10.875 1 97.44 96 LYS B C 1
ATOM 2619 O O . LYS B 1 96 ? -9.539 -20 -10.555 1 97.44 96 LYS B O 1
ATOM 2624 N N . GLY B 1 97 ? -7.598 -19.016 -10 1 97.5 97 GLY B N 1
ATOM 2625 C CA . GLY B 1 97 ? -7.891 -19.094 -8.578 1 97.5 97 GLY B CA 1
ATOM 2626 C C . GLY B 1 97 ? -9.156 -18.359 -8.188 1 97.5 97 GLY B C 1
ATOM 2627 O O . GLY B 1 97 ? -9.93 -18.828 -7.363 1 97.5 97 GLY B O 1
ATOM 2628 N N . TYR B 1 98 ? -9.352 -17.141 -8.766 1 97.62 98 TYR B N 1
ATOM 2629 C CA . TYR B 1 98 ? -10.523 -16.344 -8.422 1 97.62 98 TYR B CA 1
ATOM 2630 C C . TYR B 1 98 ? -11.797 -17 -8.953 1 97.62 98 TYR B C 1
ATOM 2632 O O . TYR B 1 98 ? -12.844 -16.938 -8.297 1 97.62 98 TYR B O 1
ATOM 2640 N N . GLU B 1 99 ? -11.773 -17.578 -10.133 1 97.06 99 GLU B N 1
ATOM 2641 C CA . GLU B 1 99 ? -12.914 -18.297 -10.664 1 97.06 99 GLU B CA 1
ATOM 2642 C C . GLU B 1 99 ? -13.352 -19.406 -9.711 1 97.06 99 GLU B C 1
ATOM 2644 O O . GLU B 1 99 ? -14.555 -19.672 -9.555 1 97.06 99 GLU B O 1
ATOM 2649 N N . CYS B 1 100 ? -12.352 -20.047 -9.195 1 97.75 100 CYS B N 1
ATOM 2650 C CA . CYS B 1 100 ? -12.617 -21.094 -8.211 1 97.75 100 CYS B CA 1
ATOM 2651 C C . CYS B 1 100 ? -13.219 -20.5 -6.938 1 97.75 100 CYS B C 1
ATOM 2653 O O . CYS B 1 100 ? -14.203 -21.031 -6.406 1 97.75 100 CYS B O 1
ATOM 2655 N N . VAL B 1 101 ? -12.695 -19.422 -6.41 1 97.75 101 VAL B N 1
ATOM 2656 C CA . VAL B 1 101 ? -13.141 -18.766 -5.18 1 97.75 101 VAL B CA 1
ATOM 2657 C C . VAL B 1 101 ? -14.609 -18.375 -5.309 1 97.75 101 VAL B C 1
ATOM 2659 O O . VAL B 1 101 ? -15.398 -18.562 -4.375 1 97.75 101 VAL B O 1
ATOM 2662 N N . LYS B 1 102 ? -15.023 -17.922 -6.387 1 95.69 102 LYS B N 1
ATOM 2663 C CA . LYS B 1 102 ? -16.375 -17.422 -6.625 1 95.69 102 LYS B CA 1
ATOM 2664 C C . LYS B 1 102 ? -17.406 -18.531 -6.465 1 95.69 102 LYS B C 1
ATOM 2666 O O . LYS B 1 102 ? -18.578 -18.266 -6.207 1 95.69 102 LYS B O 1
ATOM 2671 N N . LYS B 1 103 ? -17 -19.75 -6.598 1 96.69 103 LYS B N 1
ATOM 2672 C CA . LYS B 1 103 ? -17.906 -20.906 -6.555 1 96.69 103 LYS B CA 1
ATOM 2673 C C . LYS B 1 103 ? -17.969 -21.5 -5.148 1 96.69 103 LYS B C 1
ATOM 2675 O O . LYS B 1 103 ? -18.734 -22.438 -4.902 1 96.69 103 LYS B O 1
ATOM 2680 N N . LEU B 1 104 ? -17.172 -21 -4.258 1 97.75 104 LEU B N 1
ATOM 2681 C CA . LEU B 1 104 ? -17.094 -21.578 -2.922 1 97.75 104 LEU B CA 1
ATOM 2682 C C . LEU B 1 104 ? -18.094 -20.922 -1.975 1 97.75 104 LEU B C 1
ATOM 2684 O O . LEU B 1 104 ? -18.406 -19.734 -2.135 1 97.75 104 LEU B O 1
ATOM 2688 N N . GLU B 1 105 ? -18.469 -21.672 -0.998 1 97.31 105 GLU B N 1
ATOM 2689 C CA . GLU B 1 105 ? -19.25 -21.141 0.114 1 97.31 105 GLU B CA 1
ATOM 2690 C C . GLU B 1 105 ? -18.375 -20.375 1.096 1 97.31 105 GLU B C 1
ATOM 2692 O O . GLU B 1 105 ? -17.156 -20.562 1.127 1 97.31 105 GLU B O 1
ATOM 2697 N N . ALA B 1 106 ? -19.016 -19.531 1.854 1 94.81 106 ALA B N 1
ATOM 2698 C CA . ALA B 1 106 ? -18.297 -18.797 2.887 1 94.81 106 ALA B CA 1
ATOM 2699 C C . ALA B 1 106 ? -17.531 -19.734 3.807 1 94.81 106 ALA B C 1
ATOM 2701 O O . ALA B 1 106 ? -18.062 -20.75 4.27 1 94.81 106 ALA B O 1
ATOM 2702 N N . GLY B 1 107 ? -16.234 -19.406 3.99 1 96.12 107 GLY B N 1
ATOM 2703 C CA . GLY B 1 107 ? -15.414 -20.172 4.922 1 96.12 107 GLY B CA 1
ATOM 2704 C C . GLY B 1 107 ? -14.797 -21.406 4.301 1 96.12 107 GLY B C 1
ATOM 2705 O O . GLY B 1 107 ? -14.086 -22.156 4.969 1 96.12 107 GLY B O 1
ATOM 2706 N N . SER B 1 108 ? -15.031 -21.609 3.053 1 97.56 108 SER B N 1
ATOM 2707 C CA . SER B 1 108 ? -14.516 -22.797 2.4 1 97.56 108 SER B CA 1
ATOM 2708 C C . SER B 1 108 ? -13.242 -22.5 1.612 1 97.56 108 SER B C 1
ATOM 2710 O O . SER B 1 108 ? -13.055 -21.375 1.132 1 97.56 108 SER B O 1
ATOM 2712 N N . THR B 1 109 ? -12.43 -23.453 1.552 1 97.75 109 THR B N 1
ATOM 2713 C CA . THR B 1 109 ? -11.18 -23.359 0.8 1 97.75 109 THR B CA 1
ATOM 2714 C C . THR B 1 109 ? -10.977 -24.594 -0.073 1 97.75 109 THR B C 1
ATOM 2716 O O . THR B 1 109 ? -11.5 -25.656 0.227 1 97.75 109 THR B O 1
ATOM 2719 N N . GLN B 1 110 ? -10.32 -24.422 -1.124 1 96.88 110 GLN B N 1
ATOM 2720 C CA . GLN B 1 110 ? -9.984 -25.516 -2.031 1 96.88 110 GLN B CA 1
ATOM 2721 C C . GLN B 1 110 ? -8.523 -25.422 -2.48 1 96.88 110 GLN B C 1
ATOM 2723 O O . GLN B 1 110 ? -8.156 -24.5 -3.209 1 96.88 110 GLN B O 1
ATOM 2728 N N . LEU B 1 111 ? -7.77 -26.359 -2.041 1 96.94 111 LEU B N 1
ATOM 2729 C CA . LEU B 1 111 ? -6.352 -26.422 -2.377 1 96.94 111 LEU B CA 1
ATOM 2730 C C . LEU B 1 111 ? -6.039 -27.688 -3.184 1 96.94 111 LEU B C 1
ATOM 2732 O O . LEU B 1 111 ? -5.609 -28.688 -2.625 1 96.94 111 LEU B O 1
ATOM 2736 N N . MET B 1 112 ? -6.164 -27.562 -4.43 1 95 112 MET B N 1
ATOM 2737 C CA . MET B 1 112 ? -5.824 -28.688 -5.297 1 95 112 MET B CA 1
ATOM 2738 C C . MET B 1 112 ? -4.312 -28.812 -5.469 1 95 112 MET B C 1
ATOM 2740 O O . MET B 1 112 ? -3.582 -27.844 -5.258 1 95 112 MET B O 1
ATOM 2744 N N . GLU B 1 113 ? -3.98 -29.938 -5.812 1 94.62 113 GLU B N 1
ATOM 2745 C CA . GLU B 1 113 ? -2.557 -30.156 -6.047 1 94.62 113 GLU B CA 1
ATOM 2746 C C . GLU B 1 113 ? -2.154 -29.719 -7.453 1 94.62 113 GLU B C 1
ATOM 2748 O O . GLU B 1 113 ? -2.803 -30.094 -8.43 1 94.62 113 GLU B O 1
ATOM 2753 N N . TYR B 1 114 ? -1.163 -28.938 -7.457 1 94.62 114 TYR B N 1
ATOM 2754 C CA . TYR B 1 114 ? -0.574 -28.5 -8.711 1 94.62 114 TYR B CA 1
ATOM 2755 C C . TYR B 1 114 ? 0.938 -28.688 -8.703 1 94.62 114 TYR B C 1
ATOM 2757 O O . TYR B 1 114 ? 1.552 -28.781 -7.641 1 94.62 114 TYR B O 1
ATOM 2765 N N . PRO B 1 115 ? 1.512 -28.828 -9.844 1 94.06 115 PRO B N 1
ATOM 2766 C CA . PRO B 1 115 ? 2.975 -28.875 -9.891 1 94.06 115 PRO B CA 1
ATOM 2767 C C . PRO B 1 115 ? 3.621 -27.578 -9.406 1 94.06 115 PRO B C 1
ATOM 2769 O O . PRO B 1 115 ? 3.025 -26.5 -9.531 1 94.06 115 PRO B O 1
ATOM 2772 N N . ASP B 1 116 ? 4.785 -27.75 -8.914 1 93.31 116 ASP B N 1
ATOM 2773 C CA . ASP B 1 116 ? 5.566 -26.594 -8.5 1 93.31 116 ASP B CA 1
ATOM 2774 C C . ASP B 1 116 ? 6.465 -26.094 -9.633 1 93.31 116 ASP B C 1
ATOM 2776 O O . ASP B 1 116 ? 6.93 -26.891 -10.453 1 93.31 116 ASP B O 1
ATOM 2780 N N . SER B 1 117 ? 6.68 -24.844 -9.672 1 93.12 117 SER B N 1
ATOM 2781 C CA . SER B 1 117 ? 7.645 -24.188 -10.555 1 93.12 117 SER B CA 1
ATOM 2782 C C . SER B 1 117 ? 8.539 -23.234 -9.773 1 93.12 117 SER B C 1
ATOM 2784 O O . SER B 1 117 ? 8.234 -22.875 -8.633 1 93.12 117 SER B O 1
ATOM 2786 N N . SER B 1 118 ? 9.703 -22.953 -10.453 1 96.56 118 SER B N 1
ATOM 2787 C CA . SER B 1 118 ? 10.523 -21.891 -9.867 1 96.56 118 SER B CA 1
ATOM 2788 C C . SER B 1 118 ? 9.773 -20.562 -9.859 1 96.56 118 SER B C 1
ATOM 2790 O O . SER B 1 118 ? 8.969 -20.297 -10.75 1 96.56 118 SER B O 1
ATOM 2792 N N . VAL B 1 119 ? 10.086 -19.875 -8.859 1 98.25 119 VAL B N 1
ATOM 2793 C CA . VAL B 1 119 ? 9.484 -18.547 -8.711 1 98.25 119 VAL B CA 1
ATOM 2794 C C . VAL B 1 119 ? 10.477 -17.469 -9.148 1 98.25 119 VAL B C 1
ATOM 2796 O O . VAL B 1 119 ? 11.664 -17.547 -8.812 1 98.25 119 VAL B O 1
ATOM 2799 N N . VAL B 1 120 ? 10.031 -16.531 -9.938 1 98.75 120 VAL B N 1
ATOM 2800 C CA . VAL B 1 120 ? 10.852 -15.414 -10.406 1 98.75 120 VAL B CA 1
ATOM 2801 C C . VAL B 1 120 ? 10.305 -14.102 -9.844 1 98.75 120 VAL B C 1
ATOM 2803 O O . VAL B 1 120 ? 9.125 -13.789 -10.016 1 98.75 120 VAL B O 1
ATOM 2806 N N . ILE B 1 121 ? 11.188 -13.367 -9.234 1 98.81 121 ILE B N 1
ATOM 2807 C CA . ILE B 1 121 ? 10.812 -12.062 -8.695 1 98.81 121 ILE B CA 1
ATOM 2808 C C . ILE B 1 121 ? 11.797 -11 -9.188 1 98.81 121 ILE B C 1
ATOM 2810 O O . ILE B 1 121 ? 13.008 -11.211 -9.164 1 98.81 121 ILE B O 1
ATOM 2814 N N . ALA B 1 122 ? 11.312 -9.961 -9.703 1 98.81 122 ALA B N 1
ATOM 2815 C CA . ALA B 1 122 ? 12.078 -8.766 -10.039 1 98.81 122 ALA B CA 1
ATOM 2816 C C . ALA B 1 122 ? 11.883 -7.68 -8.984 1 98.81 122 ALA B C 1
ATOM 2818 O O . ALA B 1 122 ? 10.75 -7.363 -8.617 1 98.81 122 ALA B O 1
ATOM 2819 N N . HIS B 1 123 ? 12.906 -7.219 -8.461 1 98.62 123 HIS B N 1
ATOM 2820 C CA . HIS B 1 123 ? 12.938 -6.133 -7.492 1 98.62 123 HIS B CA 1
ATOM 2821 C C . HIS B 1 123 ? 13.484 -4.852 -8.117 1 98.62 123 HIS B C 1
ATOM 2823 O O . HIS B 1 123 ? 14.68 -4.742 -8.383 1 98.62 123 HIS B O 1
ATOM 2829 N N . PHE B 1 124 ? 12.594 -3.869 -8.328 1 97.75 124 PHE B N 1
ATOM 2830 C CA . PHE B 1 124 ? 12.93 -2.621 -9 1 97.75 124 PHE B CA 1
ATOM 2831 C C . PHE B 1 124 ? 13.289 -1.54 -7.984 1 97.75 124 PHE B C 1
ATOM 2833 O O . PHE B 1 124 ? 12.727 -1.499 -6.887 1 97.75 124 PHE B O 1
ATOM 2840 N N . ASP B 1 125 ? 14.156 -0.738 -8.445 1 93.25 125 ASP B N 1
ATOM 2841 C CA . ASP B 1 125 ? 14.602 0.409 -7.66 1 93.25 125 ASP B CA 1
ATOM 2842 C C . ASP B 1 125 ? 14.789 1.64 -8.547 1 93.25 125 ASP B C 1
ATOM 2844 O O . ASP B 1 125 ? 15.188 1.52 -9.711 1 93.25 125 ASP B O 1
ATOM 2848 N N . LEU B 1 126 ? 14.43 2.758 -8.008 1 92.5 126 LEU B N 1
ATOM 2849 C CA . LEU B 1 126 ? 14.539 4.023 -8.727 1 92.5 126 LEU B CA 1
ATOM 2850 C C . LEU B 1 126 ? 15.828 4.75 -8.359 1 92.5 126 LEU B C 1
ATOM 2852 O O . LEU B 1 126 ? 16.094 4.996 -7.184 1 92.5 126 LEU B O 1
ATOM 2856 N N . ASN B 1 127 ? 16.609 5.176 -9.383 1 89.38 127 ASN B N 1
ATOM 2857 C CA . ASN B 1 127 ? 17.844 5.918 -9.148 1 89.38 127 ASN B CA 1
ATOM 2858 C C . ASN B 1 127 ? 17.562 7.336 -8.656 1 89.38 127 ASN B C 1
ATOM 2860 O O . ASN B 1 127 ? 16.641 8 -9.148 1 89.38 127 ASN B O 1
ATOM 2864 N N . GLY B 1 128 ? 18.359 7.699 -7.68 1 87.31 128 GLY B N 1
ATOM 2865 C CA . GLY B 1 128 ? 18.312 9.086 -7.23 1 87.31 128 GLY B CA 1
ATOM 2866 C C . GLY B 1 128 ? 17.078 9.414 -6.422 1 87.31 128 GLY B C 1
ATOM 2867 O O . GLY B 1 128 ? 16.656 10.578 -6.359 1 87.31 128 GLY B O 1
ATOM 2868 N N . PHE B 1 129 ? 16.422 8.414 -5.875 1 89.5 129 PHE B N 1
ATOM 2869 C CA . PHE B 1 129 ? 15.188 8.641 -5.148 1 89.5 129 PHE B CA 1
ATOM 2870 C C . PHE B 1 129 ? 15.438 9.414 -3.863 1 89.5 129 PHE B C 1
ATOM 2872 O O . PHE B 1 129 ? 14.664 10.297 -3.5 1 89.5 129 PHE B O 1
ATOM 2879 N N . THR B 1 130 ? 16.516 9.07 -3.178 1 84.75 130 THR B N 1
ATOM 2880 C CA . THR B 1 130 ? 16.875 9.773 -1.951 1 84.75 130 THR B CA 1
ATOM 2881 C C . THR B 1 130 ? 17.156 11.25 -2.232 1 84.75 130 THR B C 1
ATOM 2883 O O . THR B 1 130 ? 16.672 12.125 -1.515 1 84.75 130 THR B O 1
ATOM 2886 N N . SER B 1 131 ? 17.922 11.5 -3.242 1 88.56 131 SER B N 1
ATOM 2887 C CA . SER B 1 131 ? 18.219 12.875 -3.635 1 88.56 131 SER B CA 1
ATOM 2888 C C . SER B 1 131 ? 16.953 13.625 -4.035 1 88.56 131 SER B C 1
ATOM 2890 O O . SER B 1 131 ? 16.797 14.797 -3.705 1 88.56 131 SER B O 1
ATOM 2892 N N . LEU B 1 132 ? 16.047 12.945 -4.73 1 89.75 132 LEU B N 1
ATOM 2893 C CA . LEU B 1 132 ? 14.766 13.539 -5.113 1 89.75 132 LEU B CA 1
ATOM 2894 C C . LEU B 1 132 ? 13.992 14 -3.883 1 89.75 132 LEU B C 1
ATOM 2896 O O . LEU B 1 132 ? 13.461 15.117 -3.859 1 89.75 132 LEU B O 1
ATOM 2900 N N . THR B 1 133 ? 13.938 13.18 -2.863 1 88.5 133 THR B N 1
ATOM 2901 C CA . THR B 1 133 ? 13.227 13.523 -1.638 1 88.5 133 THR B CA 1
ATOM 2902 C C . THR B 1 133 ? 13.859 14.734 -0.965 1 88.5 133 THR B C 1
ATOM 2904 O O . THR B 1 133 ? 13.156 15.672 -0.582 1 88.5 133 THR B O 1
ATOM 2907 N N . ASN B 1 134 ? 15.195 14.711 -0.929 1 89.44 134 ASN B N 1
ATOM 2908 C CA . ASN B 1 134 ? 15.922 15.797 -0.277 1 89.44 134 ASN B CA 1
ATOM 2909 C C . ASN B 1 134 ? 15.742 17.109 -1.024 1 89.44 134 ASN B C 1
ATOM 2911 O O . ASN B 1 134 ? 15.703 18.188 -0.41 1 89.44 134 ASN B O 1
ATOM 2915 N N . GLU B 1 135 ? 15.641 17.031 -2.275 1 92.06 135 GLU B N 1
ATOM 2916 C CA . GLU B 1 135 ? 15.594 18.219 -3.107 1 92.06 135 GLU B CA 1
ATOM 2917 C C . GLU B 1 135 ? 14.164 18.734 -3.264 1 92.06 135 GLU B C 1
ATOM 2919 O O . GLU B 1 135 ? 13.938 19.844 -3.746 1 92.06 135 GLU B O 1
ATOM 2924 N N . THR B 1 136 ? 13.164 17.938 -2.922 1 91.81 136 THR B N 1
ATOM 2925 C CA . THR B 1 136 ? 11.766 18.344 -3.037 1 91.81 136 THR B CA 1
ATOM 2926 C C . THR B 1 136 ? 11.055 18.203 -1.695 1 91.81 136 THR B C 1
ATOM 2928 O O . THR B 1 136 ? 11.305 18.969 -0.767 1 91.81 136 THR B O 1
ATOM 2931 N N . SER B 1 137 ? 10.164 17.203 -1.472 1 92.75 137 SER B N 1
ATOM 2932 C CA . SER B 1 137 ? 9.422 16.938 -0.242 1 92.75 137 SER B CA 1
ATOM 2933 C C . SER B 1 137 ? 8.992 15.469 -0.155 1 92.75 137 SER B C 1
ATOM 2935 O O . SER B 1 137 ? 9.008 14.758 -1.158 1 92.75 137 SER B O 1
ATOM 2937 N N . PRO B 1 138 ? 8.664 15.148 1.075 1 92.62 138 PRO B N 1
ATOM 2938 C CA . PRO B 1 138 ? 8.195 13.773 1.257 1 92.62 138 PRO B CA 1
ATOM 2939 C C . PRO B 1 138 ? 7.027 13.422 0.336 1 92.62 138 PRO B C 1
ATOM 2941 O O . PRO B 1 138 ? 7.031 12.359 -0.292 1 92.62 138 PRO B O 1
ATOM 2944 N N . TYR B 1 139 ? 6.094 14.289 0.195 1 96.44 139 TYR B N 1
ATOM 2945 C CA . TYR B 1 139 ? 4.906 13.961 -0.585 1 96.44 139 TYR B CA 1
ATOM 2946 C C . TYR B 1 139 ? 5.215 13.984 -2.078 1 96.44 139 TYR B C 1
ATOM 2948 O O . TYR B 1 139 ? 4.691 13.164 -2.836 1 96.44 139 TYR B O 1
ATOM 2956 N N . THR B 1 140 ? 6.098 14.914 -2.514 1 94.38 140 THR B N 1
ATOM 2957 C CA . THR B 1 140 ? 6.492 14.93 -3.918 1 94.38 140 THR B CA 1
ATOM 2958 C C . THR B 1 140 ? 7.223 13.641 -4.289 1 94.38 140 THR B C 1
ATOM 2960 O O . THR B 1 140 ? 6.945 13.039 -5.328 1 94.38 140 THR B O 1
ATOM 2963 N N . SER B 1 141 ? 8.172 13.289 -3.459 1 95.31 141 SER B N 1
ATOM 2964 C CA . SER B 1 141 ? 8.859 12.031 -3.719 1 95.31 141 SER B CA 1
ATOM 2965 C C . SER B 1 141 ? 7.895 10.852 -3.682 1 95.31 141 SER B C 1
ATOM 2967 O O . SER B 1 141 ? 8.031 9.898 -4.457 1 95.31 141 SER B O 1
ATOM 2969 N N . PHE B 1 142 ? 6.906 10.859 -2.713 1 96.38 142 PHE B N 1
ATOM 2970 C CA . PHE B 1 142 ? 5.879 9.828 -2.639 1 96.38 142 PHE B CA 1
ATOM 2971 C C . PHE B 1 142 ? 5.09 9.75 -3.941 1 96.38 142 PHE B C 1
ATOM 2973 O O . PHE B 1 142 ? 4.875 8.664 -4.48 1 96.38 142 PHE B O 1
ATOM 2980 N N . THR B 1 143 ? 4.664 10.898 -4.484 1 95.94 143 THR B N 1
ATOM 2981 C CA . THR B 1 143 ? 3.912 10.953 -5.734 1 95.94 143 THR B CA 1
ATOM 2982 C C . THR B 1 143 ? 4.727 10.367 -6.883 1 95.94 143 THR B C 1
ATOM 2984 O O . THR B 1 143 ? 4.195 9.625 -7.711 1 95.94 143 THR B O 1
ATOM 2987 N N . GLU B 1 144 ? 6.016 10.664 -6.863 1 94.25 144 GLU B N 1
ATOM 2988 C CA . GLU B 1 144 ? 6.887 10.117 -7.895 1 94.25 144 GLU B CA 1
ATOM 2989 C C . GLU B 1 144 ? 7.016 8.602 -7.762 1 94.25 144 GLU B C 1
ATOM 2991 O O . GLU B 1 144 ? 7.059 7.883 -8.766 1 94.25 144 GLU B O 1
ATOM 2996 N N . ALA B 1 145 ? 7.152 8.125 -6.547 1 95.62 145 ALA B N 1
ATOM 2997 C CA . ALA B 1 145 ? 7.203 6.688 -6.309 1 95.62 145 ALA B CA 1
ATOM 2998 C C . ALA B 1 145 ? 5.938 6 -6.816 1 95.62 145 ALA B C 1
ATOM 3000 O O . ALA B 1 145 ? 6.004 4.922 -7.406 1 95.62 145 ALA B O 1
ATOM 3001 N N . GLN B 1 146 ? 4.723 6.637 -6.59 1 96.56 146 GLN B N 1
ATOM 3002 C CA . GLN B 1 146 ? 3.461 6.059 -7.039 1 96.56 146 GLN B CA 1
ATOM 3003 C C . GLN B 1 146 ? 3.375 6.043 -8.562 1 96.56 146 GLN B C 1
ATOM 3005 O O . GLN B 1 146 ? 2.84 5.102 -9.148 1 96.56 146 GLN B O 1
ATOM 3010 N N . LYS B 1 147 ? 3.877 7.082 -9.195 1 94.19 147 LYS B N 1
ATOM 3011 C CA . LYS B 1 147 ? 3.932 7.102 -10.648 1 94.19 147 LYS B CA 1
ATOM 3012 C C . LYS B 1 147 ? 4.828 5.984 -11.18 1 94.19 147 LYS B C 1
ATOM 3014 O O . LYS B 1 147 ? 4.477 5.309 -12.148 1 94.19 147 LYS B O 1
ATOM 3019 N N . PHE B 1 148 ? 5.957 5.883 -10.547 1 95.19 148 PHE B N 1
ATOM 3020 C CA . PHE B 1 148 ? 6.871 4.809 -10.914 1 95.19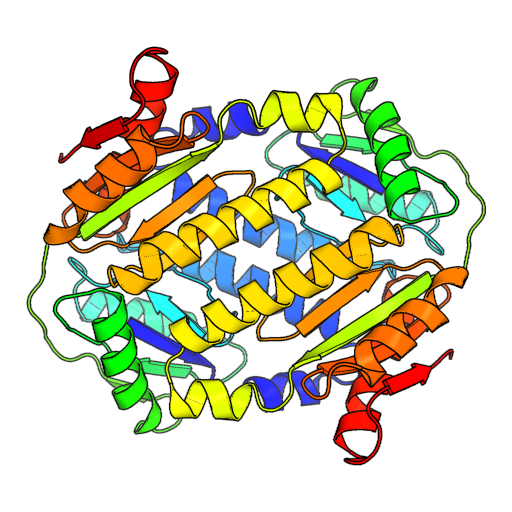 148 PHE B CA 1
ATOM 3021 C C . PHE B 1 148 ? 6.203 3.449 -10.75 1 95.19 148 PHE B C 1
ATOM 3023 O O . PHE B 1 148 ? 6.312 2.586 -11.625 1 95.19 148 PHE B O 1
ATOM 3030 N N . TYR B 1 149 ? 5.547 3.277 -9.625 1 97 149 TYR B N 1
ATOM 3031 C CA . TYR B 1 149 ? 4.805 2.049 -9.359 1 97 149 TYR B CA 1
ATOM 3032 C C . TYR B 1 149 ? 3.816 1.756 -10.484 1 97 149 TYR B C 1
ATOM 3034 O O . TYR B 1 149 ? 3.775 0.641 -11.008 1 97 149 TYR B O 1
ATOM 3042 N N . THR B 1 150 ? 3.037 2.727 -10.875 1 96.12 150 THR B N 1
ATOM 3043 C CA . THR B 1 150 ? 2.047 2.574 -11.938 1 96.12 150 THR B CA 1
ATOM 3044 C C . THR B 1 150 ? 2.723 2.242 -13.266 1 96.12 150 THR B C 1
ATOM 3046 O O . THR B 1 150 ? 2.207 1.44 -14.047 1 96.12 150 THR B O 1
ATOM 3049 N N . GLU B 1 151 ? 3.895 2.83 -13.516 1 94.75 151 GLU B N 1
ATOM 3050 C CA . GLU B 1 151 ? 4.66 2.525 -14.719 1 94.75 151 GLU B CA 1
ATOM 3051 C C . GLU B 1 151 ? 5.086 1.06 -14.75 1 94.75 151 GLU B C 1
ATOM 3053 O O . GLU B 1 151 ? 4.961 0.392 -15.773 1 94.75 151 GLU B O 1
ATOM 3058 N N . VAL B 1 152 ? 5.551 0.623 -13.617 1 96.81 152 VAL B N 1
ATOM 3059 C CA . VAL B 1 152 ? 5.98 -0.771 -13.539 1 96.81 152 VAL B CA 1
ATOM 3060 C C . VAL B 1 152 ? 4.773 -1.69 -13.711 1 96.81 152 VAL B C 1
ATOM 3062 O O . VAL B 1 152 ? 4.84 -2.688 -14.43 1 96.81 152 VAL B O 1
ATOM 3065 N N . LEU B 1 153 ? 3.662 -1.339 -13.094 1 97.19 153 LEU B N 1
ATOM 3066 C CA . LEU B 1 153 ? 2.43 -2.109 -13.234 1 97.19 153 LEU B CA 1
ATOM 3067 C C . LEU B 1 153 ? 2.033 -2.24 -14.703 1 97.19 153 LEU B C 1
ATOM 3069 O O . LEU B 1 153 ? 1.768 -3.344 -15.18 1 97.19 153 LEU B O 1
ATOM 3073 N N . GLU B 1 154 ? 2.064 -1.159 -15.414 1 95 154 GLU B N 1
ATOM 3074 C CA . GLU B 1 154 ? 1.635 -1.111 -16.812 1 95 154 GLU B CA 1
ATOM 3075 C C . GLU B 1 154 ? 2.582 -1.903 -17.703 1 95 154 GLU B C 1
ATOM 3077 O O . GLU B 1 154 ? 2.168 -2.432 -18.734 1 95 154 GLU B O 1
ATOM 3082 N N . THR B 1 155 ? 3.834 -1.979 -17.328 1 95.25 155 THR B N 1
ATOM 3083 C CA . THR B 1 155 ? 4.84 -2.693 -18.094 1 95.25 155 THR B CA 1
ATOM 3084 C C . THR B 1 155 ? 4.754 -4.195 -17.844 1 95.25 155 THR B C 1
ATOM 3086 O O . THR B 1 155 ? 4.883 -4.996 -18.781 1 95.25 155 THR B O 1
ATOM 3089 N N . VAL B 1 156 ? 4.473 -4.559 -16.625 1 97.81 156 VAL B N 1
ATOM 3090 C CA . VAL B 1 156 ? 4.566 -5.953 -16.188 1 97.81 156 VAL B CA 1
ATOM 3091 C C . VAL B 1 156 ? 3.238 -6.66 -16.453 1 97.81 156 VAL B C 1
ATOM 3093 O O . VAL B 1 156 ? 3.213 -7.852 -16.766 1 97.81 156 VAL B O 1
ATOM 3096 N N . TYR B 1 157 ? 2.125 -5.926 -16.469 1 97.81 157 TYR B N 1
ATOM 3097 C CA . TYR B 1 157 ? 0.793 -6.508 -16.594 1 97.81 157 TYR B CA 1
ATOM 3098 C C . TYR B 1 157 ? 0.642 -7.242 -17.922 1 97.81 157 TYR B C 1
ATOM 3100 O O . TYR B 1 157 ? 0.275 -8.422 -17.953 1 97.81 157 TYR B O 1
ATOM 3108 N N . PRO B 1 158 ? 0.999 -6.656 -19.094 1 97.31 158 PRO B N 1
ATOM 3109 C CA . PRO B 1 158 ? 0.859 -7.371 -20.375 1 97.31 158 PRO B CA 1
ATOM 3110 C C . PRO B 1 158 ? 1.775 -8.586 -20.469 1 97.31 158 PRO B C 1
ATOM 3112 O O . PRO B 1 158 ? 1.571 -9.453 -21.312 1 97.31 158 PRO B O 1
ATOM 3115 N N . LEU B 1 159 ? 2.766 -8.656 -19.609 1 98.06 159 LEU B N 1
ATOM 3116 C CA . LEU B 1 159 ? 3.691 -9.789 -19.609 1 98.06 159 LEU B CA 1
ATOM 3117 C C . LEU B 1 159 ? 3.178 -10.914 -18.734 1 98.06 159 LEU B C 1
ATOM 3119 O O . LEU B 1 159 ? 3.826 -11.961 -18.609 1 98.06 159 LEU B O 1
ATOM 3123 N N . GLY B 1 160 ? 2.021 -10.641 -18.031 1 98.06 160 GLY B N 1
ATOM 3124 C CA . GLY B 1 160 ? 1.42 -11.68 -17.203 1 98.06 160 GLY B CA 1
ATOM 3125 C C . GLY B 1 160 ? 1.935 -11.68 -15.781 1 98.06 160 GLY B C 1
ATOM 3126 O O . GLY B 1 160 ? 1.788 -12.664 -15.062 1 98.06 160 GLY B O 1
ATOM 3127 N N . GLY B 1 161 ? 2.633 -10.641 -15.391 1 98.38 161 GLY B N 1
ATOM 3128 C CA . GLY B 1 161 ? 3.193 -10.547 -14.055 1 98.38 161 GLY B CA 1
ATOM 3129 C C . GLY B 1 161 ? 2.289 -9.82 -13.078 1 98.38 161 GLY B C 1
ATOM 3130 O O . GLY B 1 161 ? 1.263 -9.266 -13.469 1 98.38 161 GLY B O 1
ATOM 3131 N N . LEU B 1 162 ? 2.625 -9.914 -11.828 1 98.5 162 LEU B N 1
ATOM 3132 C CA . LEU B 1 162 ? 1.971 -9.227 -10.727 1 98.5 162 LEU B CA 1
ATOM 3133 C C . LEU B 1 162 ? 2.947 -8.305 -10.008 1 98.5 162 LEU B C 1
ATOM 3135 O O . LEU B 1 162 ? 4.082 -8.695 -9.719 1 98.5 162 LEU B O 1
ATOM 3139 N N . VAL B 1 163 ? 2.506 -7.129 -9.703 1 98.25 163 VAL B N 1
ATOM 3140 C CA . VAL B 1 163 ? 3.402 -6.129 -9.133 1 98.25 163 VAL B CA 1
ATOM 3141 C C . VAL B 1 163 ? 2.887 -5.699 -7.762 1 98.25 163 VAL B C 1
ATOM 3143 O O . VAL B 1 163 ? 1.675 -5.598 -7.551 1 98.25 163 VAL B O 1
ATOM 3146 N N . GLN B 1 164 ? 3.809 -5.52 -6.84 1 97.06 164 GLN B N 1
ATOM 3147 C CA . GLN B 1 164 ? 3.5 -5.055 -5.492 1 97.06 164 GLN B CA 1
ATOM 3148 C C . GLN B 1 164 ? 4.418 -3.908 -5.078 1 97.06 164 GLN B C 1
ATOM 3150 O O . GLN B 1 164 ? 5.629 -3.963 -5.309 1 97.06 164 GLN B O 1
ATOM 3155 N N . TYR B 1 165 ? 3.811 -2.879 -4.547 1 96.69 165 TYR B N 1
ATOM 3156 C CA . TYR B 1 165 ? 4.551 -1.78 -3.936 1 96.69 165 TYR B CA 1
ATOM 3157 C C . TYR B 1 165 ? 5.035 -2.158 -2.539 1 96.69 165 TYR B C 1
ATOM 3159 O O . TYR B 1 165 ? 4.238 -2.568 -1.69 1 96.69 165 TYR B O 1
ATOM 3167 N N . MET B 1 166 ? 6.41 -2.02 -2.207 1 96.19 166 MET B N 1
ATOM 3168 C CA . MET B 1 166 ? 6.996 -2.498 -0.958 1 96.19 166 MET B CA 1
ATOM 3169 C C . MET B 1 166 ? 7.309 -1.336 -0.022 1 96.19 166 MET B C 1
ATOM 3171 O O . MET B 1 166 ? 7.773 -1.544 1.1 1 96.19 166 MET B O 1
ATOM 3175 N N . GLY B 1 167 ? 7.062 -0.097 -0.483 1 95 167 GLY B N 1
ATOM 3176 C CA . GLY B 1 167 ? 7.41 1.074 0.305 1 95 167 GLY B CA 1
ATOM 3177 C C . GLY B 1 167 ? 8.602 1.833 -0.249 1 95 167 GLY B C 1
ATOM 3178 O O . GLY B 1 167 ? 9.492 1.241 -0.866 1 95 167 GLY B O 1
ATOM 3179 N N . GLY B 1 168 ? 8.695 3.133 0.032 1 94.38 168 GLY B N 1
ATOM 3180 C CA . GLY B 1 168 ? 9.742 3.945 -0.567 1 94.38 168 GLY B CA 1
ATOM 3181 C C . GLY B 1 168 ? 9.648 4.02 -2.08 1 94.38 168 GLY B C 1
ATOM 3182 O O . GLY B 1 168 ? 8.664 4.516 -2.623 1 94.38 168 GLY B O 1
ATOM 3183 N N . ASP B 1 169 ? 10.703 3.482 -2.643 1 93.69 169 ASP B N 1
ATOM 3184 C CA . ASP B 1 169 ? 10.742 3.383 -4.098 1 93.69 169 ASP B CA 1
ATOM 3185 C C . ASP B 1 169 ? 10.852 1.928 -4.547 1 93.69 169 ASP B C 1
ATOM 3187 O O . ASP B 1 169 ? 11.148 1.652 -5.715 1 93.69 169 ASP B O 1
ATOM 3191 N N . ASN B 1 170 ? 10.664 1.022 -3.6 1 95.31 170 ASN B N 1
ATOM 3192 C CA . ASN B 1 170 ? 10.859 -0.398 -3.867 1 95.31 170 ASN B CA 1
ATOM 3193 C C . ASN B 1 170 ? 9.602 -1.039 -4.445 1 95.31 170 ASN B C 1
ATOM 3195 O O . ASN B 1 170 ? 8.531 -0.974 -3.84 1 95.31 170 ASN B O 1
ATOM 3199 N N . ILE B 1 171 ? 9.742 -1.632 -5.617 1 97.62 171 ILE B N 1
ATOM 3200 C CA . ILE B 1 171 ? 8.648 -2.318 -6.301 1 97.62 171 ILE B CA 1
ATOM 3201 C C . ILE B 1 171 ? 9.094 -3.723 -6.699 1 97.62 171 ILE B C 1
ATOM 3203 O O . ILE B 1 171 ? 10.195 -3.904 -7.23 1 97.62 171 ILE B O 1
ATOM 3207 N N . VAL B 1 172 ? 8.242 -4.734 -6.4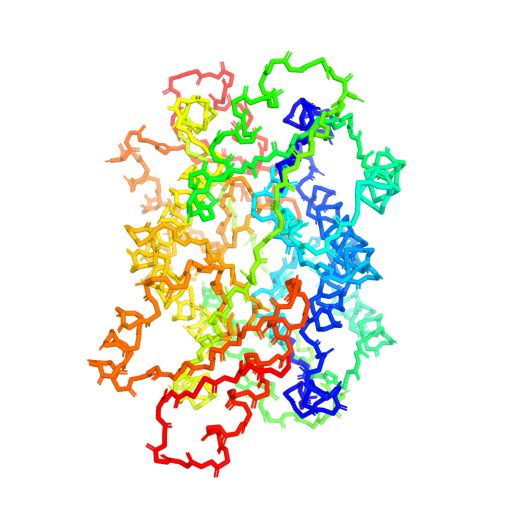22 1 98.38 172 VAL B N 1
ATOM 3208 C CA . VAL B 1 172 ? 8.578 -6.109 -6.777 1 98.38 172 VAL B CA 1
ATOM 3209 C C . VAL B 1 172 ? 7.523 -6.664 -7.734 1 98.38 172 VAL B C 1
ATOM 3211 O O . VAL B 1 172 ? 6.355 -6.277 -7.668 1 98.38 172 VAL B O 1
ATOM 3214 N N . ALA B 1 173 ? 7.965 -7.488 -8.594 1 98.62 173 ALA B N 1
ATOM 3215 C CA . ALA B 1 173 ? 7.074 -8.156 -9.547 1 98.62 173 ALA B CA 1
ATOM 3216 C C . ALA B 1 173 ? 7.285 -9.664 -9.531 1 98.62 173 ALA B C 1
ATOM 3218 O O . ALA B 1 173 ? 8.422 -10.141 -9.539 1 98.62 173 ALA B O 1
ATOM 3219 N N . LEU B 1 174 ? 6.203 -10.383 -9.398 1 98.75 174 LEU B N 1
ATOM 3220 C CA . LEU B 1 174 ? 6.199 -11.812 -9.664 1 98.75 174 LEU B CA 1
ATOM 3221 C C . LEU B 1 174 ? 6.051 -12.094 -11.156 1 98.75 174 LEU B C 1
ATOM 3223 O O . LEU B 1 174 ? 5.098 -11.633 -11.781 1 98.75 174 LEU B O 1
ATOM 3227 N N . LEU B 1 175 ? 7.023 -12.867 -11.68 1 98.44 175 LEU B N 1
ATOM 3228 C CA . LEU B 1 175 ? 7.109 -13.047 -13.125 1 98.44 175 LEU B CA 1
ATOM 3229 C C . LEU B 1 175 ? 7.16 -14.531 -13.484 1 98.44 175 LEU B C 1
ATOM 3231 O O . LEU B 1 175 ? 7.453 -15.367 -12.625 1 98.44 175 LEU B O 1
ATOM 3235 N N . SER B 1 176 ? 6.762 -14.672 -14.859 1 97.44 176 SER B N 1
ATOM 3236 C CA . SER B 1 176 ? 7.156 -15.945 -15.453 1 97.44 176 SER B CA 1
ATOM 3237 C C . SER B 1 176 ? 8.594 -15.891 -15.961 1 97.44 176 SER B C 1
ATOM 3239 O O . SER B 1 176 ? 9.102 -14.82 -16.297 1 97.44 176 SER B O 1
ATOM 3241 N N . GLN B 1 177 ? 9.172 -17.062 -16 1 96.88 177 GLN B N 1
ATOM 3242 C CA . GLN B 1 177 ? 10.57 -17.156 -16.422 1 96.88 177 GLN B CA 1
ATOM 3243 C C . GLN B 1 177 ? 10.75 -16.641 -17.844 1 96.88 177 GLN B C 1
ATOM 3245 O O . GLN B 1 177 ? 11.781 -16.047 -18.172 1 96.88 177 GLN B O 1
ATOM 3250 N N . ASP B 1 178 ? 9.836 -16.766 -18.703 1 96.94 178 ASP B N 1
ATOM 3251 C CA . ASP B 1 178 ? 9.984 -16.516 -20.125 1 96.94 178 ASP B CA 1
ATOM 3252 C C . ASP B 1 178 ? 9.953 -15.023 -20.438 1 96.94 178 ASP B C 1
ATOM 3254 O O . ASP B 1 178 ? 10.25 -14.617 -21.562 1 96.94 178 ASP B O 1
ATOM 3258 N N . VAL B 1 179 ? 9.656 -14.227 -19.422 1 98.19 179 VAL B N 1
ATOM 3259 C CA . VAL B 1 179 ? 9.539 -12.805 -19.734 1 98.19 179 VAL B CA 1
ATOM 3260 C C . VAL B 1 179 ? 10.703 -12.039 -19.109 1 98.19 179 VAL B C 1
ATOM 3262 O O . VAL B 1 179 ? 10.75 -10.812 -19.156 1 98.19 179 VAL B O 1
ATOM 3265 N N . ILE B 1 180 ? 11.641 -12.742 -18.531 1 98.19 180 ILE B N 1
ATOM 3266 C CA . ILE B 1 180 ? 12.789 -12.133 -17.859 1 98.19 180 ILE B CA 1
ATOM 3267 C C . ILE B 1 180 ? 13.508 -11.195 -18.828 1 98.19 180 ILE B C 1
ATOM 3269 O O . ILE B 1 180 ? 13.797 -10.047 -18.5 1 98.19 180 ILE B O 1
ATOM 3273 N N . ASP B 1 181 ? 13.664 -11.609 -20.094 1 98 181 ASP B N 1
ATOM 3274 C CA . AS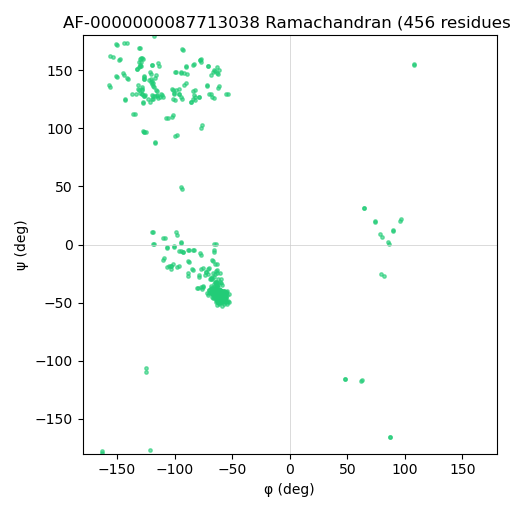P B 1 181 ? 14.406 -10.836 -21.078 1 98 181 ASP B CA 1
ATOM 3275 C C . ASP B 1 181 ? 13.664 -9.547 -21.438 1 98 181 ASP B C 1
ATOM 3277 O O . ASP B 1 181 ? 14.289 -8.516 -21.672 1 98 181 ASP B O 1
ATOM 3281 N N . GLN B 1 182 ? 12.461 -9.656 -21.469 1 97.94 182 GLN B N 1
ATOM 3282 C CA . GLN B 1 182 ? 11.664 -8.477 -21.781 1 97.94 182 GLN B CA 1
ATOM 3283 C C . GLN B 1 182 ? 11.766 -7.434 -20.672 1 97.94 182 GLN B C 1
ATOM 3285 O O . GLN B 1 182 ? 11.859 -6.234 -20.953 1 97.94 182 GLN B O 1
ATOM 3290 N N . VAL B 1 183 ? 11.75 -7.879 -19.453 1 97.62 183 VAL B N 1
ATOM 3291 C CA . VAL B 1 183 ? 11.898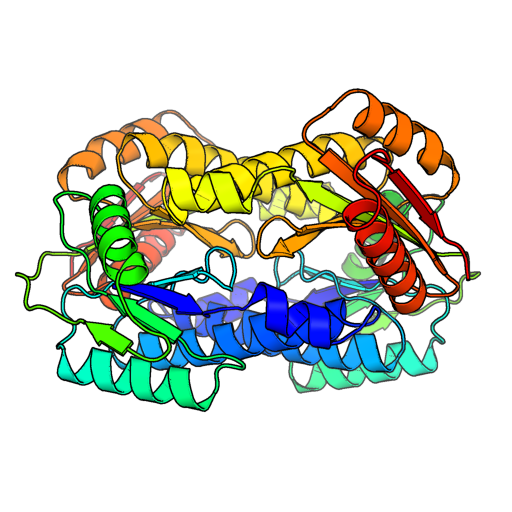 -6.98 -18.312 1 97.62 183 VAL B CA 1
ATOM 3292 C C . VAL B 1 183 ? 13.273 -6.328 -18.344 1 97.62 183 VAL B C 1
ATOM 3294 O O . VAL B 1 183 ? 13.398 -5.109 -18.172 1 97.62 183 VAL B O 1
ATOM 3297 N N . ILE B 1 184 ? 14.273 -7.141 -18.641 1 97.06 184 ILE B N 1
ATOM 3298 C CA . ILE B 1 184 ? 15.648 -6.641 -18.703 1 97.06 184 ILE B CA 1
ATOM 3299 C C . ILE B 1 184 ? 15.75 -5.57 -19.797 1 97.06 184 ILE B C 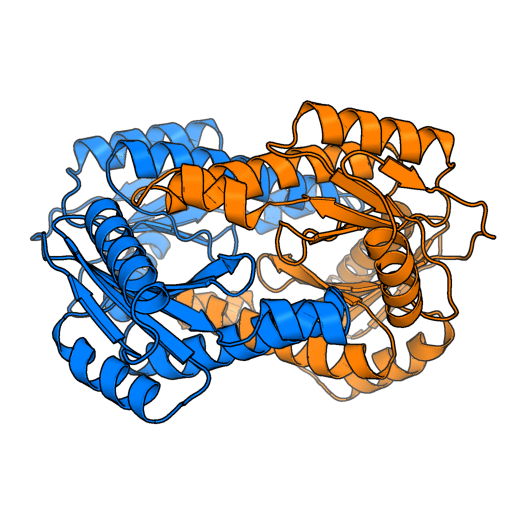1
ATOM 3301 O O . ILE B 1 184 ? 16.328 -4.504 -19.562 1 97.06 184 ILE B O 1
ATOM 3305 N N . THR B 1 185 ? 15.242 -5.797 -20.906 1 96.25 185 THR B N 1
ATOM 3306 C CA . THR B 1 185 ? 15.281 -4.859 -22.016 1 96.25 185 THR B CA 1
ATOM 3307 C C . THR B 1 185 ? 14.625 -3.537 -21.641 1 96.25 185 THR B C 1
ATOM 3309 O O . THR B 1 185 ? 15.141 -2.467 -21.969 1 96.25 185 THR B O 1
ATOM 3312 N N . GLN B 1 186 ? 13.508 -3.633 -20.984 1 94.12 186 GLN B N 1
ATOM 3313 C CA . GLN B 1 186 ? 12.805 -2.43 -20.562 1 94.12 186 GLN B CA 1
ATOM 3314 C C . GLN B 1 186 ? 13.656 -1.6 -19.609 1 94.12 186 GLN B C 1
ATOM 3316 O O . GLN B 1 186 ? 13.695 -0.372 -19.719 1 94.12 186 GLN B O 1
ATOM 3321 N N . VAL B 1 187 ? 14.328 -2.248 -18.703 1 94.19 187 VAL B N 1
ATOM 3322 C CA . VAL B 1 187 ? 15.148 -1.567 -17.703 1 94.19 187 VAL B CA 1
ATOM 3323 C C . VAL B 1 187 ? 16.375 -0.966 -18.375 1 94.19 187 VAL B C 1
ATOM 3325 O O . VAL B 1 187 ? 16.781 0.154 -18.062 1 94.19 187 VAL B O 1
ATOM 3328 N N . GLU B 1 188 ? 16.938 -1.677 -19.312 1 93.06 188 GLU B N 1
ATOM 3329 C CA . GLU B 1 188 ? 18.109 -1.191 -20.031 1 93.06 188 GLU B CA 1
ATOM 3330 C C . GLU B 1 188 ? 17.781 0.073 -20.828 1 93.06 188 GLU B C 1
ATOM 3332 O O . GLU B 1 188 ? 18.656 0.919 -21.031 1 93.06 188 GLU B O 1
ATOM 3337 N N . ASN B 1 189 ? 16.578 0.221 -21.141 1 92.81 189 ASN B N 1
ATOM 3338 C CA . ASN B 1 189 ? 16.156 1.369 -21.938 1 92.81 189 ASN B CA 1
ATOM 3339 C C . ASN B 1 189 ? 15.672 2.518 -21.062 1 92.81 189 ASN B C 1
ATOM 3341 O O . ASN B 1 189 ? 15.211 3.543 -21.562 1 92.81 189 ASN B O 1
ATOM 3345 N N . ASN B 1 190 ? 15.719 2.348 -19.781 1 91.5 190 ASN B N 1
ATOM 3346 C CA . ASN B 1 190 ? 15.297 3.359 -18.812 1 91.5 190 ASN B CA 1
ATOM 3347 C C . ASN B 1 190 ? 16.391 3.641 -17.781 1 91.5 190 ASN B C 1
ATOM 3349 O O . ASN B 1 190 ? 16.469 2.963 -16.766 1 91.5 190 ASN B O 1
ATOM 3353 N N . PRO B 1 191 ? 17.172 4.641 -17.953 1 88.38 191 PRO B N 1
ATOM 3354 C CA . PRO B 1 191 ? 18.344 4.91 -17.125 1 88.38 191 PRO B CA 1
ATOM 3355 C C . PRO B 1 191 ? 17.969 5.25 -15.68 1 88.38 191 PRO B C 1
ATOM 3357 O O . PRO B 1 191 ? 18.844 5.301 -14.805 1 88.38 191 PRO B O 1
ATOM 3360 N N . ARG B 1 192 ? 16.781 5.383 -15.359 1 91.31 192 ARG B N 1
ATOM 3361 C CA . ARG B 1 192 ? 16.375 5.793 -14.023 1 91.31 192 ARG B CA 1
ATOM 3362 C C . ARG B 1 192 ? 16.125 4.578 -13.133 1 91.31 192 ARG B C 1
ATOM 3364 O O . ARG B 1 192 ? 15.906 4.719 -11.93 1 91.31 192 ARG B O 1
ATOM 3371 N N . ILE B 1 193 ? 16.188 3.383 -13.742 1 95 193 ILE B N 1
ATOM 3372 C CA . ILE B 1 193 ? 15.711 2.227 -12.984 1 95 193 ILE B CA 1
ATOM 3373 C C . ILE B 1 193 ? 16.797 1.154 -12.953 1 95 193 ILE B C 1
ATOM 3375 O O . ILE B 1 193 ? 17.562 1.012 -13.906 1 95 193 ILE B O 1
ATOM 3379 N N . LYS B 1 194 ? 16.906 0.439 -11.875 1 96 194 LYS B N 1
ATOM 3380 C CA . LYS B 1 194 ? 17.672 -0.793 -11.711 1 96 194 LYS B CA 1
ATOM 3381 C C . LYS B 1 194 ? 16.766 -1.952 -11.305 1 96 194 LYS B C 1
ATOM 3383 O O . LYS B 1 194 ? 15.695 -1.738 -10.734 1 96 194 LYS B O 1
ATOM 3388 N N . VAL B 1 195 ? 17.25 -3.113 -11.656 1 97.81 195 VAL B N 1
ATOM 3389 C CA . VAL B 1 195 ? 16.406 -4.246 -11.297 1 97.81 195 VAL B CA 1
ATOM 3390 C C . VAL B 1 195 ? 17.281 -5.43 -10.875 1 97.81 195 VAL B C 1
ATOM 3392 O O . VAL B 1 195 ? 18.234 -5.777 -11.57 1 97.81 195 VAL B O 1
ATOM 3395 N N . GLY B 1 196 ? 17.062 -5.957 -9.711 1 98.12 196 GLY B N 1
ATOM 3396 C CA . GLY B 1 196 ? 17.547 -7.273 -9.305 1 98.12 196 GLY B CA 1
ATOM 3397 C C . GLY B 1 196 ? 16.516 -8.367 -9.531 1 98.12 196 GLY B C 1
ATOM 3398 O O . GLY B 1 196 ? 15.367 -8.258 -9.086 1 98.12 196 GLY B O 1
ATOM 3399 N N . ILE B 1 197 ? 16.891 -9.359 -10.188 1 98.75 197 ILE B N 1
ATOM 3400 C CA . ILE B 1 197 ? 15.984 -10.477 -10.469 1 98.75 197 ILE B CA 1
ATOM 3401 C C . ILE B 1 197 ? 16.453 -11.719 -9.719 1 98.75 197 ILE B C 1
ATOM 3403 O O . ILE B 1 197 ? 17.641 -12.07 -9.773 1 98.75 197 ILE B O 1
ATOM 3407 N N . GLY B 1 198 ? 15.539 -12.297 -8.977 1 98.75 198 GLY B N 1
ATOM 3408 C CA . GLY B 1 198 ? 15.82 -13.508 -8.219 1 98.75 198 GLY B CA 1
ATOM 3409 C C . GLY B 1 198 ? 14.953 -14.68 -8.625 1 98.75 198 GLY B C 1
ATOM 3410 O O . GLY B 1 198 ? 13.758 -14.516 -8.883 1 98.75 198 GLY B O 1
ATOM 3411 N N . ILE B 1 199 ? 15.508 -15.805 -8.711 1 98.62 199 ILE B N 1
ATOM 3412 C CA . ILE B 1 199 ? 14.812 -17.078 -8.938 1 98.62 199 ILE B CA 1
ATOM 3413 C C . ILE B 1 199 ? 14.992 -17.984 -7.727 1 98.62 199 ILE B C 1
ATOM 3415 O O . ILE B 1 199 ? 16.094 -18.078 -7.172 1 98.62 199 ILE B O 1
ATOM 3419 N N . GLY B 1 200 ? 13.945 -18.578 -7.266 1 98.25 200 GLY B N 1
ATOM 3420 C CA . GLY B 1 200 ? 13.977 -19.484 -6.129 1 98.25 200 GLY B CA 1
ATOM 3421 C C . GLY B 1 200 ? 12.898 -20.547 -6.184 1 98.25 200 GLY B C 1
ATOM 3422 O O . GLY B 1 200 ? 12.039 -20.531 -7.066 1 98.25 200 GLY B O 1
ATOM 3423 N N . ARG B 1 201 ? 12.945 -21.516 -5.254 1 97.31 201 ARG B N 1
ATOM 3424 C CA . ARG B 1 201 ? 11.984 -22.625 -5.16 1 97.31 201 ARG B CA 1
ATOM 3425 C C . ARG B 1 201 ? 10.648 -22.141 -4.625 1 97.31 201 ARG B C 1
ATOM 3427 O O . ARG B 1 201 ? 9.625 -22.812 -4.777 1 97.31 201 ARG B O 1
ATOM 3434 N N . ASN B 1 202 ? 10.758 -21.078 -3.877 1 98 202 ASN B N 1
ATOM 3435 C CA . ASN B 1 202 ? 9.57 -20.406 -3.369 1 98 202 ASN B CA 1
ATOM 3436 C C . ASN B 1 202 ? 9.727 -18.891 -3.387 1 98 202 ASN B C 1
ATOM 3438 O O . ASN B 1 202 ? 10.789 -18.375 -3.73 1 98 202 ASN B O 1
ATOM 3442 N N . ALA B 1 203 ? 8.68 -18.219 -3.088 1 98.44 203 ALA B N 1
ATOM 3443 C CA . ALA B 1 203 ? 8.656 -16.766 -3.256 1 98.44 203 ALA B CA 1
ATOM 3444 C C . ALA B 1 203 ? 9.648 -16.094 -2.324 1 98.44 203 ALA B C 1
ATOM 3446 O O . ALA B 1 203 ? 10.281 -15.094 -2.697 1 98.44 203 ALA B O 1
ATOM 3447 N N . ARG B 1 204 ? 9.805 -16.594 -1.109 1 98.56 204 ARG B N 1
ATOM 3448 C CA . ARG B 1 204 ? 10.742 -15.969 -0.173 1 98.56 204 ARG B CA 1
ATOM 3449 C C . ARG B 1 204 ? 12.172 -16.078 -0.681 1 98.56 204 ARG B C 1
ATOM 3451 O O . ARG B 1 204 ? 12.922 -15.094 -0.641 1 98.56 204 ARG B O 1
ATOM 3458 N N . GLU B 1 205 ? 12.547 -17.219 -1.145 1 98.44 205 GLU B N 1
ATOM 3459 C CA . GLU B 1 205 ? 13.883 -17.406 -1.71 1 98.44 205 GLU B CA 1
ATOM 3460 C C . GLU B 1 205 ? 14.102 -16.5 -2.916 1 98.44 205 GLU B C 1
ATOM 3462 O O . GLU B 1 205 ? 15.164 -15.891 -3.053 1 98.44 205 GLU B O 1
ATOM 3467 N N . ALA B 1 206 ? 13.148 -16.484 -3.783 1 98.75 206 ALA B N 1
ATOM 3468 C CA . ALA B 1 206 ? 13.258 -15.641 -4.965 1 98.75 206 ALA B CA 1
ATOM 3469 C C . ALA B 1 206 ? 13.414 -14.172 -4.574 1 98.75 206 ALA B C 1
ATOM 3471 O O . ALA B 1 206 ? 14.242 -13.461 -5.145 1 98.75 206 ALA B O 1
ATOM 3472 N N . LEU B 1 207 ? 12.656 -13.734 -3.627 1 98.69 207 LEU B N 1
ATOM 3473 C CA . LEU B 1 207 ? 12.719 -12.352 -3.17 1 98.69 207 LEU B CA 1
ATOM 3474 C C . LEU B 1 207 ? 14.062 -12.055 -2.516 1 98.69 207 LEU B C 1
ATOM 3476 O O . LEU B 1 207 ? 14.641 -10.992 -2.734 1 98.69 207 LEU B O 1
ATOM 3480 N N . ARG B 1 208 ? 14.539 -12.953 -1.707 1 98.5 208 ARG B N 1
ATOM 3481 C CA . ARG B 1 208 ? 15.867 -12.82 -1.119 1 98.5 208 ARG B CA 1
ATOM 3482 C C . ARG B 1 208 ? 16.922 -12.648 -2.199 1 98.5 208 ARG B C 1
ATOM 3484 O O . ARG B 1 208 ? 17.781 -11.773 -2.1 1 98.5 208 ARG B O 1
ATOM 3491 N N . ASN B 1 209 ? 16.859 -13.5 -3.162 1 98.75 209 ASN B N 1
ATOM 3492 C CA . ASN B 1 209 ? 17.812 -13.438 -4.262 1 98.75 209 ASN B CA 1
ATOM 3493 C C . ASN B 1 209 ? 17.703 -12.133 -5.035 1 98.75 209 ASN B C 1
ATOM 3495 O O . ASN B 1 209 ? 18.703 -11.547 -5.434 1 98.75 209 ASN B O 1
ATOM 3499 N N . ALA B 1 210 ? 16.562 -11.711 -5.312 1 98.69 210 ALA B N 1
ATOM 3500 C CA . ALA B 1 210 ? 16.344 -10.445 -6.008 1 98.69 210 ALA B CA 1
ATOM 3501 C C . ALA B 1 210 ? 16.906 -9.273 -5.207 1 98.69 210 ALA B C 1
ATOM 3503 O O . ALA B 1 210 ? 17.531 -8.375 -5.773 1 98.69 210 ALA B O 1
ATOM 3504 N N . THR B 1 211 ? 16.641 -9.281 -3.889 1 97.75 211 THR B N 1
ATOM 3505 C CA . THR B 1 211 ? 17.156 -8.242 -2.998 1 97.75 211 THR B CA 1
ATOM 3506 C C . THR B 1 211 ? 18.672 -8.25 -2.973 1 97.75 211 THR B C 1
ATOM 3508 O O . THR B 1 211 ? 19.312 -7.195 -3.035 1 97.75 211 THR B O 1
ATOM 3511 N N . LYS B 1 212 ? 19.219 -9.406 -2.875 1 97.69 212 LYS B N 1
ATOM 3512 C CA . LYS B 1 212 ? 20.672 -9.539 -2.932 1 97.69 212 LYS B CA 1
ATOM 3513 C C . LYS B 1 212 ? 21.219 -8.984 -4.242 1 97.69 212 LYS B C 1
ATOM 3515 O O . LYS B 1 212 ? 22.219 -8.273 -4.25 1 97.69 212 LYS B O 1
ATOM 3520 N N . ALA B 1 213 ? 20.594 -9.359 -5.281 1 97.56 213 ALA B N 1
ATOM 3521 C CA . ALA B 1 213 ? 21 -8.867 -6.594 1 97.56 213 ALA B CA 1
ATOM 3522 C C . ALA B 1 213 ? 20.984 -7.34 -6.633 1 97.56 213 ALA B C 1
ATOM 3524 O O . ALA B 1 213 ? 21.938 -6.723 -7.133 1 97.56 213 ALA B O 1
ATOM 3525 N N . LEU B 1 214 ? 20 -6.758 -6.133 1 94.81 214 LEU B N 1
ATOM 3526 C CA . LEU B 1 214 ? 19.891 -5.305 -6.102 1 94.81 214 LEU B CA 1
ATOM 3527 C C . LEU B 1 214 ? 20.984 -4.691 -5.23 1 94.81 214 LEU B C 1
ATOM 3529 O O . LEU B 1 214 ? 21.547 -3.654 -5.574 1 94.81 214 LEU B O 1
ATOM 3533 N N . THR B 1 215 ? 21.25 -5.309 -4.105 1 93.19 215 THR B N 1
ATOM 3534 C CA . THR B 1 215 ? 22.312 -4.859 -3.23 1 93.19 215 THR B CA 1
ATOM 3535 C C . THR B 1 215 ? 23.656 -4.895 -3.959 1 93.19 215 THR B C 1
ATOM 3537 O O . THR B 1 215 ? 24.469 -3.969 -3.83 1 93.19 215 THR B O 1
ATOM 3540 N N . ASP B 1 216 ? 23.844 -5.922 -4.727 1 94.12 216 ASP B N 1
ATOM 3541 C CA . ASP B 1 216 ? 25.078 -6.059 -5.496 1 94.12 216 ASP B CA 1
ATOM 3542 C C . ASP B 1 216 ? 25.203 -4.953 -6.543 1 94.12 216 ASP B C 1
ATOM 3544 O O . ASP B 1 216 ? 26.281 -4.43 -6.777 1 94.12 216 ASP B O 1
ATOM 3548 N N . ILE B 1 217 ? 24.125 -4.59 -7.238 1 92.69 217 ILE B N 1
ATOM 3549 C CA . ILE B 1 217 ? 24.109 -3.541 -8.25 1 92.69 217 ILE B CA 1
ATOM 3550 C C . ILE B 1 217 ? 24.516 -2.209 -7.621 1 92.69 217 ILE B C 1
ATOM 3552 O O . ILE B 1 217 ? 25.266 -1.435 -8.219 1 92.69 217 ILE B O 1
ATOM 3556 N N . ARG B 1 218 ? 24 -1.967 -6.355 1 85.5 218 ARG B N 1
ATOM 3557 C CA . ARG B 1 218 ? 24.25 -0.698 -5.684 1 85.5 218 ARG B CA 1
ATOM 3558 C C . ARG B 1 218 ? 25.734 -0.56 -5.328 1 85.5 218 ARG B C 1
ATOM 3560 O O . ARG B 1 218 ? 26.25 0.554 -5.254 1 85.5 218 ARG B O 1
ATOM 3567 N N . LYS B 1 219 ? 26.312 -1.656 -5.148 1 85.5 219 LYS B N 1
ATOM 3568 C CA . LYS B 1 219 ? 27.734 -1.65 -4.859 1 85.5 219 LYS B CA 1
ATOM 3569 C C . LYS B 1 219 ? 28.547 -1.405 -6.125 1 85.5 219 LYS B C 1
ATOM 3571 O O . LYS B 1 219 ? 29.594 -0.745 -6.082 1 85.5 219 LYS B O 1
ATOM 3576 N N . ASP B 1 220 ? 27.984 -2.012 -7.191 1 76.38 220 ASP B N 1
ATOM 3577 C CA . ASP B 1 220 ? 28.656 -1.854 -8.484 1 76.38 220 ASP B CA 1
ATOM 3578 C C . ASP B 1 220 ? 27.969 -0.771 -9.32 1 76.38 220 ASP B C 1
ATOM 3580 O O . ASP B 1 220 ? 26.969 -1.031 -9.977 1 76.38 220 ASP B O 1
ATOM 3584 N N . ARG B 1 221 ? 28.281 0.461 -9.383 1 68.44 221 ARG B N 1
ATOM 3585 C CA . ARG B 1 221 ? 27.594 1.608 -9.969 1 68.44 221 ARG B CA 1
ATOM 3586 C C . ARG B 1 221 ? 27.469 1.464 -11.484 1 68.44 221 ARG B C 1
ATOM 3588 O O . ARG B 1 221 ? 26.797 2.258 -12.133 1 68.44 221 ARG B O 1
ATOM 3595 N N . ARG B 1 222 ? 27.938 0.405 -12.133 1 77.31 222 ARG B N 1
ATOM 3596 C CA . ARG B 1 222 ? 27.875 0.294 -13.586 1 77.31 222 ARG B CA 1
ATOM 3597 C C . ARG B 1 222 ? 26.75 -0.647 -14.016 1 77.31 222 ARG B C 1
ATOM 3599 O O . ARG B 1 222 ? 26.172 -0.479 -15.086 1 77.31 222 ARG B O 1
ATOM 3606 N N . GLU B 1 223 ? 26.281 -1.501 -13.211 1 89 223 GLU B N 1
ATOM 3607 C CA . GLU B 1 223 ? 25.25 -2.463 -13.57 1 89 223 GLU B CA 1
ATOM 3608 C C . GLU B 1 223 ? 23.859 -1.902 -13.297 1 89 223 GLU B C 1
ATOM 3610 O O . GLU B 1 223 ? 23.641 -1.204 -12.305 1 89 223 GLU B O 1
ATOM 3615 N N . VAL B 1 224 ? 23.062 -2.229 -14.297 1 93.94 224 VAL B N 1
ATOM 3616 C CA . VAL B 1 224 ? 21.703 -1.731 -14.109 1 93.94 224 VAL B CA 1
ATOM 3617 C C . VAL B 1 224 ? 20.75 -2.9 -13.828 1 93.94 224 VAL B C 1
ATOM 3619 O O . VAL B 1 224 ? 19.594 -2.697 -13.453 1 93.94 224 VAL B O 1
ATOM 3622 N N . TRP B 1 225 ? 21.234 -4.109 -14.07 1 96.25 225 TRP B N 1
ATOM 3623 C CA . TRP B 1 225 ? 20.438 -5.289 -13.719 1 96.25 225 TRP B CA 1
ATOM 3624 C C . TRP B 1 225 ? 21.359 -6.445 -13.305 1 96.25 225 TRP B C 1
ATOM 3626 O O . TRP B 1 225 ? 22.547 -6.445 -13.625 1 96.25 225 TRP B O 1
ATOM 3636 N N . LYS B 1 226 ? 20.828 -7.406 -12.578 1 97.38 226 LYS B N 1
ATOM 3637 C CA . LYS B 1 226 ? 21.516 -8.625 -12.156 1 97.38 226 LYS B CA 1
ATOM 3638 C C . LYS B 1 226 ? 20.516 -9.734 -11.844 1 97.38 226 LYS B C 1
ATOM 3640 O O . LYS B 1 226 ? 19.453 -9.469 -11.273 1 97.38 226 LYS B O 1
ATOM 3645 N N . LEU B 1 227 ? 20.828 -10.852 -12.281 1 97.44 227 LEU B N 1
ATOM 3646 C CA . LEU B 1 227 ? 20 -12.039 -12.031 1 97.44 227 LEU B CA 1
ATOM 3647 C C . LEU B 1 227 ? 20.734 -13.008 -11.109 1 97.44 227 LEU B C 1
ATOM 3649 O O . LEU B 1 227 ? 21.906 -13.336 -11.344 1 97.44 227 LEU B O 1
ATOM 3653 N N . LEU B 1 228 ? 20.031 -13.43 -10.055 1 97.44 228 LEU B N 1
ATOM 3654 C CA . LEU B 1 228 ? 20.578 -14.406 -9.117 1 97.44 228 LEU B CA 1
ATOM 3655 C C . LEU B 1 228 ? 19.641 -15.594 -8.945 1 97.44 228 LEU B C 1
ATOM 3657 O O . LEU B 1 228 ? 18.422 -15.414 -8.812 1 97.44 228 LEU B O 1
ATOM 3661 N N . GLN B 1 229 ? 20.172 -16.719 -9.117 1 92.38 229 GLN B N 1
ATOM 3662 C CA . GLN B 1 229 ? 19.484 -17.969 -8.82 1 92.38 229 GLN B CA 1
ATOM 3663 C C . GLN B 1 229 ? 20.281 -18.828 -7.855 1 92.38 229 GLN B C 1
ATOM 3665 O O . GLN B 1 229 ? 21.391 -19.266 -8.188 1 92.38 229 GLN B O 1
ATOM 3670 N N . GLU B 1 230 ? 20 -18.797 -6.516 1 78.75 230 GLU B N 1
ATOM 3671 C CA . GLU B 1 230 ? 20.766 -19.625 -5.586 1 78.75 230 GLU B CA 1
ATOM 3672 C C . GLU B 1 230 ? 19.953 -20.844 -5.145 1 78.75 230 GLU B C 1
ATOM 3674 O O . GLU B 1 230 ? 18.719 -20.797 -5.133 1 78.75 230 GLU B O 1
#

Radius of gyration: 21.4 Å; Cα contacts (8 Å, |Δi|>4): 954; chains: 2; bounding box: 58×58×46 Å

InterPro domains:
  IPR007839 GTP cyclohydrolase III [MF_00608] (1-229)
  IPR007839 GTP cyclohydrolase III [PF05165] (2-221)
  IPR007839 GTP cyclohydrolase III [PIRSF009265] (1-228)
  IPR007839 GTP cyclohydrolase III [PTHR42202] (2-222)
  IPR029787 Nucleotide cyclase [G3DSA:3.30.70.1230] (1-115)
  IPR029787 Nucleotide cyclase [SSF55073] (118-201)
  IPR043128 Reverse transcriptase/Diguanylate cyclase domain [G3DSA:3.30.70.270] (116-229)

Solvent-accessible surface area (backbone atoms only — not comparable to full-atom values): 22754 Å² total; per-residue (Å²): 53,24,38,34,41,47,64,45,66,62,55,54,58,72,54,50,48,73,22,62,60,57,50,46,24,48,47,25,40,51,46,14,53,46,32,48,56,31,44,74,66,36,20,42,60,41,54,80,35,68,45,41,34,38,34,52,51,38,67,45,54,67,68,58,49,50,51,50,51,53,54,47,55,73,70,46,94,44,46,34,24,29,13,53,32,78,57,88,26,54,43,55,7,46,41,50,2,43,61,50,32,72,72,50,54,86,60,36,69,47,78,70,89,70,88,70,51,76,27,30,23,39,34,34,38,53,62,62,49,69,58,44,27,74,75,63,22,71,65,58,37,42,52,51,31,51,52,49,50,52,50,52,43,65,61,35,42,86,70,25,24,45,68,46,82,71,43,58,57,37,33,36,30,41,41,34,79,89,47,48,64,60,52,52,53,54,39,75,72,32,90,52,39,35,36,2,28,4,33,13,58,16,39,35,50,2,44,23,28,4,44,39,25,37,54,52,30,69,72,38,85,82,49,51,61,38,78,31,73,116,50,26,36,34,41,48,64,45,67,61,54,52,58,72,53,50,49,72,22,63,62,57,51,46,23,48,47,24,39,51,47,14,52,47,30,46,56,30,43,75,63,36,20,41,62,40,54,79,35,68,45,39,32,38,34,53,51,38,67,45,54,66,68,59,51,49,50,49,50,53,55,47,54,71,70,44,94,45,45,36,24,29,14,53,32,77,57,89,25,55,42,53,7,48,40,50,3,44,61,52,33,74,73,50,54,87,59,34,69,45,78,71,90,71,86,70,52,75,27,30,23,39,34,34,38,54,62,62,50,68,57,44,28,72,74,63,22,71,66,58,38,42,53,50,30,51,50,49,51,51,52,50,41,65,62,35,44,86,67,26,23,44,67,47,82,70,45,58,57,37,34,36,29,42,40,34,78,88,45,50,64,58,54,50,54,54,40,73,74,31,90,52,38,35,37,2,28,5,32,15,58,16,37,36,50,2,44,24,28,4,44,38,23,37,55,51,32,69,72,39,84,81,48,51,63,37,79,31,74,117